Protein 3SC7 (pdb70)

B-factor: mean 19.29, std 8.74, range [8.64, 67.21]

Nearest PDB structures (foldseek):
  3sc7-assembly1_X  TM=1.002E+00  e=2.674E-98  Aspergillus ficuum
  8i12-assembly1_A  TM=9.121E-01  e=3.218E-48  Arthrobacter sp. MN8
  1y9m-assembly1_A  TM=9.118E-01  e=3.659E-46  Aspergillus awamori
  1w2t-assembly2_B  TM=8.747E-01  e=1.168E-33  Thermotoga maritima MSB8
  1uyp-assembly4_D  TM=8.658E-01  e=1.478E-32  Thermotoga maritima MSB8

Solvent-accessible surface area: 18169 Å² total; per-residue (Å²): 83,116,78,27,20,57,14,56,4,13,11,13,0,74,88,78,34,2,64,36,0,0,0,3,0,26,10,61,82,35,7,7,0,1,5,9,18,8,52,80,33,68,102,224,9,55,17,3,1,3,6,0,19,7,101,33,1,5,63,39,46,81,90,108,66,16,4,44,48,96,138,45,21,10,1,41,2,0,6,0,56,54,1,70,123,36,53,11,54,36,16,76,116,99,58,28,0,19,0,1,0,3,0,0,41,32,62,102,55,87,34,12,8,0,41,0,0,38,1,64,59,100,0,66,90,27,76,60,21,163,34,29,49,13,0,43,39,90,63,0,43,102,34,2,158,56,38,0,79,34,0,38,7,0,3,0,8,63,4,206,120,51,41,45,3,1,0,0,0,0,0,1,53,38,24,21,0,0,2,1,11,5,77,40,0,34,100,10,79,83,53,15,42,5,104,24,128,68,6,105,53,20,56,102,91,5,43,10,0,44,6,1,1,2,8,69,7,72,10,60,60,101,165,94,76,18,26,0,0,0,0,4,0,23,85,22,8,66,26,32,23,64,4,0,0,3,1,26,6,68,19,104,2,117,43,11,89,22,60,103,17,78,56,92,33,5,30,4,4,30,6,44,0,2,16,3,0,4,3,1,9,65,28,61,100,115,50,49,58,50,0,0,0,0,11,0,23,33,9,50,44,70,4,44,4,116,68,6,20,4,1,1,1,3,4,0,25,2,41,8,68,100,34,68,125,94,65,26,19,5,4,68,7,1,96,36,0,58,112,20,16,94,47,90,47,113,30,64,107,80,74,0,46,70,83,69,58,41,4,65,96,10,150,15,45,14,1,0,0,65,4,13,0,78,18,65,91,40,1,36,7,22,8,3,0,1,71,22,119,100,35,39,0,16,1,78,2,33,42,90,89,15,33,0,14,0,31,0,70,98,0,25,44,65,105,28,22,144,30,2,9,38,76,20,70,8,136,2,86,64,64,91,101,24,24,0,27,12,24,0,0,0,0,10,0,0,0,0,0,4,0,20,79,0,41,2,4,0,0,0,5,3,4,0,37,42,90,3,36,8,6,6,0,70,2,80,61,20,54,0,60,0,63,44,0,19,0,52,36,8,77,58,194

Foldseek 3Di:
DVVLLDWFWFDFAPFAEWAKWAAFADFVQKTKIWTFGFRVRDPPGATFIWIWIDNQLTDTHGAGTAGQQPPNWGWAHEYKDWDQVLLQVPEDNVFGKIKIKTWTQDVVVLFTAIWMWIDRPRRRHIGTDPPPPLGDLCNCCVPAVVSGNFWGHWAWDQDPLVQWIWIWIGGFQQAKIWIWTDNNVRHIDTFDIGHPVQAAQDDPQQTTWAQWYKDWADLPPPPDIWIKIKTWGQADALLTGTFIFMFTADDDNRDTRTDHDHPQAGTQAQAQFFHNKYWYPPDDVVVPFTKIKTKGDNPPSQDSGDGTYITIDQIWTWHWDDQPNDTHTFIDHDPSQVVQKDFPDKDAFDKADAPDKPQFVDFAQWKKKKWKKQFDAQKKKWKWFLADPQATWIWIQGQPQQKTKTFAQRHAPQPRDPSQGGMTIHHAHQGPVRMKMWIWGGTSFWIWIATDRGSHIHIHTGHHDSRSGGMIIHMPPGMMTTRMMTMIGGHDD

Secondary structure (DSSP, 8-state):
--STT--SSS---SSEEEEEEEEEEEETTEEEEEEEEETT-STTPPPEEEEEEESSSSSPEEEEEEE--BTTEEEEEEEEEE-TT-TTSSS-SSSPPEEEEEEEEETTTTEEEEEEEEESSTTS--EE-TT--SB-HHHHTTT-TTSSSS-EEEEEEEETTTTEEEEEEE-BTT-EEEEEEESSSSS-EEEEEEEGGGSTT--TT---B---EEEEEE-SSSS-EEEEEEE--SS--TTSSS--EEEEEEE-SS-EEEPPP-TTTSBS-SSSS-EEEEE-BS--TTT---EEEEEE--STT-SS-SSEE-EEPPPEEEEEEEETTEEEEEEEE-GGGGGGEEEEEEEEEEEE-TT--BSTT---SSEEEEEEEEEPTT-EEEEEEEE-SS--EEEEEETTTTEEEEE-TTSS---S-TTSSSEEEEE----TTS-EEEEEEEETTEEEEEETTTTEEEEEE----TT--EEEEEEESS-EEEEEEEEEEE---

Radius of gyration: 22.49 Å; Cα contacts (8 Å, |Δi|>4): 1456; chains: 1; bounding box: 63×49×57 Å

Sequence (493 aa):
QSNDYRPSYHFTPDQYWMNEPNGLIKIGSTWHLFFQHNPTANVWGNICWGHATSTDLMHWAHKPTAIADENGVEAFTGTAYYDPNNTSGLGDSANPPYLAWFTGYTTSSQTQDQRLAFSVDNGATWTKFQGNPIISTSQEAPHDITGGLESRDPKVFFHRQSGNWIMVLAHGGQDKLSFWTSADTINWTWQSDLKSTSINGLSSDITGWEVPDMFELPVEGTEETTWVVMMTPAEGSPAGGNGVLAITGSFDGKSFTADPVDASTMWLDNGRDFDGALSWVNVPASDGRRIIAAVMNSYGSNPPTTTWKGMLSFPRTLSLKKVGTQQHFVQQPITELDTISTSLQILANQTITPGQTLLSSIRGTALDVRVAFYPDAGSVLSLAVRKGASEQTVIKYTQSDATLSVDRTESGDISYDPAAGGVHTAKLEEDGTGLVSIRVLVDTCSVEVFGGQGEAVISDLIFPSDSSDGLALEVTGGNAVLQSVDVRSVSLE

Structure (mmC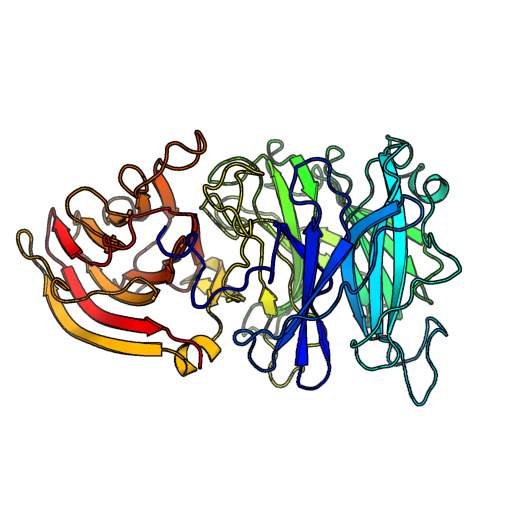IF, N/CA/C/O backbone):
data_3SC7
#
_entry.id   3SC7
#
_cell.length_a   95.090
_cell.length_b   95.090
_cell.length_c   130.560
_cell.angle_alpha   90.00
_cell.angle_beta   90.00
_cell.angle_gamma   120.00
#
_symmetry.space_group_name_H-M   'P 31 2 1'
#
loop_
_entity.id
_entity.type
_entity.pdbx_description
1 polymer Inulinase
2 branched alpha-D-mannopyranose-(1-3)-alpha-D-mannopyranose-(1-6)-alpha-D-mannopyranose
3 branched beta-D-mannopyranose-(1-4)-2-acetamido-2-deoxy-beta-D-glucopyranose-(1-4)-2-acetamido-2-deoxy-beta-D-glucopyranose
4 non-polymer '4-(2-HYDROXYETHYL)-1-PIPERAZINE ETHANESULFONIC ACID'
5 water water
#
loop_
_atom_site.group_PDB
_atom_site.id
_atom_site.type_symbol
_atom_site.label_atom_id
_atom_site.label_alt_id
_atom_site.label_comp_id
_atom_site.label_asym_id
_atom_site.label_entity_id
_atom_site.label_seq_id
_atom_site.pdbx_PDB_ins_code
_atom_site.Cartn_x
_atom_site.Cartn_y
_atom_site.Cartn_z
_atom_site.occupancy
_atom_site.B_iso_or_equiv
_atom_site.auth_seq_id
_atom_site.auth_comp_id
_atom_site.auth_asym_id
_atom_site.auth_atom_id
_atom_site.pdbx_PDB_model_num
ATOM 1 N N . GLN A 1 24 ? 42.187 -16.514 10.691 1.00 16.08 24 GLN X N 1
ATOM 2 C CA . GLN A 1 24 ? 40.819 -16.243 11.142 1.00 18.93 24 GLN X CA 1
ATOM 3 C C . GLN A 1 24 ? 40.819 -16.725 12.519 1.00 18.32 24 GLN X C 1
ATOM 4 O O . GLN A 1 24 ? 40.210 -17.707 12.882 1.00 23.49 24 GLN X O 1
ATOM 10 N N . SER A 1 25 ? 41.582 -15.996 13.276 1.00 20.01 25 SER X N 1
ATOM 11 C CA . SER A 1 25 ? 42.253 -16.542 14.339 1.00 18.03 25 SER X CA 1
ATOM 12 C C . SER A 1 25 ? 43.171 -17.650 13.781 1.00 15.95 25 SER X C 1
ATOM 13 O O . SER A 1 25 ? 44.339 -17.501 13.988 1.00 16.28 25 SER X O 1
ATOM 16 N N . ASN A 1 26 ? 42.731 -18.687 13.029 1.00 13.59 26 ASN X N 1
ATOM 17 C CA . ASN A 1 26 ? 43.726 -19.740 12.611 1.00 13.36 26 ASN X CA 1
ATOM 18 C C . ASN A 1 26 ? 43.916 -19.957 11.102 1.00 12.16 26 ASN X C 1
ATOM 19 O O . ASN A 1 26 ? 44.257 -21.067 10.651 1.00 11.47 26 ASN X O 1
ATOM 24 N N . ASP A 1 27 ? 43.703 -18.893 10.331 1.00 11.25 27 ASP X N 1
ATOM 25 C CA . ASP A 1 27 ? 43.910 -18.921 8.881 1.00 10.87 27 ASP X CA 1
ATOM 26 C C . ASP A 1 27 ? 43.039 -19.995 8.226 1.00 10.91 27 ASP X C 1
ATOM 27 O O . ASP A 1 27 ? 43.379 -20.552 7.182 1.00 11.19 27 ASP X O 1
ATOM 32 N N . TYR A 1 28 ? 41.894 -20.243 8.858 1.00 10.96 28 TYR X N 1
ATOM 33 C CA . TYR A 1 28 ? 40.913 -21.229 8.381 1.00 11.10 28 TYR X CA 1
ATOM 34 C C . TYR A 1 28 ? 41.485 -22.639 8.209 1.00 11.48 28 TYR X C 1
ATOM 35 O O . TYR A 1 28 ? 40.954 -23.430 7.434 1.00 11.44 28 TYR X O 1
ATOM 44 N N . ARG A 1 29 ? 42.560 -22.961 8.926 1.00 10.33 29 ARG X N 1
ATOM 45 C CA . ARG A 1 29 ? 43.181 -24.282 8.745 1.00 10.19 29 ARG X CA 1
ATOM 46 C C . ARG A 1 29 ? 42.175 -25.385 9.077 1.00 10.66 29 ARG X C 1
ATOM 47 O O . ARG A 1 29 ? 41.609 -25.393 10.166 1.00 11.21 29 ARG X O 1
ATOM 55 N N . PRO A 1 30 ? 41.966 -26.315 8.136 1.00 10.39 30 PRO X N 1
ATOM 56 C CA . PRO A 1 30 ? 41.159 -27.504 8.456 1.00 10.92 30 PRO X CA 1
ATOM 57 C C . PRO A 1 30 ? 41.780 -28.283 9.601 1.00 11.69 30 PRO X C 1
ATOM 58 O O . PRO A 1 30 ? 43.008 -28.367 9.700 1.00 12.28 30 PRO X O 1
ATOM 62 N N . SER A 1 31 ? 40.957 -28.866 10.465 1.00 11.97 31 SER X N 1
ATOM 63 C CA . SER A 1 31 ? 41.540 -29.624 11.553 1.00 12.54 31 SER X CA 1
ATOM 64 C C . SER A 1 31 ? 41.685 -31.108 11.252 1.00 12.60 31 SER X C 1
ATOM 65 O O . SER A 1 31 ? 42.473 -31.785 11.919 1.00 13.67 31 SER X O 1
ATOM 68 N N . TYR A 1 32 ? 40.972 -31.625 10.254 1.00 11.64 32 TYR X N 1
ATOM 69 C CA . TYR A 1 32 ? 41.144 -33.052 9.938 1.00 11.24 32 TYR X CA 1
ATOM 70 C C . TYR A 1 32 ? 41.223 -33.393 8.450 1.00 11.75 32 TYR X C 1
ATOM 71 O O . TYR A 1 32 ? 41.175 -34.571 8.090 1.00 12.21 32 TYR X O 1
ATOM 80 N N . HIS A 1 33 ? 41.348 -32.373 7.595 1.00 11.32 33 HIS X N 1
ATOM 81 C CA . HIS A 1 33 ? 41.653 -32.573 6.177 1.00 10.96 33 HIS X CA 1
ATOM 82 C C . HIS A 1 33 ? 43.093 -32.169 5.926 1.00 10.93 33 HIS X C 1
ATOM 83 O O . HIS A 1 33 ? 43.609 -31.269 6.598 1.00 11.13 33 HIS X O 1
ATOM 90 N N . PHE A 1 34 ? 43.722 -32.811 4.949 1.00 10.50 34 PHE X N 1
ATOM 91 C CA . PHE A 1 34 ? 45.089 -32.472 4.600 1.00 9.85 34 PHE X CA 1
ATOM 92 C C . PHE A 1 34 ? 45.208 -31.091 3.956 1.00 9.60 34 PHE X C 1
ATOM 93 O O . PHE A 1 34 ? 44.453 -30.743 3.043 1.00 10.02 34 PHE X O 1
ATOM 101 N N . THR A 1 35 ? 46.199 -30.340 4.417 1.00 10.53 35 THR X N 1
ATOM 102 C CA . THR A 1 35 ? 46.644 -29.152 3.708 1.00 10.79 35 THR X CA 1
ATOM 103 C C . THR A 1 35 ? 48.174 -29.192 3.687 1.00 10.93 35 THR X C 1
ATOM 104 O O . THR A 1 35 ? 48.791 -29.823 4.548 1.00 10.85 35 THR X O 1
ATOM 108 N N . PRO A 1 36 ? 48.802 -28.504 2.717 1.00 11.33 36 PRO X N 1
ATOM 109 C CA . PRO A 1 36 ? 50.271 -28.503 2.713 1.00 11.87 36 PRO X CA 1
ATOM 110 C C . PRO A 1 36 ? 50.793 -27.849 3.988 1.00 12.66 36 PRO X C 1
ATOM 111 O O . PRO A 1 36 ? 50.117 -27.002 4.577 1.00 13.19 36 PRO X O 1
ATOM 115 N N . ASP A 1 37 ? 52.004 -28.218 4.397 1.00 12.77 37 ASP X N 1
ATOM 116 C CA . ASP A 1 37 ? 52.564 -27.599 5.595 1.00 13.74 37 ASP X CA 1
ATOM 117 C C . ASP A 1 37 ? 52.652 -26.083 5.429 1.00 13.78 37 ASP X C 1
ATOM 118 O O . ASP A 1 37 ? 52.387 -25.324 6.366 1.00 13.95 37 ASP X O 1
ATOM 123 N N . GLN A 1 38 ? 53.009 -25.659 4.222 1.00 14.18 38 GLN X N 1
ATOM 124 C CA . GLN A 1 38 ? 52.934 -24.260 3.849 1.00 15.77 38 GLN X CA 1
ATOM 125 C C . GLN A 1 38 ? 52.639 -24.178 2.358 1.00 14.73 38 GLN X C 1
ATOM 126 O O . GLN A 1 38 ? 52.941 -25.090 1.590 1.00 14.10 38 GLN X O 1
ATOM 132 N N . TYR A 1 39 ? 52.048 -23.063 1.963 1.00 14.01 39 TYR X N 1
ATOM 133 C CA . TYR A 1 39 ? 51.906 -22.690 0.549 1.00 13.49 39 TYR X CA 1
ATOM 134 C C . TYR A 1 39 ? 50.755 -23.397 -0.155 1.00 12.81 39 TYR X C 1
ATOM 135 O O . TYR A 1 39 ? 49.807 -23.829 0.499 1.00 12.37 39 TYR X O 1
ATOM 144 N N . TRP A 1 40 ? 50.825 -23.507 -1.480 1.00 12.11 40 TRP X N 1
ATOM 145 C CA . TRP A 1 40 ? 49.631 -23.776 -2.256 1.00 12.39 40 TRP X CA 1
ATOM 146 C C . TRP A 1 40 ? 49.619 -25.167 -2.862 1.00 12.43 40 TRP X C 1
ATOM 147 O O . TRP A 1 40 ? 50.612 -25.607 -3.443 1.00 13.68 40 TRP X O 1
ATOM 158 N N . MET A 1 41 ? 48.484 -25.863 -2.747 1.00 11.83 41 MET X N 1
ATOM 159 C CA . MET A 1 41 ? 48.328 -27.154 -3.411 1.00 12.60 41 MET X CA 1
ATOM 160 C C . MET A 1 41 ? 47.219 -27.114 -4.453 1.00 11.96 41 MET X C 1
ATOM 161 O O . MET A 1 41 ? 46.165 -26.485 -4.241 1.00 12.68 41 MET X O 1
ATOM 166 N N . ASN A 1 42 ? 47.468 -27.800 -5.567 1.00 11.05 42 ASN X N 1
ATOM 167 C CA . ASN A 1 42 ? 46.420 -28.157 -6.521 1.00 11.46 42 ASN X CA 1
ATOM 168 C C . ASN A 1 42 ? 46.089 -29.648 -6.399 1.00 10.95 42 ASN X C 1
ATOM 169 O O . ASN A 1 42 ? 46.042 -30.152 -5.278 1.00 10.87 42 ASN X O 1
ATOM 174 N N . GLU A 1 43 ? 45.872 -30.342 -7.513 1.00 11.60 43 GLU X N 1
ATOM 175 C CA . GLU A 1 43 ? 45.368 -31.701 -7.449 1.00 11.66 43 GLU X CA 1
ATOM 176 C C . GLU A 1 43 ? 46.385 -32.693 -6.861 1.00 11.27 43 GLU X C 1
ATOM 177 O O . GLU A 1 43 ? 47.608 -32.496 -6.935 1.00 10.55 43 GLU X O 1
ATOM 183 N N . PRO A 1 44 ? 45.878 -33.779 -6.284 1.00 10.46 44 PRO X N 1
ATOM 184 C CA . PRO A 1 44 ? 46.770 -34.854 -5.839 1.00 10.91 44 PRO X CA 1
ATOM 185 C C . PRO A 1 44 ? 47.463 -35.521 -7.032 1.00 11.27 44 PRO X C 1
ATOM 186 O O . PRO A 1 44 ? 46.985 -35.433 -8.181 1.00 11.70 44 PRO X O 1
ATOM 190 N N . ASN A 1 45 ? 48.591 -36.165 -6.744 1.00 10.39 45 ASN X N 1
ATOM 191 C CA . ASN A 1 45 ? 49.400 -36.880 -7.729 1.00 10.67 45 ASN X CA 1
ATOM 192 C C . ASN A 1 45 ? 49.871 -38.189 -7.122 1.00 10.23 45 ASN X C 1
ATOM 193 O O . ASN A 1 45 ? 50.020 -38.301 -5.906 1.00 10.15 45 ASN X O 1
ATOM 198 N N . GLY A 1 46 ? 50.118 -39.173 -7.986 1.00 10.74 46 GLY X N 1
ATOM 199 C CA . GLY A 1 46 ? 50.900 -40.368 -7.600 1.00 11.56 46 GLY X CA 1
ATOM 200 C C . GLY A 1 46 ? 50.419 -41.145 -6.398 1.00 11.99 46 GLY X C 1
ATOM 201 O O . GLY A 1 46 ? 51.242 -41.701 -5.639 1.00 13.29 46 GLY X O 1
ATOM 202 N N . LEU A 1 47 ? 49.103 -41.199 -6.208 1.00 11.09 47 LEU X N 1
ATOM 203 C CA . LEU A 1 47 ? 48.550 -41.884 -5.023 1.00 11.45 47 LEU X CA 1
ATOM 204 C C . LEU A 1 47 ? 48.853 -43.373 -5.073 1.00 11.89 47 LEU X C 1
ATOM 205 O O . LEU A 1 47 ? 48.468 -44.078 -6.018 1.00 12.53 47 LEU X O 1
ATOM 210 N N . ILE A 1 48 ? 49.560 -43.837 -4.042 1.00 12.08 48 ILE X N 1
ATOM 211 C CA . ILE A 1 48 ? 49.974 -45.237 -3.981 1.00 12.82 48 ILE X CA 1
ATOM 212 C C . ILE A 1 48 ? 50.108 -45.700 -2.537 1.00 13.25 48 ILE X C 1
ATOM 213 O O . ILE A 1 48 ? 50.601 -44.953 -1.694 1.00 13.61 48 ILE X O 1
ATOM 218 N N . LYS A 1 49 ? 49.687 -46.943 -2.270 1.00 14.37 49 LYS X N 1
ATOM 219 C CA . LYS A 1 49 ? 49.999 -47.560 -0.978 1.00 15.65 49 LYS X CA 1
ATOM 220 C C . LYS A 1 49 ? 51.254 -48.418 -1.095 1.00 15.67 49 LYS X C 1
ATOM 221 O O . LYS A 1 49 ? 51.391 -49.202 -2.035 1.00 16.52 49 LYS X O 1
ATOM 227 N N . ILE A 1 50 ? 52.171 -48.237 -0.153 1.00 16.30 50 ILE X N 1
ATOM 228 C CA . ILE A 1 50 ? 53.439 -48.963 -0.161 1.00 16.67 50 ILE X CA 1
ATOM 229 C C . ILE A 1 50 ? 53.612 -49.571 1.219 1.00 17.71 50 ILE X C 1
ATOM 230 O O . ILE A 1 50 ? 53.878 -48.860 2.192 1.00 18.36 50 ILE X O 1
ATOM 235 N N . GLY A 1 51 ? 53.457 -50.894 1.302 1.00 17.75 51 GLY X N 1
ATOM 236 C CA . GLY A 1 51 ? 53.473 -51.552 2.604 1.00 18.38 51 GLY X CA 1
ATOM 237 C C . GLY A 1 51 ? 52.342 -51.019 3.466 1.00 17.58 51 GLY X C 1
ATOM 238 O O . GLY A 1 51 ? 51.190 -50.997 3.040 1.00 18.32 51 GLY X O 1
ATOM 239 N N . SER A 1 52 ? 52.668 -50.557 4.667 1.00 18.09 52 SER X N 1
ATOM 240 C CA . SER A 1 52 ? 51.643 -50.034 5.569 1.00 18.08 52 SER X CA 1
ATOM 241 C C . SER A 1 52 ? 51.426 -48.522 5.389 1.00 17.64 52 SER X C 1
ATOM 242 O O . SER A 1 52 ? 50.672 -47.914 6.148 1.00 18.37 52 SER X O 1
ATOM 245 N N . THR A 1 53 ? 52.081 -47.932 4.391 1.00 16.86 53 THR X N 1
ATOM 246 C CA . THR A 1 53 ? 52.077 -46.481 4.238 1.00 16.37 53 THR X CA 1
ATOM 247 C C . THR A 1 53 ? 51.306 -46.021 3.012 1.00 14.96 53 THR X C 1
ATOM 248 O O . THR A 1 53 ? 51.624 -46.401 1.883 1.00 15.58 53 THR X O 1
ATOM 252 N N . TRP A 1 54 ? 50.310 -45.172 3.253 1.00 13.99 54 TRP X N 1
ATOM 253 C CA . TRP A 1 54 ? 49.623 -44.451 2.183 1.00 13.07 54 TRP X CA 1
ATOM 254 C C . TRP A 1 54 ? 50.466 -43.245 1.804 1.00 12.32 54 TRP X C 1
ATOM 255 O O . TRP A 1 54 ? 50.808 -42.422 2.657 1.00 13.16 54 TRP X O 1
ATOM 266 N N . HIS A 1 55 ? 50.802 -43.156 0.523 1.00 11.66 55 HIS X N 1
ATOM 267 C CA . HIS A 1 55 ? 51.541 -42.014 -0.004 1.00 11.49 55 HIS X CA 1
ATOM 268 C C . HIS A 1 55 ? 50.626 -41.041 -0.710 1.00 11.01 55 HIS X C 1
ATOM 269 O O . HIS A 1 55 ? 49.806 -41.425 -1.545 1.00 11.71 55 HIS X O 1
ATOM 276 N N . LEU A 1 56 ? 50.807 -39.776 -0.359 1.00 10.51 56 LEU X N 1
ATOM 277 C CA . LEU A 1 56 ? 50.083 -38.668 -0.982 1.00 11.01 56 LEU X CA 1
ATOM 278 C C . LEU A 1 56 ? 51.103 -37.747 -1.624 1.00 10.06 56 LEU X C 1
ATOM 279 O O . LEU A 1 56 ? 51.985 -37.251 -0.948 1.00 11.37 56 LEU X O 1
ATOM 284 N N . PHE A 1 57 ? 51.009 -37.553 -2.935 1.00 10.93 57 PHE X N 1
ATOM 285 C CA . PHE A 1 57 ? 51.770 -36.474 -3.557 1.00 10.77 57 PHE X CA 1
ATOM 286 C C . PHE A 1 57 ? 50.751 -35.488 -4.076 1.00 10.51 57 PHE X C 1
ATOM 287 O O . PHE A 1 57 ? 49.552 -35.767 -4.088 1.00 10.58 57 PHE X O 1
ATOM 295 N N . PHE A 1 58 ? 51.225 -34.315 -4.474 1.00 10.68 58 PHE X N 1
ATOM 296 C CA . PHE A 1 58 ? 50.303 -33.286 -4.965 1.00 10.26 58 PHE X CA 1
ATOM 297 C C . PHE A 1 58 ? 51.053 -32.191 -5.680 1.00 10.15 58 PHE X C 1
ATOM 298 O O . PHE A 1 58 ? 52.237 -31.971 -5.452 1.00 9.45 58 PHE X O 1
ATOM 306 N N . GLN A 1 59 ? 50.337 -31.491 -6.550 1.00 9.96 59 GLN X N 1
ATOM 307 C CA . GLN A 1 59 ? 50.866 -30.296 -7.185 1.00 9.64 59 GLN X CA 1
ATOM 308 C C . GLN A 1 59 ? 51.093 -29.224 -6.122 1.00 10.32 59 GLN X C 1
ATOM 309 O O . GLN A 1 59 ? 50.148 -28.749 -5.490 1.00 11.22 59 GLN X O 1
ATOM 315 N N . HIS A 1 60 ? 52.352 -28.848 -5.923 1.00 10.18 60 HIS X N 1
ATOM 316 C CA . HIS A 1 60 ? 52.714 -27.916 -4.861 1.00 11.08 60 HIS X CA 1
ATOM 317 C C . HIS A 1 60 ? 53.387 -26.700 -5.473 1.00 11.98 60 HIS X C 1
ATOM 318 O O . HIS A 1 60 ? 54.259 -26.830 -6.328 1.00 11.73 60 HIS X O 1
ATOM 325 N N . ASN A 1 61 ? 52.972 -25.521 -5.004 1.00 12.49 61 ASN X N 1
ATOM 326 C CA . ASN A 1 61 ? 53.491 -24.223 -5.439 1.00 13.73 61 ASN X CA 1
ATOM 327 C C . ASN A 1 61 ? 54.044 -23.497 -4.210 1.00 14.62 61 ASN X C 1
ATOM 328 O O . ASN A 1 61 ? 53.321 -22.740 -3.566 1.00 14.36 61 ASN X O 1
ATOM 333 N N . PRO A 1 62 ? 55.311 -23.782 -3.829 1.00 15.09 62 PRO X N 1
ATOM 334 C CA . PRO A 1 62 ? 55.961 -23.130 -2.673 1.00 16.13 62 PRO X CA 1
ATOM 335 C C . PRO A 1 62 ? 56.218 -21.627 -2.786 1.00 16.90 62 PRO X C 1
ATOM 336 O O . PRO A 1 62 ? 56.458 -20.982 -1.770 1.00 17.42 62 PRO X O 1
ATOM 340 N N . THR A 1 63 ? 56.167 -21.082 -3.998 1.00 17.22 63 THR X N 1
ATOM 341 C CA . THR A 1 63 ? 56.322 -19.645 -4.242 1.00 18.48 63 THR X CA 1
ATOM 342 C C . THR A 1 63 ? 55.081 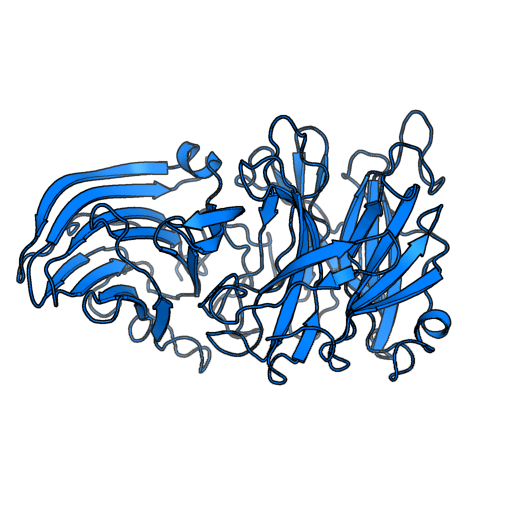-18.880 -3.780 1.00 18.26 63 THR X C 1
ATOM 343 O O . THR A 1 63 ? 55.144 -17.678 -3.489 1.00 18.17 63 THR X O 1
ATOM 347 N N . ALA A 1 64 ? 53.946 -19.580 -3.719 1.00 17.69 64 ALA X N 1
ATOM 348 C CA . ALA A 1 64 ? 52.705 -19.012 -3.194 1.00 17.64 64 ALA X CA 1
ATOM 349 C C . ALA A 1 64 ? 52.280 -17.718 -3.926 1.00 17.63 64 ALA X C 1
ATOM 350 O O . ALA A 1 64 ? 51.903 -16.713 -3.312 1.00 18.07 64 ALA X O 1
ATOM 352 N N . ASN A 1 65 ? 52.402 -17.751 -5.248 1.00 17.14 65 ASN X N 1
ATOM 353 C CA . ASN A 1 65 ? 51.680 -16.839 -6.126 1.00 17.50 65 ASN X CA 1
ATOM 354 C C . ASN A 1 65 ? 51.423 -17.549 -7.455 1.00 17.80 65 ASN X C 1
ATOM 355 O O . ASN A 1 65 ? 52.008 -18.599 -7.709 1.00 17.70 65 ASN X O 1
ATOM 360 N N . VAL A 1 66 ? 50.564 -16.983 -8.300 1.00 17.92 66 VAL X N 1
ATOM 361 C CA . VAL A 1 66 ? 50.120 -17.699 -9.505 1.00 18.76 66 VAL X CA 1
ATOM 362 C C . VAL A 1 66 ? 51.235 -18.033 -10.506 1.00 19.00 66 VAL X C 1
ATOM 363 O O . VAL A 1 66 ? 51.064 -18.906 -11.371 1.00 20.03 66 VAL X O 1
ATOM 367 N N . TRP A 1 67 ? 52.373 -17.354 -10.384 1.00 18.70 67 TRP X N 1
ATOM 368 C CA . TRP A 1 67 ? 53.490 -17.548 -11.310 1.00 18.35 67 TRP X CA 1
ATOM 369 C C . TRP A 1 67 ? 54.532 -18.532 -10.778 1.00 17.63 67 TRP X C 1
ATOM 370 O O . TRP A 1 67 ? 55.559 -18.757 -11.416 1.00 18.21 67 TRP X O 1
ATOM 381 N N . GLY A 1 68 ? 54.266 -19.112 -9.605 1.00 17.04 68 GLY X N 1
ATOM 382 C CA . GLY A 1 68 ? 55.180 -20.075 -8.998 1.00 16.64 68 GLY X CA 1
ATOM 383 C C . GLY A 1 68 ? 55.356 -21.361 -9.790 1.00 16.41 68 GLY X C 1
ATOM 384 O O . GLY A 1 68 ? 54.413 -21.850 -10.425 1.00 16.69 68 GLY X O 1
ATOM 385 N N . ASN A 1 69 ? 56.575 -21.891 -9.756 1.00 16.19 69 ASN X N 1
ATOM 386 C CA . ASN A 1 69 ? 56.887 -23.180 -10.373 1.00 16.18 69 ASN X CA 1
ATOM 387 C C . ASN A 1 69 ? 56.281 -24.329 -9.575 1.00 15.66 69 ASN X C 1
ATOM 388 O O . ASN A 1 69 ? 56.354 -24.346 -8.340 1.00 17.38 69 ASN X O 1
ATOM 393 N N . ILE A 1 70 ? 55.727 -25.305 -10.284 1.00 13.75 70 ILE X N 1
ATOM 394 C CA . ILE A 1 70 ? 55.111 -26.459 -9.628 1.00 13.50 70 ILE X CA 1
ATOM 395 C C . ILE A 1 70 ? 56.098 -27.616 -9.438 1.00 12.80 70 ILE X C 1
ATOM 396 O O . ILE A 1 70 ? 56.919 -27.926 -10.320 1.00 12.32 70 ILE X O 1
ATOM 401 N N . CYS A 1 71 ? 55.998 -28.249 -8.269 1.00 12.76 71 CYS X N 1
ATOM 402 C CA . CYS A 1 71 ? 56.731 -29.483 -7.961 1.00 12.56 71 CYS X CA 1
ATOM 403 C C . CYS A 1 71 ? 55.763 -30.490 -7.343 1.00 12.40 71 CYS X C 1
ATOM 404 O O . CYS A 1 71 ? 54.607 -30.140 -7.068 1.00 12.46 71 CYS X O 1
ATOM 407 N N . TRP A 1 72 ? 56.190 -31.740 -7.161 1.00 11.71 72 TRP X N 1
ATOM 408 C CA . TRP A 1 72 ? 55.363 -32.688 -6.395 1.00 11.15 72 TRP X CA 1
ATOM 409 C C . TRP A 1 72 ? 55.687 -32.590 -4.924 1.00 11.85 72 TRP X C 1
ATOM 410 O O . TRP A 1 72 ? 56.799 -32.932 -4.504 1.00 12.41 72 TRP X O 1
ATOM 421 N N . GLY A 1 73 ? 54.721 -32.166 -4.124 1.00 11.16 73 GLY X N 1
ATOM 422 C CA . GLY A 1 73 ? 54.861 -32.283 -2.672 1.00 11.40 73 GLY X CA 1
ATOM 423 C C . GLY A 1 73 ? 54.522 -33.706 -2.239 1.00 11.13 73 GLY X C 1
ATOM 424 O O . GLY A 1 73 ? 54.105 -34.542 -3.058 1.00 11.75 73 GLY X O 1
ATOM 425 N N . HIS A 1 74 ? 54.724 -33.988 -0.951 1.00 10.75 74 HIS X N 1
ATOM 426 C CA . HIS A 1 74 ? 54.647 -35.374 -0.460 1.00 11.39 74 HIS X CA 1
ATOM 427 C C . HIS A 1 74 ? 54.267 -35.397 1.002 1.00 11.11 74 HIS X C 1
ATOM 428 O O . HIS A 1 74 ? 54.766 -34.602 1.796 1.00 11.97 74 HIS X O 1
ATOM 435 N N . ALA A 1 75 ? 53.354 -36.302 1.342 1.00 11.28 75 ALA X N 1
ATOM 436 C CA . ALA A 1 75 ? 53.051 -36.603 2.734 1.00 11.20 75 ALA X CA 1
ATOM 437 C C . ALA A 1 75 ? 52.732 -38.087 2.845 1.00 11.81 75 ALA X C 1
ATOM 438 O O . ALA A 1 75 ? 52.357 -38.712 1.856 1.00 11.67 75 ALA X O 1
ATOM 440 N N . THR A 1 76 ? 52.888 -38.649 4.045 1.00 12.18 76 THR X N 1
ATOM 441 C CA . THR A 1 76 ? 52.569 -40.061 4.265 1.00 13.00 76 THR X CA 1
ATOM 442 C C . THR A 1 76 ? 51.714 -40.273 5.509 1.00 12.76 76 THR X C 1
ATOM 443 O O . THR A 1 76 ? 51.720 -39.460 6.427 1.00 13.05 76 THR X O 1
ATOM 447 N N . SER A 1 77 ? 50.979 -41.383 5.519 1.00 12.62 77 SER X N 1
ATOM 448 C CA . SER A 1 77 ? 50.184 -41.760 6.684 1.00 13.12 77 SER X CA 1
ATOM 449 C C . SER A 1 77 ? 50.011 -43.265 6.728 1.00 13.97 77 SER X C 1
ATOM 450 O O . SER A 1 77 ? 50.206 -43.946 5.727 1.00 13.87 77 SER X O 1
ATOM 453 N N . THR A 1 78 ? 49.620 -43.778 7.886 1.00 13.76 78 THR X N 1
ATOM 454 C CA . THR A 1 78 ? 49.242 -45.188 7.965 1.00 14.58 78 THR X CA 1
ATOM 455 C C . THR A 1 78 ? 47.720 -45.376 7.929 1.00 13.98 78 THR X C 1
ATOM 456 O O . THR A 1 78 ? 47.237 -46.505 7.788 1.00 15.30 78 THR X O 1
ATOM 460 N N . ASP A 1 79 ? 46.961 -44.277 8.043 1.00 13.29 79 ASP X N 1
ATOM 461 C CA . ASP A 1 79 ? 45.503 -44.344 8.188 1.00 12.49 79 ASP X CA 1
ATOM 462 C C . ASP A 1 79 ? 44.689 -43.380 7.320 1.00 12.05 79 ASP X C 1
ATOM 463 O O . ASP A 1 79 ? 43.491 -43.198 7.546 1.00 11.94 79 ASP X O 1
ATOM 468 N N . LEU A 1 80 ? 45.348 -42.764 6.338 1.00 11.87 80 LEU X N 1
ATOM 469 C CA . LEU A 1 80 ? 44.714 -41.800 5.426 1.00 12.40 80 LEU X CA 1
ATOM 470 C C . LEU A 1 80 ? 44.210 -40.529 6.124 1.00 12.35 80 LEU X C 1
ATOM 471 O O . LEU A 1 80 ? 43.433 -39.767 5.540 1.00 12.55 80 LEU X O 1
ATOM 476 N N . MET A 1 81 ? 44.664 -40.288 7.360 1.00 12.58 81 MET X N 1
ATOM 477 C CA . MET A 1 81 ? 44.155 -39.179 8.165 1.00 12.91 81 MET X CA 1
ATOM 478 C C . MET A 1 81 ? 45.242 -38.398 8.880 1.00 12.97 81 MET X C 1
ATOM 479 O O . MET A 1 81 ? 45.192 -37.166 8.896 1.00 12.47 81 MET X O 1
ATOM 484 N N . HIS A 1 82 ? 46.216 -39.098 9.478 1.00 12.46 82 HIS X N 1
ATOM 485 C CA . HIS A 1 82 ? 47.311 -38.425 10.189 1.00 12.83 82 HIS X CA 1
ATOM 486 C C . HIS A 1 82 ? 48.515 -38.339 9.272 1.00 12.80 82 HIS X C 1
ATOM 487 O O . HIS A 1 82 ? 49.279 -39.296 9.129 1.00 13.29 82 HIS X O 1
ATOM 494 N N . TRP A 1 83 ? 48.673 -37.188 8.628 1.00 12.31 83 TRP X N 1
ATOM 495 C CA . TRP A 1 83 ? 49.672 -37.027 7.565 1.00 12.66 83 TRP X CA 1
ATOM 496 C C . TRP A 1 83 ? 50.963 -36.433 8.086 1.00 13.01 83 TRP X C 1
ATOM 497 O O . TRP A 1 83 ? 50.954 -35.413 8.787 1.00 13.71 83 TRP X O 1
ATOM 508 N N . ALA A 1 84 ? 52.069 -37.070 7.715 1.00 12.86 84 ALA X N 1
ATOM 509 C CA . ALA A 1 84 ? 53.398 -36.577 8.032 1.00 13.45 84 ALA X CA 1
ATOM 510 C C . ALA A 1 84 ? 53.944 -35.901 6.789 1.00 12.73 84 ALA X C 1
ATOM 511 O O . ALA A 1 84 ? 54.055 -36.531 5.723 1.00 12.96 84 ALA X O 1
ATOM 513 N N . HIS A 1 85 ? 54.265 -34.617 6.911 1.00 12.75 85 HIS X N 1
ATOM 514 C CA . HIS A 1 85 ? 54.831 -33.863 5.805 1.00 13.03 85 HIS X CA 1
ATOM 515 C C . HIS A 1 85 ? 56.242 -34.296 5.467 1.00 13.56 85 HIS X C 1
ATOM 516 O O . HIS A 1 85 ? 57.077 -34.483 6.362 1.00 14.11 85 HIS X O 1
ATOM 523 N N . LYS A 1 86 ? 56.491 -34.440 4.172 1.00 13.55 86 LYS X N 1
ATOM 524 C CA . LYS A 1 86 ? 57.795 -34.850 3.657 1.00 14.09 86 LYS X CA 1
ATOM 525 C C . LYS A 1 86 ? 58.364 -33.772 2.729 1.00 14.75 86 LYS X C 1
ATOM 526 O O . LYS A 1 86 ? 57.662 -32.838 2.338 1.00 14.31 86 LYS X O 1
ATOM 532 N N . PRO A 1 87 ? 59.665 -33.865 2.408 1.00 15.02 87 PRO X N 1
ATOM 533 C CA . PRO A 1 87 ? 60.223 -32.902 1.462 1.00 15.19 87 PRO X CA 1
ATOM 534 C C . PRO A 1 87 ? 59.607 -33.047 0.069 1.00 14.45 87 PRO X C 1
ATOM 535 O O . PRO A 1 87 ? 58.913 -34.019 -0.217 1.00 14.25 87 PRO X O 1
ATOM 539 N N . THR A 1 88 ? 59.861 -32.074 -0.788 1.00 14.52 88 THR X N 1
ATOM 540 C CA . THR A 1 88 ? 59.502 -32.189 -2.190 1.00 14.25 88 THR X CA 1
ATOM 541 C C . THR A 1 88 ? 59.986 -33.531 -2.735 1.00 14.61 88 THR X C 1
ATOM 542 O O . THR A 1 88 ? 61.148 -33.907 -2.534 1.00 15.08 88 THR X O 1
ATOM 546 N N . ALA A 1 89 ? 59.094 -34.250 -3.412 1.00 14.04 89 ALA X N 1
ATOM 547 C CA . ALA A 1 89 ? 59.412 -35.552 -4.001 1.00 14.01 89 ALA X CA 1
ATOM 548 C C . ALA A 1 89 ? 60.033 -35.428 -5.384 1.00 14.72 89 ALA X C 1
ATOM 549 O O . ALA A 1 89 ? 60.990 -36.134 -5.704 1.00 15.14 89 ALA X O 1
ATOM 551 N N . ILE A 1 90 ? 59.451 -34.560 -6.215 1.00 14.06 90 ILE X N 1
ATOM 552 C CA . ILE A 1 90 ? 59.914 -34.347 -7.584 1.00 14.47 90 ILE X CA 1
ATOM 553 C C . ILE A 1 90 ? 59.975 -32.846 -7.838 1.00 14.97 90 ILE X C 1
ATOM 554 O O . ILE A 1 90 ? 58.945 -32.163 -7.856 1.00 15.11 90 ILE X O 1
ATOM 559 N N . ALA A 1 91 ? 61.185 -32.322 -8.014 1.00 15.17 91 ALA X N 1
ATOM 560 C CA . ALA A 1 91 ? 61.380 -30.880 -8.070 1.00 15.24 91 ALA X CA 1
ATOM 561 C C . ALA A 1 91 ? 61.193 -30.324 -9.474 1.00 16.12 91 ALA X C 1
ATOM 562 O O . ALA A 1 91 ? 61.439 -31.018 -10.466 1.00 16.49 91 ALA X O 1
ATOM 564 N N . ASP A 1 92 ? 60.766 -29.068 -9.553 1.00 16.30 92 ASP X N 1
ATOM 565 C CA . ASP A 1 92 ? 60.968 -28.295 -10.769 1.00 18.26 92 ASP X CA 1
ATOM 566 C C . ASP A 1 92 ? 62.470 -28.073 -10.905 1.00 19.15 92 ASP X C 1
ATOM 567 O O . ASP A 1 92 ? 63.159 -27.818 -9.911 1.00 20.07 92 ASP X O 1
ATOM 572 N N . GLU A 1 93 ? 62.974 -28.183 -12.128 1.00 20.51 93 GLU X N 1
ATOM 573 C CA . GLU A 1 93 ? 64.412 -28.131 -12.370 1.00 22.64 93 GLU X CA 1
ATOM 574 C C . GLU A 1 93 ? 64.626 -27.772 -13.824 1.00 22.42 93 GLU X C 1
ATOM 575 O O . GLU A 1 93 ? 63.990 -28.341 -14.705 1.00 21.87 93 GLU X O 1
ATOM 581 N N . ASN A 1 94 ? 65.496 -26.795 -14.058 1.00 23.05 94 ASN X N 1
ATOM 582 C CA . ASN A 1 94 ? 66.006 -26.496 -15.403 1.00 23.75 94 ASN X CA 1
ATOM 583 C C . ASN A 1 94 ? 65.099 -26.058 -16.603 1.00 23.18 94 ASN X C 1
ATOM 584 O O . ASN A 1 94 ? 65.121 -26.749 -17.601 1.00 23.79 94 ASN X O 1
ATOM 589 N N . GLY A 1 95 ? 64.223 -25.052 -16.563 1.00 23.68 95 GLY X N 1
ATOM 590 C CA . GLY A 1 95 ? 63.052 -24.941 -15.745 1.00 21.19 95 GLY X CA 1
ATOM 591 C C . GLY A 1 95 ? 61.945 -25.768 -16.430 1.00 18.52 95 GLY X C 1
ATOM 592 O O . GLY A 1 95 ? 61.174 -25.315 -17.330 1.00 17.71 95 GLY X O 1
ATOM 593 N N . VAL A 1 96 ? 61.895 -27.016 -16.001 1.00 16.52 96 VAL X N 1
ATOM 594 C CA . VAL A 1 96 ? 60.799 -27.918 -16.301 1.00 15.50 96 VAL X CA 1
ATOM 595 C C . VAL A 1 96 ? 60.064 -28.125 -14.979 1.00 14.70 96 VAL X C 1
ATOM 596 O O . VAL A 1 96 ? 60.655 -28.575 -13.995 1.00 15.01 96 VAL X O 1
ATOM 600 N N . GLU A 1 97 ? 58.785 -27.763 -14.957 1.00 12.63 97 GLU X N 1
ATOM 601 C CA . GLU A 1 97 ? 57.930 -27.933 -13.785 1.00 12.45 97 GLU X CA 1
ATOM 602 C C . GLU A 1 97 ? 57.389 -29.362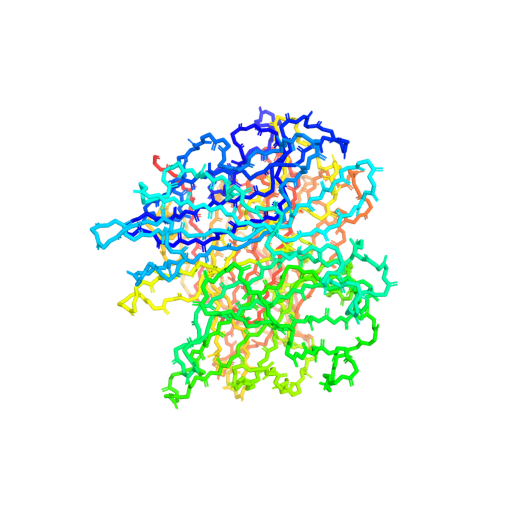 -13.778 1.00 11.39 97 GLU X C 1
ATOM 603 O O . GLU A 1 97 ? 57.241 -29.983 -14.841 1.00 11.51 97 GLU X O 1
ATOM 609 N N . ALA A 1 98 ? 57.134 -29.887 -12.580 1.00 11.40 98 ALA X N 1
ATOM 610 C CA . ALA A 1 98 ? 56.651 -31.252 -12.426 1.00 10.88 98 ALA X CA 1
ATOM 611 C C . ALA A 1 98 ? 55.123 -31.244 -12.299 1.00 10.90 98 ALA X C 1
ATOM 612 O O . ALA A 1 98 ? 54.563 -31.118 -11.197 1.00 11.03 98 ALA X O 1
ATOM 614 N N . PHE A 1 99 ? 54.475 -31.343 -13.456 1.00 10.54 99 PHE X N 1
ATOM 615 C CA . PHE A 1 99 ? 53.011 -31.349 -13.521 1.00 10.71 99 PHE X CA 1
ATOM 616 C C . PHE A 1 99 ? 52.464 -32.729 -13.131 1.00 10.99 99 PHE X C 1
ATOM 617 O O . PHE A 1 99 ? 53.216 -33.619 -12.712 1.00 11.09 99 PHE X O 1
ATOM 625 N N . THR A 1 100 ? 51.158 -32.890 -13.252 1.00 11.11 100 THR X N 1
ATOM 626 C CA . THR A 1 100 ? 50.450 -34.021 -12.673 1.00 10.95 100 THR X CA 1
ATOM 627 C C . THR A 1 100 ? 50.854 -35.369 -13.261 1.00 10.48 100 THR X C 1
ATOM 628 O O . THR A 1 100 ? 51.315 -35.458 -14.401 1.00 10.88 100 THR X O 1
ATOM 632 N N . GLY A 1 101 ? 50.677 -36.404 -12.454 1.00 10.24 101 GLY X N 1
ATOM 633 C CA . GLY A 1 101 ? 50.851 -37.768 -12.920 1.00 11.06 101 GLY X CA 1
ATOM 634 C C . GLY A 1 101 ? 50.487 -38.746 -11.825 1.00 11.64 101 GLY X C 1
ATOM 635 O O . GLY A 1 101 ? 49.879 -38.382 -10.810 1.00 11.28 101 GLY X O 1
ATOM 636 N N . THR A 1 102 ? 50.913 -39.995 -12.033 1.00 11.80 102 THR X N 1
ATOM 637 C CA . THR A 1 102 ? 50.458 -41.124 -11.223 1.00 12.50 102 THR X CA 1
ATOM 638 C C . THR A 1 102 ? 51.641 -42.044 -10.919 1.00 12.67 102 THR X C 1
ATOM 639 O O . THR A 1 102 ? 52.736 -41.848 -11.438 1.00 13.14 102 THR X O 1
ATOM 643 N N . ALA A 1 103 ? 51.414 -43.025 -10.049 1.00 13.08 103 ALA X N 1
ATOM 644 C CA . ALA A 1 103 ? 52.492 -43.925 -9.612 1.00 12.97 103 ALA X CA 1
ATOM 645 C C . ALA A 1 103 ? 52.052 -45.379 -9.744 1.00 13.17 103 ALA X C 1
ATOM 646 O O . ALA A 1 103 ? 50.862 -45.668 -9.857 1.00 12.85 103 ALA X O 1
ATOM 648 N N . TYR A 1 104 ? 53.032 -46.288 -9.742 1.00 13.96 104 TYR X N 1
ATOM 649 C CA . TYR A 1 104 ? 52.736 -47.709 -9.797 1.00 14.84 104 TYR X CA 1
ATOM 650 C C . TYR A 1 104 ? 53.980 -48.472 -9.392 1.00 14.66 104 TYR X C 1
ATOM 651 O O . TYR A 1 104 ? 55.094 -47.986 -9.562 1.00 14.86 104 TYR X O 1
ATOM 660 N N . TYR A 1 105 ? 53.762 -49.669 -8.854 1.00 16.71 105 TYR X N 1
ATOM 661 C CA . TYR A 1 105 ? 54.855 -50.570 -8.480 1.00 18.23 105 TYR X CA 1
ATOM 662 C C . TYR A 1 105 ? 55.292 -51.413 -9.675 1.00 18.30 105 TYR X C 1
ATOM 663 O O . TYR A 1 105 ? 54.455 -51.893 -10.434 1.00 19.08 105 TYR X O 1
ATOM 672 N N . ASP A 1 106 ? 56.608 -51.590 -9.799 1.00 18.85 106 ASP X N 1
ATOM 673 C CA . ASP A 1 106 ? 57.239 -52.384 -10.874 1.00 19.22 106 ASP X CA 1
ATOM 674 C C . ASP A 1 106 ? 57.953 -53.611 -10.258 1.00 20.07 106 ASP X C 1
ATOM 675 O O . ASP A 1 106 ? 59.185 -53.671 -10.260 1.00 20.09 106 ASP X O 1
ATOM 680 N N . PRO A 1 107 ? 57.173 -54.584 -9.739 1.00 21.18 107 PRO X N 1
ATOM 681 C CA . PRO A 1 107 ? 57.771 -55.668 -8.939 1.00 22.06 107 PRO X CA 1
ATOM 682 C C . PRO A 1 107 ? 58.756 -56.532 -9.719 1.00 23.01 107 PRO X C 1
ATOM 683 O O . PRO A 1 107 ? 59.687 -57.084 -9.125 1.00 23.34 107 PRO X O 1
ATOM 687 N N . ASN A 1 108 ? 58.552 -56.637 -11.029 1.00 23.70 108 ASN X N 1
ATOM 688 C CA . ASN A 1 108 ? 59.439 -57.424 -11.886 1.00 24.32 108 ASN X CA 1
ATOM 689 C C . ASN A 1 108 ? 60.617 -56.635 -12.457 1.00 24.07 108 ASN X C 1
ATOM 690 O O . ASN A 1 108 ? 61.386 -57.159 -13.262 1.00 24.63 108 ASN X O 1
ATOM 695 N N . ASN A 1 109 ? 60.765 -55.383 -12.021 1.00 23.69 109 ASN X N 1
ATOM 696 C CA . ASN A 1 109 ? 61.865 -54.517 -12.446 1.00 23.42 109 ASN X CA 1
ATOM 697 C C . ASN A 1 109 ? 61.971 -54.392 -13.972 1.00 23.02 109 ASN X C 1
ATOM 698 O O . ASN A 1 109 ? 63.076 -54.386 -14.541 1.00 23.17 109 ASN X O 1
ATOM 703 N N . THR A 1 110 ? 60.816 -54.266 -14.623 1.00 22.54 110 THR X N 1
ATOM 704 C CA . THR A 1 110 ? 60.758 -54.175 -16.088 1.00 21.91 110 THR X CA 1
ATOM 705 C C . THR A 1 110 ? 61.433 -52.895 -16.593 1.00 21.76 110 THR X C 1
ATOM 706 O O . THR A 1 110 ? 61.928 -52.846 -17.721 1.00 22.05 110 THR X O 1
ATOM 710 N N . SER A 1 111 ? 61.443 -51.863 -15.748 1.00 21.57 111 SER X N 1
ATOM 711 C CA . SER A 1 111 ? 62.137 -50.607 -16.022 1.00 21.51 111 SER X CA 1
ATOM 712 C C . SER A 1 111 ? 63.661 -50.699 -15.919 1.00 22.14 111 SER X C 1
ATOM 713 O O . SER A 1 111 ? 64.374 -49.848 -16.454 1.00 22.24 111 SER X O 1
ATOM 716 N N . GLY A 1 112 ? 64.144 -51.707 -15.188 1.00 22.33 112 GLY X N 1
ATOM 717 C CA . GLY A 1 112 ? 65.568 -51.849 -14.888 1.00 23.08 112 GLY X CA 1
ATOM 718 C C . GLY A 1 112 ? 66.135 -50.816 -13.932 1.00 23.47 112 GLY X C 1
ATOM 719 O O . GLY A 1 112 ? 67.356 -50.706 -13.773 1.00 23.94 112 GLY X O 1
ATOM 720 N N . LEU A 1 113 ? 65.257 -50.044 -13.288 1.00 23.60 113 LEU X N 1
ATOM 721 C CA . LEU A 1 113 ? 65.695 -48.927 -12.451 1.00 23.97 113 LEU X CA 1
ATOM 722 C C . LEU A 1 113 ? 65.940 -49.335 -10.999 1.00 24.44 113 LEU X C 1
ATOM 723 O O . LEU A 1 113 ? 66.594 -48.614 -10.251 1.00 24.38 113 LEU X O 1
ATOM 728 N N . GLY A 1 114 ? 65.417 -50.499 -10.629 1.00 25.32 114 GLY X N 1
ATOM 729 C CA . GLY A 1 114 ? 65.719 -51.118 -9.343 1.00 26.91 114 GLY X CA 1
ATOM 730 C C . GLY A 1 114 ? 66.549 -52.364 -9.580 1.00 28.41 114 GLY X C 1
ATOM 731 O O . GLY A 1 114 ? 67.371 -52.399 -10.496 1.00 28.07 114 GLY X O 1
ATOM 732 N N . ASP A 1 115 ? 66.330 -53.381 -8.750 1.00 29.99 115 ASP X N 1
ATOM 733 C CA . ASP A 1 115 ? 66.921 -54.706 -8.947 1.00 31.51 115 ASP X CA 1
ATOM 734 C C . ASP A 1 115 ? 65.999 -55.770 -8.356 1.00 32.22 115 ASP X C 1
ATOM 735 O O . ASP A 1 115 ? 64.924 -55.447 -7.852 1.00 32.37 115 ASP X O 1
ATOM 740 N N . SER A 1 116 ? 66.408 -57.038 -8.417 1.00 32.96 116 SER X N 1
ATOM 741 C CA . SER A 1 116 ? 65.585 -58.150 -7.920 1.00 33.68 116 SER X CA 1
ATOM 742 C C . SER A 1 116 ? 65.253 -58.084 -6.425 1.00 33.67 116 SER X C 1
ATOM 743 O O . SER A 1 116 ? 64.163 -58.493 -6.010 1.00 34.00 116 SER X O 1
ATOM 746 N N . ALA A 1 117 ? 66.190 -57.575 -5.625 1.00 33.38 117 ALA X N 1
ATOM 747 C CA . ALA A 1 117 ? 65.993 -57.453 -4.179 1.00 33.33 117 ALA X CA 1
ATOM 748 C C . ALA A 1 117 ? 65.255 -56.171 -3.832 1.00 32.83 117 ALA X C 1
ATOM 749 O O . ALA A 1 117 ? 64.715 -56.013 -2.729 1.00 33.64 117 ALA X O 1
ATOM 751 N N . ASN A 1 118 ? 65.236 -55.252 -4.789 1.00 31.88 118 ASN X N 1
ATOM 752 C CA . ASN A 1 118 ? 64.747 -53.923 -4.540 1.00 30.67 118 ASN X CA 1
ATOM 753 C C . ASN A 1 118 ? 64.068 -53.398 -5.802 1.00 29.15 118 ASN X C 1
ATOM 754 O O . ASN A 1 118 ? 64.619 -52.516 -6.465 1.00 29.55 118 ASN X O 1
ATOM 759 N N . PRO A 1 119 ? 62.887 -53.954 -6.149 1.00 27.54 119 PRO X N 1
ATOM 760 C CA . PRO A 1 119 ? 62.191 -53.488 -7.346 1.00 26.20 119 PRO X CA 1
ATOM 761 C C . PRO A 1 119 ? 61.727 -52.052 -7.124 1.00 24.55 119 PRO X C 1
ATOM 762 O O . PRO A 1 119 ? 61.450 -51.665 -5.986 1.00 24.36 119 PRO X O 1
ATOM 766 N N . PRO A 1 120 ? 61.659 -51.253 -8.202 1.00 22.72 120 PRO X N 1
ATOM 767 C CA . PRO A 1 120 ? 61.350 -49.841 -8.035 1.00 21.17 120 PRO X CA 1
ATOM 768 C C . PRO A 1 120 ? 59.857 -49.542 -7.979 1.00 19.66 120 PRO X C 1
ATOM 769 O O . PRO A 1 120 ? 59.038 -50.249 -8.572 1.00 18.95 120 PRO X O 1
ATOM 773 N N . TYR A 1 121 ? 59.529 -48.499 -7.224 1.00 17.97 121 TYR X N 1
ATOM 774 C CA . TYR A 1 121 ? 58.252 -47.802 -7.400 1.00 17.39 121 TYR X CA 1
ATOM 775 C C . TYR A 1 121 ? 58.498 -46.692 -8.404 1.00 16.40 121 TYR X C 1
ATOM 776 O O . TYR A 1 121 ? 59.561 -46.071 -8.407 1.00 16.24 121 TYR X O 1
ATOM 785 N N . LEU A 1 122 ? 57.518 -46.474 -9.279 1.00 16.03 122 LEU X N 1
ATOM 786 C CA . LEU A 1 122 ? 57.669 -45.531 -10.387 1.00 15.49 122 LEU X CA 1
ATOM 787 C C . LEU A 1 122 ? 56.582 -44.457 -10.367 1.00 14.83 122 LEU X C 1
ATOM 788 O O . LEU A 1 122 ? 55.469 -44.702 -9.914 1.00 14.42 122 LEU X O 1
ATOM 793 N N . ALA A 1 123 ? 56.934 -43.272 -10.854 1.00 14.49 123 ALA X N 1
ATOM 794 C CA . ALA A 1 123 ? 55.969 -42.174 -11.011 1.00 14.23 123 ALA X CA 1
ATOM 795 C C . ALA A 1 123 ? 56.163 -41.615 -12.408 1.00 14.34 123 ALA X C 1
ATOM 796 O O . ALA A 1 123 ? 57.300 -41.365 -12.831 1.00 13.78 123 ALA X O 1
ATOM 798 N N . TRP A 1 124 ? 55.054 -41.399 -13.114 1.00 13.59 124 TRP X N 1
ATOM 799 C CA . TRP A 1 124 ? 55.090 -40.764 -14.425 1.00 13.41 124 TRP X CA 1
ATOM 800 C C . TRP A 1 124 ? 54.428 -39.399 -14.272 1.00 13.23 124 TRP X C 1
ATOM 801 O O . TRP A 1 124 ? 53.365 -39.281 -13.653 1.00 13.59 124 TRP X O 1
ATOM 812 N N . PHE A 1 125 ? 55.065 -38.371 -14.822 1.00 12.67 125 PHE X N 1
ATOM 813 C CA . PHE A 1 125 ? 54.585 -37.000 -14.632 1.00 12.31 125 PHE X CA 1
ATOM 814 C C . PHE A 1 125 ? 54.825 -36.203 -15.885 1.00 11.96 125 PHE X C 1
ATOM 815 O O . PHE A 1 125 ? 55.756 -36.493 -16.647 1.00 11.87 125 PHE X O 1
ATOM 823 N N . THR A 1 126 ? 53.987 -35.194 -16.111 1.00 10.96 126 THR X N 1
ATOM 824 C CA . THR A 1 126 ? 54.210 -34.295 -17.222 1.00 10.96 126 THR X CA 1
ATOM 825 C C . THR A 1 126 ? 55.293 -33.282 -16.889 1.00 10.94 126 THR X C 1
ATOM 826 O O . THR A 1 126 ? 55.242 -32.600 -15.859 1.00 11.47 126 THR X O 1
ATOM 830 N N . GLY A 1 127 ? 56.292 -33.182 -17.760 1.00 10.78 127 GLY X N 1
ATOM 831 C CA . GLY A 1 127 ? 57.244 -32.094 -17.653 1.00 11.31 127 GLY X CA 1
ATOM 832 C C . GLY A 1 127 ? 56.748 -30.900 -18.438 1.00 11.16 127 GLY X C 1
ATOM 833 O O . GLY A 1 127 ? 56.560 -30.988 -19.658 1.00 11.25 127 GLY X O 1
ATOM 834 N N . TYR A 1 128 ? 56.524 -29.792 -17.734 1.00 11.48 128 TYR X N 1
ATOM 835 C CA . TYR A 1 128 ? 56.067 -28.551 -18.356 1.00 11.78 128 TYR X CA 1
ATOM 836 C C . TYR A 1 128 ? 57.227 -27.590 -18.471 1.00 11.80 128 TYR X C 1
ATOM 837 O O . TYR A 1 128 ? 57.729 -27.104 -17.471 1.00 12.63 128 TYR X O 1
ATOM 846 N N . THR A 1 129 ? 57.673 -27.333 -19.694 1.00 12.32 129 THR X N 1
ATOM 847 C CA . THR A 1 129 ? 58.765 -26.392 -19.877 1.00 13.24 129 THR X CA 1
ATOM 848 C C . THR A 1 129 ? 58.172 -24.993 -19.880 1.00 13.14 129 THR X C 1
ATOM 849 O O . THR A 1 129 ? 57.493 -24.595 -20.817 1.00 13.93 129 THR X O 1
ATOM 853 N N . THR A 1 130 ? 58.421 -24.256 -18.801 1.00 13.70 130 THR X N 1
ATOM 854 C CA . THR A 1 130 ? 57.795 -22.957 -18.576 1.00 14.70 130 THR X CA 1
ATOM 855 C C . THR A 1 130 ? 57.953 -21.986 -19.746 1.00 14.92 130 THR X C 1
ATOM 856 O O . THR A 1 130 ? 56.996 -21.329 -20.146 1.00 16.26 130 THR X O 1
ATOM 860 N N . SER A 1 131 ? 59.161 -21.908 -20.301 1.00 15.44 131 SER X N 1
ATOM 861 C CA . SER A 1 131 ? 59.458 -20.875 -21.302 1.00 16.33 131 SER X CA 1
ATOM 862 C C . SER A 1 131 ? 58.744 -21.099 -22.643 1.00 15.94 131 SER X C 1
ATOM 863 O O . SER A 1 131 ? 58.384 -20.137 -23.333 1.00 16.97 131 SER X O 1
ATOM 866 N N . SER A 1 132 ? 58.569 -22.368 -23.006 1.00 15.05 132 SER X N 1
ATOM 867 C CA . SER A 1 132 ? 57.987 -22.737 -24.297 1.00 15.05 132 SER X CA 1
ATOM 868 C C . SER A 1 132 ? 56.582 -23.321 -24.178 1.00 14.19 132 SER X C 1
ATOM 869 O O . SER A 1 132 ? 55.896 -23.468 -25.178 1.00 15.18 132 SER X O 1
ATOM 872 N N . GLN A 1 133 ? 56.181 -23.660 -22.949 1.00 14.15 133 GLN X N 1
ATOM 873 C CA . GLN A 1 133 ? 54.879 -24.268 -22.635 1.00 13.97 133 GLN X CA 1
ATOM 874 C C . GLN A 1 133 ? 54.728 -25.678 -23.162 1.00 12.73 133 GLN X C 1
ATOM 875 O O . GLN A 1 133 ? 53.627 -26.220 -23.202 1.00 12.38 133 GLN X O 1
ATOM 881 N N . THR A 1 134 ? 55.832 -26.316 -23.529 1.00 12.19 134 THR X N 1
ATOM 882 C CA . THR A 1 134 ? 55.716 -27.709 -23.963 1.00 11.91 134 THR X CA 1
ATOM 883 C C . THR A 1 134 ? 55.347 -28.632 -22.805 1.00 11.53 134 THR X C 1
ATOM 884 O O . THR A 1 134 ? 55.671 -28.369 -21.635 1.00 11.65 134 THR X O 1
ATOM 888 N N . GLN A 1 135 ? 54.662 -29.710 -23.156 1.00 10.95 135 GLN X N 1
ATOM 889 C CA . GLN A 1 135 ? 54.277 -30.750 -22.214 1.00 11.23 135 GLN X CA 1
ATOM 890 C C . GLN A 1 135 ? 54.763 -32.083 -22.744 1.00 11.78 135 GLN X C 1
ATOM 891 O O . GLN A 1 135 ? 54.372 -32.493 -23.830 1.00 12.45 135 GLN X O 1
ATOM 897 N N . ASP A 1 136 ? 55.666 -32.705 -21.993 1.00 11.59 136 ASP X N 1
ATOM 898 C CA . ASP A 1 136 ? 56.198 -34.017 -22.353 1.00 12.13 136 ASP X CA 1
ATOM 899 C C . ASP A 1 136 ? 56.004 -34.954 -21.161 1.00 11.94 136 ASP X C 1
ATOM 900 O O . ASP A 1 136 ? 55.561 -34.517 -20.107 1.00 11.93 136 ASP X O 1
ATOM 905 N N . GLN A 1 137 ? 56.308 -36.237 -21.332 1.00 12.19 137 GLN X N 1
ATOM 906 C CA . GLN A 1 137 ? 56.085 -37.189 -20.248 1.00 12.22 137 GLN X CA 1
ATOM 907 C C . GLN A 1 137 ? 57.401 -37.704 -19.728 1.00 13.00 137 GLN X C 1
ATOM 908 O O . GLN A 1 137 ? 58.304 -37.986 -20.502 1.00 14.00 137 GLN X O 1
ATOM 914 N N . ARG A 1 138 ? 57.468 -37.819 -18.408 1.00 12.57 138 ARG X N 1
ATOM 915 C CA . ARG A 1 138 ? 58.717 -38.069 -17.685 1.00 13.42 138 ARG X CA 1
ATOM 916 C C . ARG A 1 138 ? 58.514 -39.134 -16.623 1.00 13.56 138 ARG X C 1
ATOM 917 O O . ARG A 1 138 ? 57.393 -39.421 -16.223 1.00 13.06 138 ARG X O 1
ATOM 925 N N . LEU A 1 139 ? 59.629 -39.711 -16.176 1.00 13.96 139 LEU X N 1
ATOM 926 C CA . LEU A 1 139 ? 59.605 -40.813 -15.224 1.00 14.57 139 LEU X CA 1
ATOM 927 C C . LEU A 1 139 ? 60.479 -40.513 -14.017 1.00 14.65 139 LEU X C 1
ATOM 928 O O . LEU A 1 139 ? 61.502 -39.842 -14.120 1.00 14.59 139 LEU X O 1
ATOM 933 N N . ALA A 1 140 ? 60.047 -40.983 -12.851 1.00 14.86 140 ALA X N 1
ATOM 934 C CA . ALA A 1 140 ? 60.883 -40.921 -11.650 1.00 15.12 140 ALA X CA 1
ATOM 935 C C . ALA A 1 140 ? 60.778 -42.263 -10.944 1.00 15.24 140 ALA X C 1
ATOM 936 O O . ALA A 1 140 ? 59.806 -42.981 -11.132 1.00 15.30 140 ALA X O 1
ATOM 938 N N . PHE A 1 141 ? 61.780 -42.611 -10.135 1.00 15.96 141 PHE X N 1
ATOM 939 C CA . PHE A 1 141 ? 61.785 -43.935 -9.509 1.00 16.22 141 PHE X CA 1
ATOM 940 C C . PHE A 1 141 ? 62.277 -43.890 -8.071 1.00 15.61 141 PHE X C 1
ATOM 941 O O . PHE A 1 141 ? 63.101 -43.048 -7.716 1.00 15.51 141 PHE X O 1
ATOM 949 N N . SER A 1 142 ? 61.763 -44.812 -7.264 1.00 16.18 142 SER X N 1
ATOM 950 C CA . SER A 1 142 ? 62.168 -44.920 -5.868 1.00 16.93 142 SER X CA 1
ATOM 951 C C . SER A 1 142 ? 62.570 -46.347 -5.576 1.00 17.25 142 SER X C 1
ATOM 952 O O . SER A 1 142 ? 61.841 -47.284 -5.882 1.00 17.64 142 SER X O 1
ATOM 955 N N . VAL A 1 143 ? 63.735 -46.479 -4.944 1.00 18.15 143 VAL X N 1
ATOM 956 C CA . VAL A 1 143 ? 64.232 -47.784 -4.524 1.00 19.12 143 VAL X CA 1
ATOM 957 C C . VAL A 1 143 ? 64.314 -47.871 -3.000 1.00 19.72 143 VAL X C 1
ATOM 958 O O . VAL A 1 143 ? 64.907 -48.804 -2.442 1.00 19.68 143 VAL X O 1
ATOM 962 N N . ASP A 1 144 ? 63.729 -46.891 -2.321 1.00 19.01 144 ASP X N 1
ATOM 963 C CA . ASP A 1 144 ? 63.615 -46.929 -0.865 1.00 18.77 144 ASP X CA 1
ATOM 964 C C . ASP A 1 144 ? 62.146 -46.862 -0.409 1.00 18.35 144 ASP X C 1
ATOM 965 O O . ASP A 1 144 ? 61.823 -46.185 0.572 1.00 18.76 144 ASP X O 1
ATOM 970 N N . ASN A 1 145 ? 61.281 -47.596 -1.116 1.00 18.47 145 ASN X N 1
ATOM 971 C CA . ASN A 1 145 ? 59.865 -47.736 -0.766 1.00 19.10 145 ASN X CA 1
ATOM 972 C C . ASN A 1 145 ? 59.120 -46.401 -0.686 1.00 18.35 145 ASN X C 1
ATOM 973 O O . ASN A 1 145 ? 58.251 -46.214 0.178 1.00 18.94 145 ASN X O 1
ATOM 978 N N . GLY A 1 146 ? 59.484 -45.475 -1.570 1.00 18.25 146 GLY X N 1
ATOM 979 C CA . GLY A 1 146 ? 58.768 -44.198 -1.715 1.00 17.79 146 GLY X CA 1
ATOM 980 C C . GLY A 1 146 ? 59.312 -43.019 -0.935 1.00 18.09 146 GLY X C 1
ATOM 981 O O . GLY A 1 146 ? 58.806 -41.898 -1.054 1.00 17.12 146 GLY X O 1
ATOM 982 N N . ALA A 1 147 ? 60.335 -43.240 -0.118 1.00 17.42 147 ALA X N 1
ATOM 983 C CA . ALA A 1 147 ? 60.915 -42.144 0.649 1.00 17.56 147 ALA X CA 1
ATOM 984 C C . ALA A 1 147 ? 61.572 -41.071 -0.222 1.00 17.85 147 ALA X C 1
ATOM 985 O O . ALA A 1 147 ? 61.359 -39.868 -0.010 1.00 18.26 147 ALA X O 1
ATOM 987 N N . THR A 1 148 ? 62.379 -41.496 -1.196 1.00 17.85 148 THR X N 1
ATOM 988 C CA . THR A 1 148 ? 63.078 -40.558 -2.078 1.00 17.46 148 THR X CA 1
ATOM 989 C C . THR A 1 148 ? 62.901 -40.996 -3.520 1.00 17.12 148 THR X C 1
ATOM 990 O O . THR A 1 148 ? 62.758 -42.180 -3.805 1.00 15.99 148 THR X O 1
ATOM 994 N N . TRP A 1 149 ? 62.895 -40.026 -4.424 1.00 16.19 149 TRP X N 1
ATOM 995 C CA . TRP A 1 149 ? 62.601 -40.273 -5.820 1.00 16.46 149 TRP X CA 1
ATOM 996 C C . TRP A 1 149 ? 63.689 -39.633 -6.679 1.00 16.63 149 TRP X C 1
ATOM 997 O O . TRP A 1 149 ? 64.169 -38.541 -6.378 1.00 17.48 149 TRP X O 1
ATOM 1008 N N . THR A 1 150 ? 64.079 -40.335 -7.737 1.00 17.46 150 THR X N 1
ATOM 1009 C CA . THR A 1 150 ? 65.094 -39.847 -8.654 1.00 17.75 150 THR X CA 1
ATOM 1010 C C . THR A 1 150 ? 64.477 -39.767 -10.045 1.00 17.62 150 THR X C 1
ATOM 1011 O O . THR A 1 150 ? 63.803 -40.697 -10.484 1.00 17.30 150 THR X O 1
ATOM 1015 N N . LYS A 1 151 ? 64.708 -38.646 -10.721 1.00 18.26 151 LYS X N 1
ATOM 1016 C CA . LYS A 1 151 ? 64.210 -38.484 -12.078 1.00 19.61 151 LYS X CA 1
ATOM 1017 C C . LYS A 1 151 ? 65.044 -39.331 -13.010 1.00 20.06 151 LYS X C 1
ATOM 1018 O O . LYS A 1 151 ? 66.275 -39.334 -12.925 1.00 20.99 151 LYS X O 1
ATOM 1024 N N . PHE A 1 152 ? 64.367 -40.051 -13.890 1.00 19.81 152 PHE X N 1
ATOM 1025 C CA . PHE A 1 152 ? 65.023 -40.906 -14.872 1.00 19.90 152 PHE X CA 1
ATOM 1026 C C . PHE A 1 152 ? 65.975 -40.091 -15.751 1.00 20.64 152 PHE X C 1
ATOM 1027 O O . PHE A 1 152 ? 65.607 -39.046 -16.271 1.00 19.37 152 PHE X O 1
ATOM 1035 N N . GLN A 1 153 ? 67.214 -40.557 -15.897 1.00 21.29 153 GLN X N 1
ATOM 1036 C CA . GLN A 1 153 ? 68.197 -39.809 -16.686 1.00 22.46 153 GLN X CA 1
ATOM 1037 C C . GLN A 1 153 ? 67.778 -39.616 -18.153 1.00 21.77 153 GLN X C 1
ATOM 1038 O O . GLN A 1 153 ? 68.151 -38.626 -18.777 1.00 22.96 153 GLN X O 1
ATOM 1044 N N . GLY A 1 154 ? 66.992 -40.551 -18.681 1.00 21.22 154 GLY X N 1
ATOM 1045 C CA . GLY A 1 154 ? 66.579 -40.503 -20.087 1.00 20.84 154 GLY X CA 1
ATOM 1046 C C . GLY A 1 154 ? 65.311 -39.703 -20.341 1.00 20.08 154 GLY X C 1
ATOM 1047 O O . GLY A 1 154 ? 64.740 -39.778 -21.426 1.00 20.43 154 GLY X O 1
ATOM 1048 N N . ASN A 1 155 ? 64.853 -38.955 -19.339 1.00 19.18 155 ASN X N 1
ATOM 1049 C CA . ASN A 1 155 ? 63.677 -38.090 -19.528 1.00 17.93 155 ASN X CA 1
ATOM 1050 C C . ASN A 1 155 ? 63.891 -37.079 -20.660 1.00 17.69 155 ASN X C 1
ATOM 1051 O O . ASN A 1 155 ? 65.005 -36.581 -20.847 1.00 17.84 155 ASN X O 1
ATOM 1056 N N . PRO A 1 156 ? 62.819 -36.750 -21.411 1.00 17.16 156 PRO X N 1
ATOM 1057 C CA . PRO A 1 156 ? 61.471 -37.306 -21.301 1.00 17.14 156 PRO X CA 1
ATOM 1058 C C . PRO A 1 156 ? 61.320 -38.694 -21.928 1.00 17.17 156 PRO X C 1
ATOM 1059 O O . PRO A 1 156 ? 62.004 -39.024 -22.908 1.00 18.73 156 PRO X O 1
ATOM 1063 N N . ILE A 1 157 ? 60.429 -39.493 -21.358 1.00 16.74 157 ILE X N 1
ATOM 1064 C CA . ILE A 1 157 ? 60.138 -40.822 -21.896 1.00 16.98 157 ILE X CA 1
ATOM 1065 C C . ILE A 1 157 ? 59.159 -40.788 -23.076 1.00 16.48 157 ILE X C 1
ATOM 1066 O O . ILE A 1 157 ? 59.116 -41.722 -23.881 1.00 17.55 157 ILE X O 1
ATOM 1071 N N . ILE A 1 158 ? 58.375 -39.709 -23.175 1.00 15.71 158 ILE X N 1
ATOM 1072 C CA . ILE A 1 158 ? 57.625 -39.404 -24.390 1.00 15.26 158 ILE X CA 1
ATOM 1073 C C . ILE A 1 158 ? 57.902 -37.946 -24.723 1.00 14.95 158 ILE X C 1
ATOM 1074 O O . ILE A 1 158 ? 57.568 -37.044 -23.946 1.00 14.98 158 ILE X O 1
ATOM 1079 N N . SER A 1 159 ? 58.536 -37.733 -25.873 1.00 14.46 159 SER X N 1
ATOM 1080 C CA . SER A 1 159 ? 58.953 -36.407 -26.298 1.00 13.54 159 SER X CA 1
ATOM 1081 C C . SER A 1 159 ? 57.807 -35.679 -26.988 1.00 12.74 159 SER X C 1
ATOM 1082 O O . SER A 1 159 ? 56.827 -36.299 -27.384 1.00 12.54 159 SER X O 1
ATOM 1085 N N . THR A 1 160 ? 57.956 -34.363 -27.145 1.00 12.25 160 THR X N 1
ATOM 1086 C CA . THR A 1 160 ? 56.959 -33.610 -27.921 1.00 12.78 160 THR X CA 1
ATOM 1087 C C . THR A 1 160 ? 56.835 -34.175 -29.336 1.00 13.26 160 THR X C 1
ATOM 1088 O O . THR A 1 160 ? 55.736 -34.250 -29.877 1.00 13.06 160 THR X O 1
ATOM 1092 N N . SER A 1 161 ? 57.957 -34.580 -29.931 1.00 13.60 161 SER X N 1
ATOM 1093 C CA . SER A 1 161 ? 57.924 -35.152 -31.289 1.00 14.84 161 SER X CA 1
ATOM 1094 C C . SER A 1 161 ? 57.094 -36.425 -31.371 1.00 14.42 161 SER X C 1
ATOM 1095 O O . SER A 1 161 ? 56.419 -36.662 -32.370 1.00 14.74 161 SER X O 1
ATOM 1098 N N . GLN A 1 162 ? 57.148 -37.250 -30.319 1.00 14.35 162 GLN X N 1
ATOM 1099 C CA . GLN A 1 162 ? 56.354 -38.463 -30.285 1.00 15.03 162 GLN X CA 1
ATOM 1100 C C . GLN A 1 162 ? 54.877 -38.164 -30.045 1.00 13.75 162 GLN X C 1
ATOM 1101 O O . GLN A 1 162 ? 54.010 -38.912 -30.470 1.00 14.44 162 GLN X O 1
ATOM 1107 N N . GLU A 1 163 ? 54.617 -37.072 -29.326 1.00 13.03 163 GLU X N 1
ATOM 1108 C CA . GLU A 1 163 ? 53.245 -36.648 -29.088 1.00 12.49 163 GLU X CA 1
ATOM 1109 C C . GLU A 1 163 ? 52.611 -35.980 -30.298 1.00 11.74 163 GLU X C 1
ATOM 1110 O O . GLU A 1 163 ? 51.412 -36.088 -30.481 1.00 11.92 163 GLU X O 1
ATOM 1116 N N . ALA A 1 164 ? 53.423 -35.292 -31.096 1.00 11.91 164 ALA X N 1
ATOM 1117 C CA . ALA A 1 164 ? 52.904 -34.407 -32.147 1.00 12.30 164 ALA X CA 1
ATOM 1118 C C . ALA A 1 164 ? 51.913 -35.049 -33.150 1.00 12.58 164 ALA X C 1
ATOM 1119 O O . ALA A 1 164 ? 50.973 -34.382 -33.584 1.00 13.33 164 ALA X O 1
ATOM 1121 N N . PRO A 1 165 ? 52.122 -36.331 -33.552 1.00 13.36 165 PRO X N 1
ATOM 1122 C CA . PRO A 1 165 ? 51.120 -36.979 -34.419 1.00 13.84 165 PRO X CA 1
ATOM 1123 C C . PRO A 1 165 ? 49.741 -37.159 -33.779 1.00 13.89 165 PRO X C 1
ATOM 1124 O O . PRO A 1 165 ? 48.769 -37.424 -34.479 1.00 15.27 165 PRO X O 1
ATOM 1128 N N . HIS A 1 166 ? 49.669 -36.983 -32.459 1.00 13.98 166 HIS X N 1
ATOM 1129 C CA . HIS A 1 166 ? 48.463 -37.248 -31.676 1.00 14.21 166 HIS X CA 1
ATOM 1130 C C . HIS A 1 166 ? 47.956 -36.033 -30.917 1.00 14.04 166 HIS X C 1
ATOM 1131 O O . HIS A 1 166 ? 46.923 -36.096 -30.268 1.00 15.02 166 HIS X O 1
ATOM 1138 N N . ASP A 1 167 ? 48.697 -34.938 -31.007 1.00 12.99 167 ASP X N 1
ATOM 1139 C CA . ASP A 1 167 ? 48.376 -33.717 -30.293 1.00 12.65 167 ASP X CA 1
ATOM 1140 C C . ASP A 1 167 ? 48.523 -32.591 -31.315 1.00 12.02 167 ASP X C 1
ATOM 1141 O O . ASP A 1 167 ? 49.642 -32.283 -31.753 1.00 11.74 167 ASP X O 1
ATOM 1146 N N . ILE A 1 168 ? 47.399 -31.989 -31.723 1.00 11.84 168 ILE X N 1
ATOM 1147 C CA . ILE A 1 168 ? 47.430 -31.002 -32.816 1.00 11.86 168 ILE X CA 1
ATOM 1148 C C . ILE A 1 168 ? 48.199 -29.736 -32.477 1.00 11.36 168 ILE X C 1
ATOM 1149 O O . ILE A 1 168 ? 48.504 -28.947 -33.371 1.00 12.49 168 ILE X O 1
ATOM 1154 N N . THR A 1 169 ? 48.501 -29.537 -31.189 1.00 10.76 169 THR X N 1
ATOM 1155 C CA . THR A 1 169 ? 49.339 -28.413 -30.777 1.00 10.52 169 THR X CA 1
ATOM 1156 C C . THR A 1 169 ? 50.831 -28.702 -30.922 1.00 10.33 169 THR X C 1
ATOM 1157 O O . THR A 1 169 ? 51.645 -27.813 -30.660 1.00 11.82 169 THR X O 1
ATOM 1161 N N . GLY A 1 170 ? 51.188 -29.940 -31.298 1.00 9.73 170 GLY X N 1
ATOM 1162 C CA . GLY A 1 170 ? 52.598 -30.275 -31.531 1.00 10.96 170 GLY X CA 1
ATOM 1163 C C . GLY A 1 170 ? 53.342 -30.619 -30.254 1.00 10.61 170 GLY X C 1
ATOM 1164 O O . GLY A 1 170 ? 54.571 -30.739 -30.256 1.00 11.62 170 GLY X O 1
ATOM 1165 N N . GLY A 1 171 ? 52.608 -30.766 -29.152 1.00 10.87 171 GLY X N 1
ATOM 1166 C CA . GLY A 1 171 ? 53.216 -31.072 -27.863 1.00 10.84 171 GLY X CA 1
ATOM 1167 C C . GLY A 1 171 ? 53.012 -30.029 -26.791 1.00 11.02 171 GLY X C 1
ATOM 1168 O O . GLY A 1 171 ? 53.800 -29.946 -25.847 1.00 11.82 171 GLY X O 1
ATOM 1169 N N . LEU A 1 172 ? 51.944 -29.241 -26.916 1.00 10.34 172 LEU X N 1
ATOM 1170 C CA . LEU A 1 172 ? 51.586 -28.303 -25.845 1.00 10.72 172 LEU X CA 1
ATOM 1171 C C . LEU A 1 172 ? 50.386 -28.756 -25.029 1.00 10.70 172 LEU X C 1
ATOM 1172 O O . LEU A 1 172 ? 50.010 -28.065 -24.078 1.00 12.38 172 LEU X O 1
ATOM 1177 N N . GLU A 1 173 ? 49.787 -29.883 -25.406 1.00 10.49 173 GLU X N 1
ATOM 1178 C CA . GLU A 1 173 ? 48.506 -30.282 -24.835 1.00 10.88 173 GLU X CA 1
ATOM 1179 C C . GLU A 1 173 ? 48.426 -31.804 -24.757 1.00 10.62 173 GLU X C 1
ATOM 1180 O O . GLU A 1 173 ? 47.586 -32.450 -25.395 1.00 11.03 173 GLU X O 1
ATOM 1186 N N . SER A 1 174 ? 49.335 -32.353 -23.947 1.00 10.70 174 SER X N 1
ATOM 1187 C CA . SER A 1 174 ? 49.476 -33.790 -23.726 1.00 11.22 174 SER X CA 1
ATOM 1188 C C . SER A 1 174 ? 49.954 -33.897 -22.301 1.00 10.46 174 SER X C 1
ATOM 1189 O O . SER A 1 174 ? 51.075 -33.499 -21.982 1.00 10.77 174 SER X O 1
ATOM 1192 N N . ARG A 1 175 ? 49.104 -34.408 -21.420 1.00 10.99 175 ARG X N 1
ATOM 1193 C CA . ARG A 1 175 ? 49.449 -34.325 -20.001 1.00 10.64 175 ARG X CA 1
ATOM 1194 C C . ARG A 1 175 ? 48.700 -35.277 -19.088 1.00 10.84 175 ARG X C 1
ATOM 1195 O O . ARG A 1 175 ? 47.732 -35.939 -19.485 1.00 10.67 175 ARG X O 1
ATOM 1203 N N . ASP A 1 176 ? 49.192 -35.338 -17.855 1.00 10.66 176 ASP X N 1
ATOM 1204 C CA . ASP A 1 176 ? 48.549 -36.002 -16.727 1.00 10.83 176 ASP X CA 1
ATOM 1205 C C . ASP A 1 176 ? 48.526 -37.514 -16.899 1.00 11.25 176 ASP X C 1
ATOM 1206 O O . ASP A 1 176 ? 47.475 -38.125 -16.797 1.00 11.21 176 ASP X O 1
ATOM 1211 N N . PRO A 1 177 ? 49.693 -38.132 -17.126 1.00 11.65 177 PRO X N 1
ATOM 1212 C CA . PRO A 1 177 ? 49.703 -39.566 -17.436 1.00 11.94 177 PRO X CA 1
ATOM 1213 C C . PRO A 1 177 ? 49.238 -40.437 -16.286 1.00 12.10 177 PRO X C 1
ATOM 1214 O O . PRO A 1 177 ? 49.778 -40.357 -15.175 1.00 13.03 177 PRO X O 1
ATOM 1218 N N . LYS A 1 178 ? 48.245 -41.258 -16.587 1.00 11.87 178 LYS X N 1
ATOM 1219 C CA . LYS A 1 178 ? 47.829 -42.364 -15.728 1.00 11.93 178 LYS X CA 1
ATOM 1220 C C . LYS A 1 178 ? 48.495 -43.608 -16.269 1.00 12.38 178 LYS X C 1
ATOM 1221 O O . LYS A 1 178 ? 48.295 -43.967 -17.429 1.00 12.26 178 LYS X O 1
ATOM 1227 N N . VAL A 1 179 ? 49.283 -44.262 -15.422 1.00 12.84 179 VAL X N 1
ATOM 1228 C CA . VAL A 1 179 ? 49.976 -45.476 -15.831 1.00 13.75 179 VAL X CA 1
ATOM 1229 C C . VAL A 1 179 ? 49.646 -46.631 -14.908 1.00 14.40 179 VAL X C 1
ATOM 1230 O O . VAL A 1 179 ? 49.614 -46.487 -13.688 1.00 14.16 179 VAL X O 1
ATOM 1234 N N . PHE A 1 180 ? 49.389 -47.786 -15.516 1.00 15.22 180 PHE X N 1
ATOM 1235 C CA . PHE A 1 180 ? 49.177 -49.013 -14.749 1.00 16.59 180 PHE X CA 1
ATOM 1236 C C . PHE A 1 180 ? 49.645 -50.206 -15.562 1.00 18.21 180 PHE X C 1
ATOM 1237 O O . PHE A 1 180 ? 49.769 -50.128 -16.780 1.00 17.97 180 PHE X O 1
ATOM 1245 N N . PHE A 1 181 ? 49.911 -51.313 -14.876 1.00 19.56 181 PHE X N 1
ATOM 1246 C CA . PHE A 1 181 ? 50.259 -52.546 -15.569 1.00 21.25 181 PHE X CA 1
ATOM 1247 C C . PHE A 1 181 ? 49.000 -53.342 -15.852 1.00 22.20 181 PHE X C 1
ATOM 1248 O O . PHE A 1 181 ? 48.181 -53.582 -14.958 1.00 22.49 181 PHE X O 1
ATOM 1256 N N . HIS A 1 182 ? 48.845 -53.735 -17.111 1.00 22.95 182 HIS X N 1
ATOM 1257 C CA . HIS A 1 182 ? 47.668 -54.465 -17.557 1.00 24.64 182 HIS X CA 1
ATOM 1258 C C . HIS A 1 182 ? 48.031 -55.944 -17.659 1.00 25.91 182 HIS X C 1
ATOM 1259 O O . HIS A 1 182 ? 48.696 -56.362 -18.607 1.00 25.52 182 HIS X O 1
ATOM 1266 N N . ARG A 1 183 ? 47.600 -56.715 -16.663 1.00 27.57 183 ARG X N 1
ATOM 1267 C CA . ARG A 1 183 ? 47.968 -58.129 -16.547 1.00 29.78 183 ARG X CA 1
ATOM 1268 C C . ARG A 1 183 ? 47.465 -58.958 -17.728 1.00 29.78 183 ARG X C 1
ATOM 1269 O O . ARG A 1 183 ? 48.174 -59.840 -18.224 1.00 30.13 183 ARG X O 1
ATOM 1277 N N . GLN A 1 184 ? 46.252 -58.650 -18.184 1.00 29.92 184 GLN X N 1
ATOM 1278 C CA . GLN A 1 184 ? 45.605 -59.395 -19.266 1.00 30.09 184 GLN X CA 1
ATOM 1279 C C . GLN A 1 184 ? 46.394 -59.378 -20.575 1.00 29.76 184 GLN X C 1
ATOM 1280 O O . GLN A 1 184 ? 46.348 -60.352 -21.332 1.00 30.10 184 GLN X O 1
ATOM 1286 N N . SER A 1 185 ? 47.112 -58.280 -20.833 1.00 28.93 185 SER X N 1
ATOM 1287 C CA . SER A 1 185 ? 47.960 -58.159 -22.028 1.00 27.98 185 SER X CA 1
ATOM 1288 C C . SER A 1 185 ? 49.470 -58.156 -21.744 1.00 27.20 185 SER X C 1
ATOM 1289 O O . SER A 1 185 ? 50.276 -58.239 -22.675 1.00 27.94 185 SER X O 1
ATOM 1292 N N . GLY A 1 186 ? 49.864 -58.019 -20.479 1.00 26.28 186 GLY X N 1
ATOM 1293 C CA . GLY A 1 186 ? 51.283 -58.017 -20.125 1.00 24.91 186 GLY X CA 1
ATOM 1294 C C . GLY A 1 186 ? 52.041 -56.742 -20.465 1.00 23.86 186 GLY X C 1
ATOM 1295 O O . GLY A 1 186 ? 53.274 -56.732 -20.469 1.00 24.34 186 GLY X O 1
ATOM 1296 N N . ASN A 1 187 ? 51.298 -55.664 -20.730 1.00 22.60 187 ASN X N 1
ATOM 1297 C CA . ASN A 1 187 ? 51.880 -54.366 -21.071 1.00 21.59 187 ASN X CA 1
ATOM 1298 C C . ASN A 1 187 ? 51.566 -53.314 -20.018 1.00 20.30 187 ASN X C 1
ATOM 1299 O O . ASN A 1 187 ? 50.515 -53.367 -19.385 1.00 20.01 187 ASN X O 1
ATOM 1304 N N . TRP A 1 188 ? 52.483 -52.361 -19.864 1.00 18.92 188 TRP X N 1
ATOM 1305 C CA . TRP A 1 188 ? 52.201 -51.099 -19.176 1.00 18.14 188 TRP X CA 1
ATOM 1306 C C . TRP A 1 188 ? 51.289 -50.280 -20.072 1.00 17.97 188 TRP X C 1
ATOM 1307 O O . TRP A 1 188 ? 51.433 -50.305 -21.298 1.00 18.05 188 TRP X O 1
ATOM 1318 N N . ILE A 1 189 ? 50.332 -49.589 -19.461 1.00 17.25 189 ILE X N 1
ATOM 1319 C CA . ILE A 1 189 ? 49.377 -48.743 -20.181 1.00 16.50 189 ILE X CA 1
ATOM 1320 C C . ILE A 1 189 ? 49.550 -47.314 -19.690 1.00 16.13 189 ILE X C 1
ATOM 1321 O O . ILE A 1 189 ? 49.669 -47.085 -18.484 1.00 16.04 189 ILE X O 1
ATOM 1326 N N . MET A 1 190 ? 49.575 -46.362 -20.621 1.00 15.09 190 MET X N 1
ATOM 1327 C CA . MET A 1 190 ? 49.525 -44.946 -20.257 1.00 14.79 190 MET X CA 1
ATOM 1328 C C . MET A 1 190 ? 48.297 -44.325 -20.884 1.00 14.31 190 MET X C 1
ATOM 1329 O O . MET A 1 190 ? 48.071 -44.464 -22.095 1.00 14.60 190 MET X O 1
ATOM 1334 N N . VAL A 1 191 ? 47.525 -43.628 -20.055 1.00 13.89 191 VAL X N 1
ATOM 1335 C CA . VAL A 1 191 ? 46.373 -42.854 -20.508 1.00 13.83 191 VAL X CA 1
ATOM 1336 C C . VAL A 1 191 ? 46.767 -41.391 -20.357 1.00 13.58 191 VAL X C 1
ATOM 1337 O O . VAL A 1 191 ? 47.121 -40.949 -19.262 1.00 12.91 191 VAL X O 1
ATOM 1341 N N . LEU A 1 192 ? 46.725 -40.653 -21.464 1.00 13.50 192 LEU X N 1
ATOM 1342 C CA . LEU A 1 192 ? 47.205 -39.278 -21.487 1.00 13.59 192 LEU X CA 1
ATOM 1343 C C . LEU A 1 192 ? 46.058 -38.360 -21.894 1.00 12.69 192 LEU X C 1
ATOM 1344 O O . LEU A 1 192 ? 45.278 -38.710 -22.778 1.00 13.35 192 LEU X O 1
ATOM 1349 N N . ALA A 1 193 ? 45.931 -37.208 -21.233 1.00 11.74 193 ALA X N 1
ATOM 1350 C CA . ALA A 1 193 ? 44.833 -36.276 -21.526 1.00 11.35 193 ALA X CA 1
ATOM 1351 C C . ALA A 1 193 ? 45.261 -35.202 -22.515 1.00 11.04 193 ALA X C 1
ATOM 1352 O O . ALA A 1 193 ? 46.421 -34.761 -22.532 1.00 11.31 193 ALA X O 1
ATOM 1354 N N . HIS A 1 194 ? 44.317 -34.782 -23.352 1.00 10.67 194 HIS X N 1
ATOM 1355 C CA . HIS A 1 194 ? 44.642 -33.770 -24.352 1.00 10.76 194 HIS X CA 1
ATOM 1356 C C . HIS A 1 194 ? 43.758 -32.526 -24.287 1.00 10.31 194 HIS X C 1
ATOM 1357 O O . HIS A 1 194 ? 43.515 -31.892 -25.312 1.00 11.16 194 HIS X O 1
ATOM 1364 N N . GLY A 1 195 ? 43.281 -32.172 -23.091 1.00 11.00 195 GLY X N 1
ATOM 1365 C CA . GLY A 1 195 ? 42.672 -30.852 -22.896 1.00 11.05 195 GLY X CA 1
ATOM 1366 C C . GLY A 1 195 ? 41.533 -30.549 -23.857 1.00 11.17 195 GLY X C 1
ATOM 1367 O O . GLY A 1 195 ? 40.590 -31.335 -23.972 1.00 11.22 195 GLY X O 1
ATOM 1368 N N . GLY A 1 196 ? 41.656 -29.428 -24.562 1.00 11.53 196 GLY X N 1
ATOM 1369 C CA . GLY A 1 196 ? 40.620 -28.960 -25.478 1.00 12.05 196 GLY X CA 1
ATOM 1370 C C . GLY A 1 196 ? 40.406 -29.796 -26.718 1.00 12.19 196 GLY X C 1
ATOM 1371 O O . GLY A 1 196 ? 39.451 -29.555 -27.482 1.00 12.91 196 GLY X O 1
ATOM 1372 N N . GLN A 1 197 ? 41.290 -30.768 -26.940 1.00 11.62 197 GLN X N 1
ATOM 1373 C CA . GLN A 1 197 ? 41.080 -31.772 -27.982 1.00 11.79 197 GLN X CA 1
ATOM 1374 C C . GLN A 1 197 ? 40.037 -32.812 -27.553 1.00 12.27 197 GLN X C 1
ATOM 1375 O O . GLN A 1 197 ? 39.601 -33.625 -28.365 1.00 13.31 197 GLN X O 1
ATOM 1381 N N . ASP A 1 198 ? 39.657 -32.772 -26.275 1.00 12.24 198 ASP X N 1
ATOM 1382 C CA . ASP A 1 198 ? 38.536 -33.565 -25.771 1.00 13.02 198 ASP X CA 1
ATOM 1383 C C . ASP A 1 198 ? 38.715 -35.036 -26.110 1.00 13.26 198 ASP X C 1
ATOM 1384 O O . ASP A 1 198 ? 37.797 -35.689 -26.646 1.00 14.20 198 ASP X O 1
ATOM 1389 N N . LYS A 1 199 ? 39.909 -35.550 -25.807 1.00 13.04 199 LYS X N 1
ATOM 1390 C CA . LYS A 1 199 ? 40.215 -36.967 -25.939 1.00 12.88 199 LYS X CA 1
ATOM 1391 C C . LYS A 1 199 ? 41.280 -37.367 -24.928 1.00 13.53 199 LYS X C 1
ATOM 1392 O O . LYS A 1 199 ? 41.981 -36.511 -24.386 1.00 13.07 199 LYS X O 1
ATOM 1398 N N . LEU A 1 200 ? 41.350 -38.670 -24.673 1.00 13.42 200 LEU X N 1
ATOM 1399 C CA . LEU A 1 200 ? 42.476 -39.296 -24.002 1.00 13.29 200 LEU X CA 1
ATOM 1400 C C . LEU A 1 200 ? 43.177 -40.175 -25.025 1.00 13.50 200 LEU X C 1
ATOM 1401 O O . LEU A 1 200 ? 42.526 -40.732 -25.915 1.00 15.68 200 LEU X O 1
ATOM 1406 N N . SER A 1 201 ? 44.494 -40.271 -24.944 1.00 13.79 201 SER X N 1
ATOM 1407 C CA . SER A 1 201 ? 45.231 -41.239 -25.762 1.00 13.75 201 SER X CA 1
ATOM 1408 C C . SER A 1 201 ? 45.732 -42.394 -24.907 1.00 14.40 201 SER X C 1
ATOM 1409 O O . SER A 1 201 ? 45.986 -42.224 -23.709 1.00 14.17 201 SER X O 1
ATOM 1412 N N . PHE A 1 202 ? 45.848 -43.563 -25.545 1.00 14.64 202 PHE X N 1
ATOM 1413 C CA . PHE A 1 202 ? 46.254 -44.790 -24.894 1.00 15.04 202 PHE X CA 1
ATOM 1414 C C . PHE A 1 202 ? 47.536 -45.286 -25.530 1.00 15.04 202 PHE X C 1
ATOM 1415 O O . PHE A 1 202 ? 47.614 -45.375 -26.765 1.00 14.88 202 PHE X O 1
ATOM 1423 N N . TRP A 1 203 ? 48.523 -45.591 -24.687 1.00 15.53 203 TRP X N 1
ATOM 1424 C CA . TRP A 1 203 ? 49.856 -45.982 -25.106 1.00 15.87 203 TRP X CA 1
ATOM 1425 C C . TRP A 1 203 ? 50.251 -47.257 -24.368 1.00 16.93 203 TRP X C 1
ATOM 1426 O O . TRP A 1 203 ? 49.782 -47.495 -23.250 1.00 16.59 203 TRP X O 1
ATOM 1437 N N . THR A 1 204 ? 51.123 -48.057 -24.983 1.00 17.31 204 THR X N 1
ATOM 1438 C CA . THR A 1 204 ? 51.640 -49.286 -24.345 1.00 17.74 204 THR X CA 1
ATOM 1439 C C . THR A 1 204 ? 53.163 -49.302 -24.265 1.00 17.88 204 THR X C 1
ATOM 1440 O O . THR A 1 204 ? 53.841 -48.710 -25.103 1.00 17.70 204 THR X O 1
ATOM 1444 N N . SER A 1 205 ? 53.703 -50.017 -23.271 1.00 18.23 205 SER X N 1
ATOM 1445 C CA . SER A 1 205 ? 55.144 -50.152 -23.101 1.00 19.48 205 SER X CA 1
ATOM 1446 C C . SER A 1 205 ? 55.441 -51.480 -22.414 1.00 19.60 205 SER X C 1
ATOM 1447 O O . SER A 1 205 ? 54.646 -51.938 -21.593 1.00 20.49 205 SER X O 1
ATOM 1450 N N . ALA A 1 206 ? 56.582 -52.078 -22.752 1.00 20.06 206 ALA X N 1
ATOM 1451 C CA . ALA A 1 206 ? 57.059 -53.264 -22.035 1.00 20.29 206 ALA X CA 1
ATOM 1452 C C . ALA A 1 206 ? 57.925 -52.883 -20.838 1.00 20.84 206 ALA X C 1
ATOM 1453 O O . ALA A 1 206 ? 58.035 -53.646 -19.868 1.00 21.06 206 ALA X O 1
ATOM 1455 N N . ASP A 1 207 ? 58.536 -51.708 -20.898 1.00 20.38 207 ASP X N 1
ATOM 1456 C CA . ASP A 1 207 ? 59.611 -51.360 -19.978 1.00 20.55 207 ASP X CA 1
ATOM 1457 C C . ASP A 1 207 ? 59.420 -50.046 -19.213 1.00 20.09 207 ASP X C 1
ATOM 1458 O O . ASP A 1 207 ? 60.339 -49.614 -18.513 1.00 19.70 207 ASP X O 1
ATOM 1463 N N . THR A 1 208 ? 58.243 -49.425 -19.388 1.00 19.71 208 THR X N 1
ATOM 1464 C CA . THR A 1 208 ? 57.840 -48.131 -18.755 1.00 19.25 208 THR X CA 1
ATOM 1465 C C . THR A 1 208 ? 58.504 -46.894 -19.381 1.00 19.20 208 THR X C 1
ATOM 1466 O O . THR A 1 208 ? 58.200 -45.740 -19.010 1.00 18.01 208 THR X O 1
ATOM 1470 N N . ILE A 1 209 ? 59.396 -47.126 -20.340 1.00 18.92 209 ILE X N 1
ATOM 1471 C CA . ILE A 1 209 ? 60.260 -46.078 -20.863 1.00 19.46 209 ILE X CA 1
ATOM 1472 C C . ILE A 1 209 ? 60.001 -45.842 -22.348 1.00 19.29 209 ILE X C 1
ATOM 1473 O O . ILE A 1 209 ? 59.978 -44.698 -22.811 1.00 19.00 209 ILE X O 1
ATOM 1478 N N . ASN A 1 210 ? 59.835 -46.930 -23.092 1.00 18.76 210 ASN X N 1
ATOM 1479 C CA . ASN A 1 210 ? 59.593 -46.845 -24.528 1.00 18.78 210 ASN X CA 1
ATOM 1480 C C . ASN A 1 210 ? 58.144 -47.126 -24.829 1.00 18.18 210 ASN X C 1
ATOM 1481 O O . ASN A 1 210 ? 57.677 -48.254 -24.678 1.00 18.75 210 ASN X O 1
ATOM 1486 N N . TRP A 1 211 ? 57.434 -46.080 -25.257 1.00 16.75 211 TRP X N 1
ATOM 1487 C CA . TRP A 1 211 ? 55.987 -46.120 -25.399 1.00 16.02 211 TRP X CA 1
ATOM 1488 C C . TRP A 1 211 ? 55.533 -46.127 -26.855 1.00 15.88 211 TRP X C 1
ATOM 1489 O O . TRP A 1 211 ? 56.251 -45.644 -27.726 1.00 17.62 211 TRP X O 1
ATOM 1500 N N . THR A 1 212 ? 54.349 -46.684 -27.099 1.00 16.25 212 THR X N 1
ATOM 1501 C CA . THR A 1 212 ? 53.789 -46.762 -28.451 1.00 17.07 212 THR X CA 1
ATOM 1502 C C . THR A 1 212 ? 52.326 -46.382 -28.385 1.00 16.97 212 THR X C 1
ATOM 1503 O O . THR A 1 212 ? 51.558 -46.987 -27.650 1.00 17.60 212 THR X O 1
ATOM 1507 N N . TRP A 1 213 ? 51.931 -45.357 -29.146 1.00 16.52 213 TRP X N 1
ATOM 1508 C CA . TRP A 1 213 ? 50.521 -44.977 -29.212 1.00 16.38 213 TRP X CA 1
ATOM 1509 C C . TRP A 1 213 ? 49.661 -46.104 -29.791 1.00 17.00 213 TRP X C 1
ATOM 1510 O O . TRP A 1 213 ? 50.029 -46.732 -30.794 1.00 17.17 213 TRP X O 1
ATOM 1521 N N . GLN A 1 214 ? 48.516 -46.347 -29.166 1.00 16.73 214 GLN X N 1
ATOM 1522 C CA . GLN A 1 214 ? 47.603 -47.395 -29.628 1.00 17.80 214 GLN X CA 1
ATOM 1523 C C . GLN A 1 214 ? 46.258 -46.878 -30.122 1.00 17.75 214 GLN X C 1
ATOM 1524 O O . GLN A 1 214 ? 45.760 -47.342 -31.152 1.00 18.52 214 GLN X O 1
ATOM 1530 N N . SER A 1 215 ? 45.651 -45.942 -29.386 1.00 17.05 215 SER X N 1
ATOM 1531 C CA . SER A 1 215 ? 44.303 -45.472 -29.705 1.00 16.64 215 SER X CA 1
ATOM 1532 C C . SER A 1 215 ? 43.990 -44.160 -29.005 1.00 16.55 215 SER X C 1
ATOM 1533 O O . SER A 1 215 ? 44.680 -43.781 -28.059 1.00 16.31 215 SER X O 1
ATOM 1536 N N . ASP A 1 216 ? 42.931 -43.499 -29.472 1.00 16.77 216 ASP X N 1
ATOM 1537 C CA . ASP A 1 216 ? 42.347 -42.330 -28.813 1.00 17.54 216 ASP X CA 1
ATOM 1538 C C . ASP A 1 216 ? 40.935 -42.665 -28.344 1.00 18.03 216 ASP X C 1
ATOM 1539 O O . ASP A 1 216 ? 40.187 -43.404 -29.010 1.00 19.14 216 ASP X O 1
ATOM 1544 N N . LEU A 1 217 ? 40.577 -42.122 -27.187 1.00 17.74 217 LEU X N 1
ATOM 1545 C CA . LEU A 1 217 ? 39.201 -42.108 -26.711 1.00 18.10 217 LEU X CA 1
ATOM 1546 C C . LEU A 1 217 ? 38.661 -40.683 -26.872 1.00 18.53 217 LEU X C 1
ATOM 1547 O O . LEU A 1 217 ? 39.023 -39.808 -26.103 1.00 17.11 217 LEU X O 1
ATOM 1552 N N . LYS A 1 218 ? 37.808 -40.452 -27.877 1.00 19.26 218 LYS X N 1
ATOM 1553 C CA . LYS A 1 218 ? 37.199 -39.125 -28.158 1.00 21.36 218 LYS X CA 1
ATOM 1554 C C . LYS A 1 218 ? 35.864 -39.213 -27.410 1.00 22.25 218 LYS X C 1
ATOM 1555 O O . LYS A 1 218 ? 35.157 -40.178 -27.597 1.00 21.98 218 LYS X O 1
ATOM 1561 N N . SER A 1 219 ? 35.405 -38.228 -26.634 1.00 24.41 219 SER X N 1
ATOM 1562 C CA . SER A 1 219 ? 34.418 -37.216 -26.993 1.00 24.42 219 SER X CA 1
ATOM 1563 C C . SER A 1 219 ? 33.309 -37.764 -27.878 1.00 24.60 219 SER X C 1
ATOM 1564 O O . SER A 1 219 ? 32.287 -38.227 -27.367 1.00 23.72 219 SER X O 1
ATOM 1567 N N . THR A 1 220 ? 33.544 -37.763 -29.182 1.00 24.61 220 THR X N 1
ATOM 1568 C CA . THR A 1 220 ? 32.503 -38.118 -30.138 1.00 25.56 220 THR X CA 1
ATOM 1569 C C . THR A 1 220 ? 32.117 -39.594 -30.091 1.00 25.64 220 THR X C 1
ATOM 1570 O O . THR A 1 220 ? 31.076 -39.973 -30.631 1.00 26.38 220 THR X O 1
ATOM 1574 N N . SER A 1 221 ? 32.940 -40.424 -29.449 1.00 25.64 221 SER X N 1
ATOM 1575 C CA . SER A 1 221 ? 32.665 -41.862 -29.352 1.00 25.82 221 SER X CA 1
ATOM 1576 C C . SER A 1 221 ? 31.812 -42.228 -28.139 1.00 25.74 221 SER X C 1
ATOM 1577 O O . SER A 1 221 ? 31.328 -43.358 -28.032 1.00 25.94 221 SER X O 1
ATOM 1580 N N . ILE A 1 222 ? 31.648 -41.291 -27.209 1.00 25.25 222 ILE X N 1
ATOM 1581 C CA . ILE A 1 222 ? 30.959 -41.598 -25.957 1.00 24.85 222 ILE X CA 1
ATOM 1582 C C . ILE A 1 222 ? 29.508 -41.142 -26.003 1.00 25.26 222 ILE X C 1
ATOM 1583 O O . ILE A 1 222 ? 29.207 -39.953 -25.881 1.00 25.05 222 ILE X O 1
ATOM 1588 N N . ASN A 1 223 ? 28.612 -42.110 -26.180 1.00 25.44 223 ASN X N 1
ATOM 1589 C CA . ASN A 1 223 ? 27.181 -41.827 -26.243 1.00 26.01 223 ASN X CA 1
ATOM 1590 C C . ASN A 1 223 ? 26.665 -41.291 -24.921 1.00 25.33 223 ASN X C 1
ATOM 1591 O O . ASN A 1 223 ? 26.886 -41.894 -23.863 1.00 25.74 223 ASN X O 1
ATOM 1596 N N . GLY A 1 224 ? 25.986 -40.153 -24.982 1.00 25.09 224 GLY X N 1
ATOM 1597 C CA . GLY A 1 224 ? 25.409 -39.539 -23.796 1.00 24.54 224 GLY X CA 1
ATOM 1598 C C . GLY A 1 224 ? 26.288 -38.488 -23.154 1.00 24.67 224 GLY X C 1
ATOM 1599 O O . GLY A 1 224 ? 25.879 -37.843 -22.188 1.00 24.41 224 GLY X O 1
ATOM 1600 N N . LEU A 1 225 ? 27.505 -38.329 -23.675 1.00 24.74 225 LEU X N 1
ATOM 1601 C CA . LEU A 1 225 ? 28.416 -37.296 -23.177 1.00 25.14 225 LEU X CA 1
ATOM 1602 C C . LEU A 1 225 ? 28.225 -35.986 -23.940 1.00 25.45 225 LEU X C 1
ATOM 1603 O O . LEU A 1 225 ? 28.495 -35.914 -25.145 1.00 25.78 225 LEU X O 1
ATOM 1608 N N . SER A 1 226 ? 27.772 -34.957 -23.227 1.00 26.15 226 SER X N 1
ATOM 1609 C CA . SER A 1 226 ? 27.519 -33.632 -23.804 1.00 26.74 226 SER X CA 1
ATOM 1610 C C . SER A 1 226 ? 28.765 -32.996 -24.414 1.00 27.06 226 SER X C 1
ATOM 1611 O O . SER A 1 226 ? 29.876 -33.175 -23.912 1.00 26.20 226 SER X O 1
ATOM 1614 N N . SER A 1 227 ? 28.549 -32.243 -25.490 1.00 27.20 227 SER X N 1
ATOM 1615 C CA . SER A 1 227 ? 29.603 -31.522 -26.201 1.00 27.57 227 SER X CA 1
ATOM 1616 C C . SER A 1 227 ? 30.135 -30.365 -25.356 1.00 26.76 227 SER X C 1
ATOM 1617 O O . SER A 1 227 ? 31.202 -29.807 -25.631 1.00 27.32 227 SER X O 1
ATOM 1620 N N . ASP A 1 228 ? 29.368 -30.034 -24.323 1.00 25.69 228 ASP X N 1
ATOM 1621 C CA . ASP A 1 228 ? 29.675 -29.015 -23.336 1.00 24.99 228 ASP X CA 1
ATOM 1622 C C . ASP A 1 228 ? 30.856 -29.452 -22.452 1.00 22.51 228 ASP X C 1
ATOM 1623 O O . ASP A 1 228 ? 31.505 -28.617 -21.822 1.00 22.34 228 ASP X O 1
ATOM 1628 N N . ILE A 1 229 ? 31.131 -30.753 -22.420 1.00 20.24 229 ILE X N 1
ATOM 1629 C CA . ILE A 1 229 ? 32.154 -31.312 -21.525 1.00 18.39 229 ILE X CA 1
ATOM 1630 C C . ILE A 1 229 ? 33.509 -31.360 -22.222 1.00 17.69 229 ILE X C 1
ATOM 1631 O O . ILE A 1 229 ? 33.848 -32.317 -22.944 1.00 17.91 229 ILE X O 1
ATOM 1636 N N . THR A 1 230 ? 34.273 -30.296 -21.985 1.00 16.37 230 THR X N 1
ATOM 1637 C CA . THR A 1 230 ? 35.483 -30.020 -22.741 1.00 16.44 230 THR X CA 1
ATOM 1638 C C . THR A 1 230 ? 36.658 -29.823 -21.799 1.00 15.27 230 THR X C 1
ATOM 1639 O O . THR A 1 230 ? 36.483 -29.517 -20.619 1.00 14.65 230 THR X O 1
ATOM 1643 N N . GLY A 1 231 ? 37.867 -29.994 -22.325 1.00 13.79 231 GLY X N 1
ATOM 1644 C CA . GLY A 1 231 ? 39.070 -29.689 -21.550 1.00 12.76 231 GLY X CA 1
ATOM 1645 C C . GLY A 1 231 ? 39.433 -30.854 -20.659 1.00 12.51 231 GLY X C 1
ATOM 1646 O O . GLY A 1 231 ? 39.447 -30.732 -19.434 1.00 12.69 231 GLY X O 1
ATOM 1647 N N . TRP A 1 232 ? 39.713 -31.988 -21.284 1.00 11.68 232 TRP X N 1
ATOM 1648 C CA . TRP A 1 232 ? 39.894 -33.236 -20.553 1.00 11.50 232 TRP X CA 1
ATOM 1649 C C . TRP A 1 232 ? 41.235 -33.278 -19.842 1.00 10.87 232 TRP X C 1
ATOM 1650 O O . TRP A 1 232 ? 42.278 -33.084 -20.478 1.00 10.73 232 TRP X O 1
ATOM 1661 N N . GLU A 1 233 ? 41.192 -33.514 -18.531 1.00 11.09 233 GLU X N 1
ATOM 1662 C CA . GLU A 1 233 ? 42.401 -33.489 -17.685 1.00 11.41 233 GLU X CA 1
ATOM 1663 C C . GLU A 1 233 ? 42.326 -34.572 -16.612 1.00 11.17 233 GLU X C 1
ATOM 1664 O O . GLU A 1 233 ? 41.245 -35.090 -16.326 1.00 11.04 233 GLU X O 1
ATOM 1670 N N . VAL A 1 234 ? 43.478 -34.896 -16.024 1.00 10.60 234 VAL X N 1
ATOM 1671 C CA . VAL A 1 234 ? 43.585 -35.786 -14.849 1.00 10.98 234 VAL X CA 1
ATOM 1672 C C . VAL A 1 234 ? 42.839 -37.118 -14.978 1.00 11.21 234 VAL X C 1
ATOM 1673 O O . VAL A 1 234 ? 41.895 -37.398 -14.231 1.00 10.98 234 VAL X O 1
ATOM 1677 N N . PRO A 1 235 ? 43.252 -37.971 -15.920 1.00 10.91 235 PRO X N 1
ATOM 1678 C CA . PRO A 1 235 ? 42.623 -39.294 -16.007 1.00 10.98 235 PRO X CA 1
ATOM 1679 C C . PRO A 1 235 ? 43.107 -40.244 -14.915 1.00 11.50 235 PRO X C 1
ATOM 1680 O O . PRO A 1 235 ? 44.229 -40.136 -14.417 1.00 11.27 235 PRO X O 1
ATOM 1684 N N . ASP A 1 236 ? 42.227 -41.164 -14.557 1.00 11.71 236 ASP X N 1
ATOM 1685 C CA . ASP A 1 236 ? 42.586 -42.344 -13.770 1.00 11.73 236 ASP X CA 1
ATOM 1686 C C . ASP A 1 236 ? 41.821 -43.501 -14.408 1.00 12.82 236 ASP X C 1
ATOM 1687 O O . ASP A 1 236 ? 40.837 -43.288 -15.124 1.00 13.47 236 ASP X O 1
ATOM 1692 N N . MET A 1 237 ? 42.287 -44.718 -14.162 1.00 13.45 237 MET X N 1
ATOM 1693 C CA . MET A 1 237 ? 41.683 -45.892 -14.784 1.00 14.37 237 MET X CA 1
ATOM 1694 C C . MET A 1 237 ? 41.963 -47.096 -13.916 1.00 14.37 237 MET X C 1
ATOM 1695 O O . MET A 1 237 ? 43.088 -47.293 -13.445 1.00 14.35 237 MET X O 1
ATOM 1700 N N . PHE A 1 238 ? 40.924 -47.896 -13.712 1.00 15.61 238 PHE X N 1
ATOM 1701 C CA . PHE A 1 238 ? 41.028 -49.058 -12.834 1.00 16.39 238 PHE X CA 1
ATOM 1702 C C . PHE A 1 238 ? 39.854 -49.978 -13.052 1.00 17.46 238 PHE X C 1
ATOM 1703 O O . PHE A 1 238 ? 38.825 -49.571 -13.588 1.00 17.51 238 PHE X O 1
ATOM 1711 N N . GLU A 1 239 ? 40.015 -51.224 -12.619 1.00 19.26 239 GLU X N 1
ATOM 1712 C CA . GLU A 1 239 ? 38.893 -52.159 -12.607 1.00 21.05 239 GLU X CA 1
ATOM 1713 C C . GLU A 1 239 ? 38.119 -52.011 -11.307 1.00 21.43 239 GLU X C 1
ATOM 1714 O O . GLU A 1 239 ? 38.719 -51.861 -10.243 1.00 22.23 239 GLU X O 1
ATOM 1720 N N . LEU A 1 240 ? 36.795 -52.043 -11.398 1.00 22.39 240 LEU X N 1
ATOM 1721 C CA . LEU A 1 240 ? 35.917 -51.920 -10.233 1.00 24.00 240 LEU X CA 1
ATOM 1722 C C . LEU A 1 240 ? 34.923 -53.070 -10.188 1.00 25.38 240 LEU X C 1
ATOM 1723 O O . LEU A 1 240 ? 34.302 -53.373 -11.205 1.00 24.51 240 LEU X O 1
ATOM 1728 N N . PRO A 1 241 ? 34.751 -53.696 -9.007 1.00 26.76 241 PRO X N 1
ATOM 1729 C CA . PRO A 1 241 ? 33.625 -54.623 -8.855 1.00 28.63 241 PRO X CA 1
ATOM 1730 C C . PRO A 1 241 ? 32.290 -53.910 -9.071 1.00 30.53 241 PRO X C 1
ATOM 1731 O O . PRO A 1 241 ? 32.126 -52.759 -8.658 1.00 30.43 241 PRO X O 1
ATOM 1735 N N . VAL A 1 242 ? 31.349 -54.593 -9.718 1.00 33.26 242 VAL X N 1
ATOM 1736 C CA . VAL A 1 242 ? 30.064 -53.999 -10.117 1.00 36.00 242 VAL X CA 1
ATOM 1737 C C . VAL A 1 242 ? 29.000 -54.455 -9.120 1.00 37.80 242 VAL X C 1
ATOM 1738 O O . VAL A 1 242 ? 27.877 -54.816 -9.496 1.00 38.60 242 VAL X O 1
ATOM 1742 N N . GLU A 1 243 ? 29.357 -54.375 -7.837 1.00 39.74 243 GLU X N 1
ATOM 1743 C CA . GLU A 1 243 ? 28.949 -55.368 -6.843 1.00 41.56 243 GLU X CA 1
ATOM 1744 C C . GLU A 1 243 ? 29.855 -56.587 -7.162 1.00 42.46 243 GLU X C 1
ATOM 1745 O O . GLU A 1 243 ? 30.537 -56.572 -8.195 1.00 43.05 243 GLU X O 1
ATOM 1751 N N . GLY A 1 244 ? 29.843 -57.669 -6.381 1.00 43.33 244 GLY X N 1
ATOM 1752 C CA . GLY A 1 244 ? 28.648 -58.249 -5.801 1.00 44.02 244 GLY X CA 1
ATOM 1753 C C . GLY A 1 244 ? 28.398 -59.335 -6.835 1.00 44.44 244 GLY X C 1
ATOM 1754 O O . GLY A 1 244 ? 28.844 -60.497 -6.663 1.00 44.76 244 GLY X O 1
ATOM 1755 N N . THR A 1 245 ? 27.763 -58.915 -7.949 1.00 44.59 245 THR X N 1
ATOM 1756 C CA . THR A 1 245 ? 27.443 -59.796 -9.087 1.00 44.58 245 THR X CA 1
ATOM 1757 C C . THR A 1 245 ? 28.659 -60.477 -9.767 1.00 44.28 245 THR X C 1
ATOM 1758 O O . THR A 1 245 ? 28.568 -60.907 -10.922 1.00 44.57 245 THR X O 1
ATOM 1762 N N . GLU A 1 246 ? 29.778 -60.583 -9.044 1.00 43.83 246 GLU X N 1
ATOM 1763 C CA . GLU A 1 246 ? 31.028 -61.209 -9.536 1.00 43.25 246 GLU X CA 1
ATOM 1764 C C . GLU A 1 246 ? 31.654 -60.507 -10.752 1.00 42.25 246 GLU X C 1
ATOM 1765 O O . GLU A 1 246 ? 32.825 -60.728 -11.075 1.00 42.36 246 GLU X O 1
ATOM 1771 N N . GLU A 1 247 ? 30.860 -59.668 -11.414 1.00 40.87 247 GLU X N 1
ATOM 1772 C CA . GLU A 1 247 ? 31.305 -58.861 -12.547 1.00 39.43 247 GLU X CA 1
ATOM 1773 C C . GLU A 1 247 ? 32.251 -57.746 -12.083 1.00 37.37 247 GLU X C 1
ATOM 1774 O O . GLU A 1 247 ? 32.056 -57.158 -11.014 1.00 37.33 247 GLU X O 1
ATOM 1780 N N . THR A 1 248 ? 33.294 -57.493 -12.870 1.00 34.89 248 THR X N 1
ATOM 1781 C CA . THR A 1 248 ? 34.092 -56.274 -12.727 1.00 32.44 248 THR X CA 1
ATOM 1782 C C . THR A 1 248 ? 33.988 -55.487 -14.027 1.00 30.21 248 THR X C 1
ATOM 1783 O O . THR A 1 248 ? 33.694 -56.055 -15.084 1.00 30.08 248 THR X O 1
ATOM 1787 N N . THR A 1 249 ? 34.197 -54.179 -13.944 1.00 27.11 249 THR X N 1
ATOM 1788 C CA . THR A 1 249 ? 34.202 -53.338 -15.136 1.00 24.62 249 THR X CA 1
ATOM 1789 C C . THR A 1 249 ? 35.418 -52.429 -15.111 1.00 23.10 249 THR X C 1
ATOM 1790 O O . THR A 1 249 ? 36.006 -52.197 -14.059 1.00 22.93 249 THR X O 1
ATOM 1794 N N . TRP A 1 250 ? 35.814 -51.946 -16.278 1.00 21.31 250 TRP X N 1
ATOM 1795 C CA . TRP A 1 250 ? 36.827 -50.900 -16.332 1.00 19.81 250 TRP X CA 1
ATOM 1796 C C . TRP A 1 250 ? 36.161 -49.556 -16.114 1.00 19.16 250 TRP X C 1
ATOM 1797 O O . TRP A 1 250 ? 35.041 -49.322 -16.571 1.00 19.30 250 TRP X O 1
ATOM 1808 N N . VAL A 1 251 ? 36.848 -48.694 -15.365 1.00 17.62 251 VAL X N 1
ATOM 1809 C CA . VAL A 1 251 ? 36.387 -47.338 -15.099 1.00 16.93 251 VAL X CA 1
ATOM 1810 C C . VAL A 1 251 ? 37.479 -46.360 -15.532 1.00 15.62 251 VAL X C 1
ATOM 1811 O O . VAL A 1 251 ? 38.666 -46.564 -15.224 1.00 16.00 251 VAL X O 1
ATOM 1815 N N . VAL A 1 252 ? 37.062 -45.350 -16.296 1.00 15.18 252 VAL X N 1
ATOM 1816 C CA . VAL A 1 252 ? 37.868 -44.154 -16.534 1.00 14.93 252 VAL X CA 1
ATOM 1817 C C . VAL A 1 252 ? 37.236 -43.023 -15.761 1.00 14.50 252 VAL X C 1
ATOM 1818 O O . VAL A 1 252 ? 36.052 -42.717 -15.929 1.00 14.21 252 VAL X O 1
ATOM 1822 N N . MET A 1 253 ? 38.041 -42.421 -14.888 1.00 13.86 253 MET X N 1
ATOM 1823 C CA . MET A 1 253 ? 37.668 -41.213 -14.166 1.00 12.75 253 MET X CA 1
ATOM 1824 C C . MET A 1 253 ? 38.489 -40.044 -14.738 1.00 12.82 253 MET X C 1
ATOM 1825 O O . MET A 1 253 ? 39.652 -40.226 -15.122 1.00 12.60 253 MET X O 1
ATOM 1830 N N . MET A 1 254 ? 37.899 -38.861 -14.831 1.00 12.19 254 MET X N 1
ATOM 1831 C CA . MET A 1 254 ? 38.682 -37.697 -15.274 1.00 13.56 254 MET X CA 1
ATOM 1832 C C . MET A 1 254 ? 38.042 -36.415 -14.793 1.00 12.73 254 MET X C 1
ATOM 1833 O O . MET A 1 254 ? 36.914 -36.421 -14.314 1.00 12.12 254 MET X O 1
ATOM 1838 N N . THR A 1 255 ? 38.793 -35.325 -14.911 1.00 11.72 255 THR X N 1
ATOM 1839 C CA . THR A 1 255 ? 38.318 -34.009 -14.517 1.00 11.34 255 THR X CA 1
ATOM 1840 C C . THR A 1 255 ? 38.264 -33.099 -15.751 1.00 12.10 255 THR X C 1
ATOM 1841 O O . THR A 1 255 ? 39.238 -32.417 -16.059 1.00 11.02 255 THR X O 1
ATOM 1845 N N . PRO A 1 256 ? 37.127 -33.082 -16.458 1.00 11.93 256 PRO X N 1
ATOM 1846 C CA . PRO A 1 256 ? 36.970 -32.082 -17.519 1.00 12.31 256 PRO X CA 1
ATOM 1847 C C . PRO A 1 256 ? 36.961 -30.670 -16.930 1.00 12.77 256 PRO X C 1
ATOM 1848 O O . PRO A 1 256 ? 36.524 -30.453 -15.791 1.00 12.44 256 PRO X O 1
ATOM 1852 N N . ALA A 1 257 ? 37.444 -29.713 -17.709 1.00 13.24 257 ALA X N 1
ATOM 1853 C CA . ALA A 1 257 ? 37.518 -28.325 -17.276 1.00 13.46 257 ALA X CA 1
ATOM 1854 C C . ALA A 1 257 ? 36.164 -27.600 -17.322 1.00 14.08 257 ALA X C 1
ATOM 1855 O O . ALA A 1 257 ? 36.002 -26.553 -16.685 1.00 15.21 257 ALA X O 1
ATOM 1857 N N . GLU A 1 258 ? 35.219 -28.139 -18.092 1.00 14.33 258 GLU X N 1
ATOM 1858 C CA . GLU A 1 258 ? 33.897 -27.532 -18.222 1.00 14.97 258 GLU X CA 1
ATOM 1859 C C . GLU A 1 258 ? 32.812 -28.577 -18.189 1.00 15.28 258 GLU X C 1
ATOM 1860 O O . GLU A 1 258 ? 33.043 -29.715 -18.584 1.00 15.04 258 GLU X O 1
ATOM 1866 N N . GLY A 1 259 ? 31.635 -28.179 -17.722 1.00 15.71 259 GLY X N 1
ATOM 1867 C CA . GLY A 1 259 ? 30.444 -29.017 -17.858 1.00 15.91 259 GLY X CA 1
ATOM 1868 C C . GLY A 1 259 ? 29.861 -29.596 -16.577 1.00 16.33 259 GLY X C 1
ATOM 1869 O O . GLY A 1 259 ? 28.785 -30.206 -16.603 1.00 16.34 259 GLY X O 1
ATOM 1870 N N . SER A 1 260 ? 30.562 -29.415 -15.459 1.00 15.94 260 SER X N 1
ATOM 1871 C CA . SER A 1 260 ? 30.145 -30.025 -14.199 1.00 15.90 260 SER X CA 1
ATOM 1872 C C . SER A 1 260 ? 28.827 -29.442 -13.700 1.00 15.78 260 SER X C 1
ATOM 1873 O O . SER A 1 260 ? 28.476 -28.328 -14.082 1.00 16.32 260 SER X O 1
ATOM 1876 N N . PRO A 1 261 ? 28.101 -30.185 -12.833 1.00 15.42 261 PRO X N 1
ATOM 1877 C CA . PRO A 1 261 ? 26.836 -29.638 -12.304 1.00 15.41 261 PRO X CA 1
ATOM 1878 C C . PRO A 1 261 ? 26.925 -28.223 -11.703 1.00 15.11 261 PRO X C 1
ATOM 1879 O O . PRO A 1 261 ? 26.053 -27.390 -11.958 1.00 15.99 261 PRO X O 1
ATOM 1883 N N . ALA A 1 262 ? 27.965 -27.943 -10.919 1.00 14.88 262 ALA X N 1
ATOM 1884 C CA . ALA A 1 262 ? 28.103 -26.637 -10.271 1.00 14.96 262 ALA X CA 1
ATOM 1885 C C . ALA A 1 262 ? 28.793 -25.607 -11.169 1.00 15.14 262 ALA X C 1
ATOM 1886 O O . ALA A 1 262 ? 28.899 -24.429 -10.791 1.00 16.02 262 ALA X O 1
ATOM 1888 N N . GLY A 1 263 ? 29.268 -26.071 -12.331 1.00 15.33 263 GLY X N 1
ATOM 1889 C CA . GLY A 1 263 ? 29.886 -25.207 -13.334 1.00 15.81 263 GLY X CA 1
ATOM 1890 C C . GLY A 1 263 ? 31.390 -25.287 -13.278 1.00 15.80 263 GLY X C 1
ATOM 1891 O O . GLY A 1 263 ? 31.978 -25.350 -12.188 1.00 16.12 263 GLY X O 1
ATOM 1892 N N . GLY A 1 264 ? 32.019 -25.289 -14.452 1.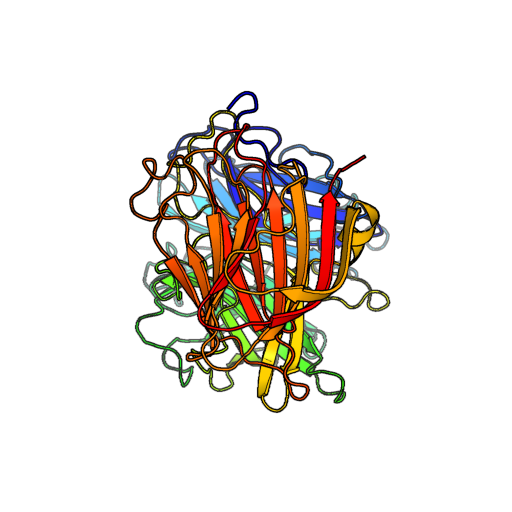00 15.34 264 GLY X N 1
ATOM 1893 C CA . GLY A 1 264 ? 33.468 -25.366 -14.540 1.00 14.84 264 GLY X CA 1
ATOM 1894 C C . GLY A 1 264 ? 33.948 -26.783 -14.324 1.00 14.83 264 GLY X C 1
ATOM 1895 O O . GLY A 1 264 ? 33.227 -27.747 -14.625 1.00 14.15 264 GLY X O 1
ATOM 1896 N N . ASN A 1 265 ? 35.167 -26.912 -13.801 1.00 14.05 265 ASN X N 1
ATOM 1897 C CA . ASN A 1 265 ? 35.825 -28.208 -13.663 1.00 14.21 265 ASN X CA 1
ATOM 1898 C C . ASN A 1 265 ? 35.009 -29.114 -12.761 1.00 13.32 265 ASN X C 1
ATOM 1899 O O . ASN A 1 265 ? 34.377 -28.654 -11.816 1.00 14.06 265 ASN X O 1
ATOM 1904 N N . GLY A 1 266 ? 35.059 -30.403 -13.027 1.00 12.51 266 GLY X N 1
ATOM 1905 C CA . GLY A 1 266 ? 34.449 -31.361 -12.108 1.00 11.74 266 GLY X CA 1
ATOM 1906 C C . GLY A 1 266 ? 34.917 -32.739 -12.460 1.00 11.70 266 GLY X C 1
ATOM 1907 O O . GLY A 1 266 ? 35.615 -32.934 -13.451 1.00 12.68 266 GLY X O 1
ATOM 1908 N N . VAL A 1 267 ? 34.520 -33.712 -11.652 1.00 11.48 267 VAL X N 1
ATOM 1909 C CA . VAL A 1 267 ? 34.994 -35.065 -11.815 1.00 11.81 267 VAL X CA 1
ATOM 1910 C C . VAL A 1 267 ? 33.859 -35.980 -12.261 1.00 12.31 267 VAL X C 1
ATOM 1911 O O . VAL A 1 267 ? 32.779 -35.939 -11.686 1.00 12.76 267 VAL X O 1
ATOM 1915 N N . LEU A 1 268 ? 34.120 -36.784 -13.287 1.00 12.43 268 LEU X N 1
ATOM 1916 C CA . LEU A 1 268 ? 33.141 -37.769 -13.742 1.00 13.49 268 LEU X CA 1
ATOM 1917 C C . LEU A 1 268 ? 33.813 -39.129 -13.899 1.00 13.61 268 LEU X C 1
ATOM 1918 O O . LEU A 1 268 ? 35.058 -39.241 -13.867 1.00 12.91 268 LEU X O 1
ATOM 1923 N N . ALA A 1 269 ? 32.995 -40.173 -14.005 1.00 14.05 269 ALA X N 1
ATOM 1924 C CA . ALA A 1 269 ? 33.501 -41.528 -14.207 1.00 15.05 269 ALA X CA 1
ATOM 1925 C C . ALA A 1 269 ? 32.663 -42.246 -15.265 1.00 16.27 269 ALA X C 1
ATOM 1926 O O . ALA A 1 269 ? 31.448 -42.060 -15.308 1.00 16.62 269 ALA X O 1
ATOM 1928 N N . ILE A 1 270 ? 33.343 -43.026 -16.107 1.00 16.87 270 ILE X N 1
ATOM 1929 C CA . ILE A 1 270 ? 32.762 -43.715 -17.276 1.00 18.81 270 ILE X CA 1
ATOM 1930 C C . ILE A 1 270 ? 33.078 -45.204 -17.120 1.00 18.11 270 ILE X C 1
ATOM 1931 O O . ILE A 1 270 ? 34.200 -45.565 -16.782 1.00 17.64 270 ILE X O 1
ATOM 1936 N N . THR A 1 271 ? 32.108 -46.084 -17.370 1.00 18.03 271 THR X N 1
ATOM 1937 C CA . THR A 1 271 ? 32.423 -47.517 -17.369 1.00 18.95 271 THR X CA 1
ATOM 1938 C C . THR A 1 271 ? 32.626 -47.982 -18.800 1.00 18.88 271 THR X C 1
ATOM 1939 O O . THR A 1 271 ? 32.162 -47.325 -19.735 1.00 19.00 271 THR X O 1
ATOM 1943 N N . GLY A 1 272 ? 33.351 -49.083 -18.967 1.00 19.32 272 GLY X N 1
ATOM 1944 C CA . GLY A 1 272 ? 33.512 -49.685 -20.293 1.00 20.28 272 GLY X CA 1
ATOM 1945 C C . GLY A 1 272 ? 34.400 -50.905 -20.317 1.00 20.79 272 GLY X C 1
ATOM 1946 O O . GLY A 1 272 ? 34.732 -51.474 -19.273 1.00 21.01 272 GLY X O 1
ATOM 1947 N N . SER A 1 273 ? 34.768 -51.323 -21.524 1.00 21.12 273 SER X N 1
ATOM 1948 C CA . SER A 1 273 ? 35.670 -52.453 -21.693 1.00 22.17 273 SER X CA 1
ATOM 1949 C C . SER A 1 273 ? 37.027 -51.990 -22.194 1.00 21.83 273 SER X C 1
ATOM 1950 O O . SER A 1 273 ? 37.149 -50.938 -22.832 1.00 21.86 273 SER X O 1
ATOM 1953 N N . PHE A 1 274 ? 38.040 -52.795 -21.908 1.00 21.20 274 PHE X N 1
ATOM 1954 C CA . PHE A 1 274 ? 39.413 -52.491 -22.262 1.00 21.92 274 PHE X CA 1
ATOM 1955 C C . PHE A 1 274 ? 40.150 -53.764 -22.667 1.00 22.59 274 PHE X C 1
ATOM 1956 O O . PHE A 1 274 ? 40.134 -54.771 -21.942 1.00 23.00 274 PHE X O 1
ATOM 1964 N N . ASP A 1 275 ? 40.791 -53.711 -23.831 1.00 23.04 275 ASP X N 1
ATOM 1965 C CA . ASP A 1 275 ? 41.450 -54.885 -24.407 1.00 23.52 275 ASP X CA 1
ATOM 1966 C C . ASP A 1 275 ? 42.975 -54.785 -24.415 1.00 23.50 275 ASP X C 1
ATOM 1967 O O . ASP A 1 275 ? 43.647 -55.582 -25.060 1.00 24.05 275 ASP X O 1
ATOM 1972 N N . GLY A 1 276 ? 43.520 -53.803 -23.700 1.00 23.10 276 GLY X N 1
ATOM 1973 C CA . GLY A 1 276 ? 44.963 -53.590 -23.670 1.00 22.59 276 GLY X CA 1
ATOM 1974 C C . GLY A 1 276 ? 45.412 -52.507 -24.637 1.00 22.24 276 GLY X C 1
ATOM 1975 O O . GLY A 1 276 ? 46.550 -52.035 -24.571 1.00 22.32 276 GLY X O 1
ATOM 1976 N N . LYS A 1 277 ? 44.515 -52.129 -25.543 1.00 22.13 277 LYS X N 1
ATOM 1977 C CA . LYS A 1 277 ? 44.851 -51.175 -26.603 1.00 22.74 277 LYS X CA 1
ATOM 1978 C C . LYS A 1 277 ? 43.836 -50.038 -26.707 1.00 22.31 277 LYS X C 1
ATOM 1979 O O . LYS A 1 277 ? 44.218 -48.878 -26.910 1.00 21.60 277 LYS X O 1
ATOM 1985 N N . SER A 1 278 ? 42.555 -50.365 -26.553 1.00 22.05 278 SER X N 1
ATOM 1986 C CA . SER A 1 278 ? 41.478 -49.383 -26.662 1.00 22.61 278 SER X CA 1
ATOM 1987 C C . SER A 1 278 ? 40.459 -49.547 -25.553 1.00 22.16 278 SER X C 1
ATOM 1988 O O . SER A 1 278 ? 40.097 -50.668 -25.191 1.00 21.63 278 SER X O 1
ATOM 1991 N N . PHE A 1 279 ? 39.987 -48.423 -25.024 1.00 21.74 279 PHE X N 1
ATOM 1992 C CA . PHE A 1 279 ? 38.861 -48.421 -24.109 1.00 21.45 279 PHE X CA 1
ATOM 1993 C C . PHE A 1 279 ? 37.599 -48.144 -24.909 1.00 21.92 279 PHE X C 1
ATOM 1994 O O . PHE A 1 279 ? 37.543 -47.175 -25.676 1.00 22.09 279 PHE X O 1
ATOM 2002 N N . THR A 1 280 ? 36.602 -49.010 -24.755 1.00 22.43 280 THR X N 1
ATOM 2003 C CA . THR A 1 280 ? 35.296 -48.797 -25.372 1.00 23.73 280 THR X CA 1
ATOM 2004 C C . THR A 1 280 ? 34.285 -48.411 -24.299 1.00 23.96 280 THR X C 1
ATOM 2005 O O . THR A 1 280 ? 33.904 -49.238 -23.468 1.00 24.00 280 THR X O 1
ATOM 2009 N N . ALA A 1 281 ? 33.860 -47.155 -24.325 1.00 24.30 281 ALA X N 1
ATOM 2010 C CA . ALA A 1 281 ? 32.948 -46.627 -23.321 1.00 25.01 281 ALA X CA 1
ATOM 2011 C C . ALA A 1 281 ? 31.545 -47.211 -23.435 1.00 25.77 281 ALA X C 1
ATOM 2012 O O . ALA A 1 281 ? 31.005 -47.335 -24.537 1.00 26.24 281 ALA X O 1
ATOM 2014 N N . ASP A 1 282 ? 30.965 -47.573 -22.295 1.00 26.20 282 ASP X N 1
ATOM 2015 C CA . ASP A 1 282 ? 29.526 -47.790 -22.208 1.00 26.86 282 ASP X CA 1
ATOM 2016 C C . ASP A 1 282 ? 28.840 -46.431 -22.402 1.00 27.68 282 ASP X C 1
ATOM 2017 O O . ASP A 1 282 ? 29.506 -45.388 -22.349 1.00 27.60 282 ASP X O 1
ATOM 2022 N N . PRO A 1 283 ? 27.514 -46.417 -22.632 1.00 28.61 283 PRO X N 1
ATOM 2023 C CA . PRO A 1 283 ? 26.848 -45.110 -22.627 1.00 29.21 283 PRO X CA 1
ATOM 2024 C C . PRO A 1 283 ? 26.901 -44.458 -21.234 1.00 29.61 283 PRO X C 1
ATOM 2025 O O . PRO A 1 283 ? 26.727 -45.158 -20.232 1.00 30.67 283 PRO X O 1
ATOM 2029 N N . VAL A 1 284 ? 27.035 -43.165 -21.211 1.00 29.86 284 VAL X N 1
ATOM 2030 C CA . VAL A 1 284 ? 26.947 -42.466 -20.008 1.00 29.82 284 VAL X CA 1
ATOM 2031 C C . VAL A 1 284 ? 25.595 -41.886 -19.885 1.00 30.23 284 VAL X C 1
ATOM 2032 O O . VAL A 1 284 ? 24.958 -41.589 -20.844 1.00 30.36 284 VAL X O 1
ATOM 2036 N N . ASP A 1 285 ? 25.190 -41.710 -18.648 1.00 30.96 285 ASP X N 1
ATOM 2037 C CA . ASP A 1 285 ? 24.045 -40.935 -18.299 1.00 30.86 285 ASP X CA 1
ATOM 2038 C C . ASP A 1 285 ? 24.501 -39.757 -17.499 1.00 30.70 285 ASP X C 1
ATOM 2039 O O . ASP A 1 285 ? 25.092 -39.929 -16.499 1.00 32.03 285 ASP X O 1
ATOM 2044 N N . ALA A 1 286 ? 24.187 -38.564 -17.967 1.00 30.42 286 ALA X N 1
ATOM 2045 C CA . ALA A 1 286 ? 24.633 -37.372 -17.310 1.00 29.25 286 ALA X CA 1
ATOM 2046 C C . ALA A 1 286 ? 24.183 -37.231 -15.899 1.00 28.24 286 ALA X C 1
ATOM 2047 O O . ALA A 1 286 ? 24.768 -36.506 -15.144 1.00 28.14 286 ALA X O 1
ATOM 2049 N N . SER A 1 287 ? 23.086 -37.879 -15.559 1.00 26.41 287 SER X N 1
ATOM 2050 C CA . SER A 1 287 ? 22.534 -37.759 -14.241 1.00 25.36 287 SER X CA 1
ATOM 2051 C C . SER A 1 287 ? 23.221 -38.692 -13.258 1.00 24.18 287 SER X C 1
ATOM 2052 O O . SER A 1 287 ? 22.955 -38.631 -12.090 1.00 24.45 287 SER X O 1
ATOM 2055 N N . THR A 1 288 ? 24.115 -39.528 -13.720 1.00 22.33 288 THR X N 1
ATOM 2056 C CA . THR A 1 288 ? 24.852 -40.403 -12.834 1.00 21.51 288 THR X CA 1
ATOM 2057 C C . THR A 1 288 ? 26.386 -40.403 -12.944 1.00 20.18 288 THR X C 1
ATOM 2058 O O . THR A 1 288 ? 27.044 -40.985 -12.124 1.00 20.43 288 THR X O 1
ATOM 2062 N N . MET A 1 289 ? 26.929 -39.751 -13.969 1.00 18.03 289 MET X N 1
ATOM 2063 C CA . MET A 1 289 ? 28.353 -39.846 -14.263 1.00 17.21 289 MET X CA 1
ATOM 2064 C C . MET A 1 289 ? 29.223 -38.910 -13.386 1.00 15.97 289 MET X C 1
ATOM 2065 O O . MET A 1 289 ? 30.340 -39.197 -13.160 1.00 15.51 289 MET X O 1
ATOM 2070 N N . TRP A 1 290 ? 28.643 -37.819 -12.918 1.00 15.10 290 TRP X N 1
ATOM 2071 C CA . TRP A 1 290 ? 29.438 -36.849 -12.138 1.00 14.28 290 TRP X CA 1
ATOM 2072 C C . TRP A 1 290 ? 29.593 -37.332 -10.707 1.00 14.08 290 TRP X C 1
ATOM 2073 O O . TRP A 1 290 ? 28.633 -37.843 -10.098 1.00 15.19 290 TRP X O 1
ATOM 2084 N N . LEU A 1 291 ? 30.805 -37.183 -10.173 1.00 13.27 291 LEU X N 1
ATOM 2085 C CA . LEU A 1 291 ? 31.092 -37.660 -8.822 1.00 12.69 291 LEU X CA 1
ATOM 2086 C C . LEU A 1 291 ? 30.922 -36.583 -7.764 1.00 12.91 291 LEU X C 1
ATOM 2087 O O . LEU A 1 291 ? 31.093 -36.856 -6.572 1.00 14.59 291 LEU X O 1
ATOM 2092 N N . ASP A 1 292 ? 30.618 -35.364 -8.186 1.00 11.56 292 ASP X N 1
ATOM 2093 C CA . ASP A 1 292 ? 30.346 -34.274 -7.235 1.00 11.61 292 ASP X CA 1
ATOM 2094 C C . ASP A 1 292 ? 29.499 -33.191 -7.870 1.00 11.78 292 ASP X C 1
ATOM 2095 O O . ASP A 1 292 ? 29.739 -32.805 -9.032 1.00 12.63 292 ASP X O 1
ATOM 2100 N N . ASN A 1 293 ? 28.502 -32.732 -7.121 1.00 11.90 293 ASN X N 1
ATOM 2101 C CA . ASN A 1 293 ? 27.614 -31.644 -7.539 1.00 12.47 293 ASN X CA 1
ATOM 2102 C C . ASN A 1 293 ? 27.946 -30.267 -6.934 1.00 11.82 293 ASN X C 1
ATOM 2103 O O . ASN A 1 293 ? 27.212 -29.288 -7.129 1.00 12.65 293 ASN X O 1
ATOM 2108 N N . GLY A 1 294 ? 29.052 -30.198 -6.185 1.00 11.13 294 GLY X N 1
ATOM 2109 C CA . GLY A 1 294 ? 29.516 -28.933 -5.624 1.00 11.56 294 GLY X CA 1
ATOM 2110 C C . GLY A 1 294 ? 30.669 -28.377 -6.439 1.00 11.58 294 GLY X C 1
ATOM 2111 O O . GLY A 1 294 ? 31.122 -29.007 -7.405 1.00 12.10 294 GLY X O 1
ATOM 2112 N N . ARG A 1 295 ? 31.120 -27.189 -6.050 1.00 11.32 295 ARG X N 1
ATOM 2113 C CA . ARG A 1 295 ? 32.183 -26.508 -6.779 1.00 11.42 295 ARG X CA 1
ATOM 2114 C C . ARG A 1 295 ? 33.542 -27.135 -6.517 1.00 11.54 295 ARG X C 1
ATOM 2115 O O . ARG A 1 295 ? 34.371 -27.217 -7.423 1.00 12.25 295 ARG X O 1
ATOM 2123 N N . ASP A 1 296 ? 33.762 -27.603 -5.288 1.00 11.44 296 ASP X N 1
ATOM 2124 C CA . ASP A 1 296 ? 35.133 -27.802 -4.804 1.00 10.88 296 ASP X CA 1
ATOM 2125 C C . ASP A 1 296 ? 35.504 -29.276 -4.661 1.00 10.73 296 ASP X C 1
ATOM 2126 O O . ASP A 1 296 ? 35.642 -29.816 -3.560 1.00 11.64 296 ASP X O 1
ATOM 2131 N N . PHE A 1 297 ? 35.615 -29.918 -5.815 1.00 10.79 297 PHE X N 1
ATOM 2132 C CA . PHE A 1 297 ? 36.085 -31.286 -5.900 1.00 10.88 297 PHE X CA 1
ATOM 2133 C C . PHE A 1 297 ? 36.569 -31.479 -7.316 1.00 11.74 297 PHE X C 1
ATOM 2134 O O . PHE A 1 297 ? 35.776 -31.681 -8.225 1.00 12.62 297 PHE X O 1
ATOM 2142 N N . ASP A 1 298 ? 37.882 -31.390 -7.501 1.00 11.95 298 ASP X N 1
ATOM 2143 C CA . ASP A 1 298 ? 38.461 -31.475 -8.845 1.00 12.94 298 ASP X CA 1
ATOM 2144 C C . ASP A 1 298 ? 39.779 -32.204 -8.834 1.00 11.83 298 ASP X C 1
ATOM 2145 O O . ASP A 1 298 ? 40.503 -32.142 -7.850 1.00 10.81 298 ASP X O 1
ATOM 2150 N N . GLY A 1 299 ? 40.092 -32.896 -9.924 1.00 10.58 299 GLY X N 1
ATOM 2151 C CA . GLY A 1 299 ? 41.394 -33.525 -10.053 1.00 10.18 299 GLY X CA 1
ATOM 2152 C C . GLY A 1 299 ? 41.538 -34.755 -9.182 1.00 10.94 299 GLY X C 1
ATOM 2153 O O . GLY A 1 299 ? 42.598 -34.990 -8.585 1.00 11.75 299 GLY X O 1
ATOM 2154 N N . ALA A 1 300 ? 40.464 -35.538 -9.106 1.00 10.78 300 ALA X N 1
ATOM 2155 C CA . ALA A 1 300 ? 40.467 -36.762 -8.291 1.00 10.33 300 ALA X CA 1
ATOM 2156 C C . ALA A 1 300 ? 41.403 -37.822 -8.853 1.00 11.01 300 ALA X C 1
ATOM 2157 O O . ALA A 1 300 ? 41.474 -38.019 -10.061 1.00 10.69 300 ALA X O 1
ATOM 2159 N N . LEU A 1 301 ? 42.098 -38.520 -7.953 1.00 10.85 301 LEU X N 1
ATOM 2160 C CA . LEU A 1 301 ? 42.858 -39.722 -8.288 1.00 11.33 301 LEU X CA 1
ATOM 2161 C C . LEU A 1 301 ? 42.551 -40.763 -7.228 1.00 10.72 301 LEU X C 1
ATOM 2162 O O . LEU A 1 301 ? 42.061 -40.437 -6.140 1.00 10.76 301 LEU X O 1
ATOM 2167 N N . SER A 1 302 ? 42.828 -42.020 -7.548 1.00 11.87 302 SER X N 1
ATOM 2168 C CA . SER A 1 302 ? 42.666 -43.098 -6.588 1.00 12.03 302 SER X CA 1
ATOM 2169 C C . SER A 1 302 ? 44.010 -43.689 -6.166 1.00 11.74 302 SER X C 1
ATOM 2170 O O . SER A 1 302 ? 45.008 -43.602 -6.883 1.00 12.07 302 SER X O 1
ATOM 2173 N N . TRP A 1 303 ? 44.021 -44.306 -4.984 1.00 11.97 303 TRP X N 1
ATOM 2174 C CA . TRP A 1 303 ? 45.195 -45.024 -4.497 1.00 12.21 303 TRP X CA 1
ATOM 2175 C C . TRP A 1 303 ? 45.372 -46.362 -5.187 1.00 12.44 303 TRP X C 1
ATOM 2176 O O . TRP A 1 303 ? 44.472 -47.207 -5.158 1.00 13.54 303 TRP X O 1
ATOM 2187 N N . VAL A 1 304 ? 46.531 -46.538 -5.812 1.00 12.93 304 VAL X N 1
ATOM 2188 C CA . VAL A 1 304 ? 46.865 -47.807 -6.454 1.00 13.15 304 VAL X CA 1
ATOM 2189 C C . VAL A 1 304 ? 47.632 -48.674 -5.456 1.00 13.93 304 VAL X C 1
ATOM 2190 O O . VAL A 1 304 ? 48.043 -48.205 -4.394 1.00 13.68 304 VAL X O 1
ATOM 2194 N N . ASN A 1 305 ? 47.782 -49.955 -5.802 1.00 14.76 305 ASN X N 1
ATOM 2195 C CA . ASN A 1 305 ? 48.572 -50.918 -5.013 1.00 15.94 305 ASN X CA 1
ATOM 2196 C C . ASN A 1 305 ? 47.952 -51.255 -3.644 1.00 16.34 305 ASN X C 1
ATOM 2197 O O . ASN A 1 305 ? 48.651 -51.692 -2.733 1.00 16.89 305 ASN X O 1
ATOM 2202 N N . VAL A 1 306 ? 46.649 -51.043 -3.506 1.00 16.83 306 VAL X N 1
ATOM 2203 C CA . VAL A 1 306 ? 45.958 -51.353 -2.247 1.00 17.84 306 VAL X CA 1
ATOM 2204 C C . VAL A 1 306 ? 45.814 -52.877 -2.203 1.00 18.74 306 VAL X C 1
ATOM 2205 O O . VAL A 1 306 ? 45.367 -53.467 -3.185 1.00 19.29 306 VAL X O 1
ATOM 2209 N N . PRO A 1 307 ? 46.202 -53.515 -1.077 1.00 19.80 307 PRO X N 1
ATOM 2210 C CA . PRO A 1 307 ? 46.087 -54.982 -1.040 1.00 20.91 307 PRO X CA 1
ATOM 2211 C C . PRO A 1 307 ? 44.650 -55.452 -1.186 1.00 21.38 307 PRO X C 1
ATOM 2212 O O . PRO A 1 307 ? 43.723 -54.798 -0.708 1.00 21.29 307 PRO X O 1
ATOM 2216 N N . ALA A 1 308 ? 44.461 -56.608 -1.807 1.00 20.00 308 ALA X N 1
ATOM 2217 C CA . ALA A 1 308 ? 43.129 -57.139 -2.072 1.00 20.00 308 ALA X CA 1
ATOM 2218 C C . ALA A 1 308 ? 42.383 -57.430 -0.774 1.00 20.00 308 ALA X C 1
ATOM 2219 O O . ALA A 1 308 ? 41.130 -57.399 -0.771 1.00 23.66 308 ALA X O 1
ATOM 2221 N N . SER A 1 309 ? 43.082 -57.733 0.309 1.00 23.57 309 SER X N 1
ATOM 2222 C CA . SER A 1 309 ? 42.454 -57.925 1.627 1.00 23.73 309 SER X CA 1
ATOM 2223 C C . SER A 1 309 ? 41.679 -56.681 2.086 1.00 23.32 309 SER X C 1
ATOM 2224 O O . SER A 1 309 ? 40.662 -56.783 2.779 1.00 23.82 309 SER X O 1
ATOM 2227 N N . ASP A 1 310 ? 42.167 -55.509 1.676 1.00 22.13 310 ASP X N 1
ATOM 2228 C CA . ASP A 1 310 ? 41.460 -54.249 1.862 1.00 21.34 310 ASP X CA 1
ATOM 2229 C C . ASP A 1 310 ? 40.463 -54.123 0.704 1.00 20.44 310 ASP X C 1
ATOM 2230 O O . ASP A 1 310 ? 39.249 -54.109 0.920 1.00 20.95 310 ASP X O 1
ATOM 2235 N N . GLY A 1 311 ? 40.987 -54.040 -0.521 1.00 19.98 311 GLY X N 1
ATOM 2236 C CA . GLY A 1 311 ? 40.172 -54.111 -1.729 1.00 19.36 311 GLY X CA 1
ATOM 2237 C C . GLY A 1 311 ? 39.412 -52.862 -2.135 1.00 18.65 311 GLY X C 1
ATOM 2238 O O . GLY A 1 311 ? 38.699 -52.864 -3.142 1.00 19.08 311 GLY X O 1
ATOM 2239 N N . ARG A 1 312 ? 39.558 -51.786 -1.362 1.00 17.29 312 ARG X N 1
ATOM 2240 C CA . ARG A 1 312 ? 38.806 -50.566 -1.623 1.00 16.00 312 ARG X CA 1
ATOM 2241 C C . ARG A 1 312 ? 39.404 -49.733 -2.744 1.00 14.64 312 ARG X C 1
ATOM 2242 O O . ARG A 1 312 ? 40.615 -49.684 -2.902 1.00 14.95 312 ARG X O 1
ATOM 2250 N N . ARG A 1 313 ? 38.529 -49.087 -3.506 1.00 14.23 313 ARG X N 1
ATOM 2251 C CA . ARG A 1 313 ? 38.929 -48.021 -4.419 1.00 13.11 313 ARG X CA 1
ATOM 2252 C C . ARG A 1 313 ? 38.666 -46.706 -3.690 1.00 12.85 313 ARG X C 1
ATOM 2253 O O . ARG A 1 313 ? 37.496 -46.343 -3.432 1.00 12.91 313 ARG X O 1
ATOM 2261 N N . ILE A 1 314 ? 39.750 -46.014 -3.353 1.00 12.01 314 ILE X N 1
ATOM 2262 C CA . ILE A 1 314 ? 39.671 -44.815 -2.515 1.00 12.09 314 ILE X CA 1
ATOM 2263 C C . ILE A 1 314 ? 40.165 -43.628 -3.332 1.00 11.49 314 ILE X C 1
ATOM 2264 O O . ILE A 1 314 ? 41.259 -43.693 -3.915 1.00 11.23 314 ILE X O 1
ATOM 2269 N N . ILE A 1 315 ? 39.355 -42.568 -3.379 1.00 11.21 315 ILE X N 1
ATOM 2270 C CA . ILE A 1 315 ? 39.683 -41.380 -4.165 1.00 11.66 315 ILE X CA 1
ATOM 2271 C C . ILE A 1 315 ? 39.787 -40.125 -3.296 1.00 11.11 315 ILE X C 1
ATOM 2272 O O . ILE A 1 315 ? 39.176 -40.024 -2.219 1.00 11.28 315 ILE X O 1
ATOM 2277 N N . ALA A 1 316 ? 40.601 -39.178 -3.768 1.00 10.99 316 ALA X N 1
ATOM 2278 C CA . ALA A 1 316 ? 40.685 -37.855 -3.147 1.00 10.87 316 ALA X CA 1
ATOM 2279 C C . ALA A 1 316 ? 40.970 -36.850 -4.240 1.00 10.44 316 ALA X C 1
ATOM 2280 O O . ALA A 1 316 ? 41.488 -37.199 -5.296 1.00 10.52 316 ALA X O 1
ATOM 2282 N N . ALA A 1 317 ? 40.584 -35.608 -3.981 1.00 9.94 317 ALA X N 1
ATOM 2283 C CA . ALA A 1 317 ? 40.693 -34.522 -4.952 1.00 10.09 317 ALA X CA 1
ATOM 2284 C C . ALA A 1 317 ? 41.058 -33.245 -4.218 1.00 10.77 317 ALA X C 1
ATOM 2285 O O . ALA A 1 317 ? 41.025 -33.188 -2.984 1.00 11.19 317 ALA X O 1
ATOM 2287 N N . VAL A 1 318 ? 41.413 -32.204 -4.958 1.00 10.24 318 VAL X N 1
ATOM 2288 C CA . VAL A 1 318 ? 41.599 -30.902 -4.300 1.00 10.48 318 VAL X CA 1
ATOM 2289 C C . VAL A 1 318 ? 40.257 -30.181 -4.170 1.00 10.48 318 VAL X C 1
ATOM 2290 O O . VAL A 1 318 ? 39.415 -30.295 -5.081 1.00 11.19 318 VAL X O 1
ATOM 2294 N N . MET A 1 319 ? 40.071 -29.476 -3.046 1.00 10.47 319 MET X N 1
ATOM 2295 C CA . MET A 1 319 ? 38.898 -28.620 -2.807 1.00 10.92 319 MET X CA 1
ATOM 2296 C C . MET A 1 319 ? 39.388 -27.178 -2.824 1.00 10.63 319 MET X C 1
ATOM 2297 O O . MET A 1 319 ? 39.838 -26.646 -1.816 1.00 11.68 319 MET X O 1
ATOM 2302 N N . ASN A 1 320 ? 39.314 -26.589 -4.013 1.00 10.72 320 ASN X N 1
ATOM 2303 C CA . ASN A 1 320 ? 39.549 -25.167 -4.244 1.00 10.51 320 ASN X CA 1
ATOM 2304 C C . ASN A 1 320 ? 39.375 -24.884 -5.726 1.00 10.90 320 ASN X C 1
ATOM 2305 O O . ASN A 1 320 ? 40.302 -25.045 -6.512 1.00 12.05 320 ASN X O 1
ATOM 2310 N N . SER A 1 321 ? 38.170 -24.465 -6.090 1.00 11.40 321 SER X N 1
ATOM 2311 C CA . SER A 1 321 ? 37.853 -24.119 -7.460 1.00 11.78 321 SER X CA 1
ATOM 2312 C C . SER A 1 321 ? 38.107 -22.628 -7.743 1.00 11.76 321 SER X C 1
ATOM 2313 O O . SER A 1 321 ? 37.735 -22.151 -8.825 1.00 12.73 321 SER X O 1
ATOM 2316 N N . TYR A 1 322 ? 38.724 -21.901 -6.797 1.00 11.45 322 TYR X N 1
ATOM 2317 C CA . TYR A 1 322 ? 38.766 -20.418 -6.859 1.00 11.31 322 TYR X CA 1
ATOM 2318 C C . TYR A 1 322 ? 40.170 -19.859 -7.069 1.00 12.03 322 TYR X C 1
ATOM 2319 O O . TYR A 1 322 ? 40.394 -18.668 -6.850 1.00 12.63 322 TYR X O 1
ATOM 2328 N N . GLY A 1 323 ? 41.102 -20.714 -7.489 1.00 12.53 323 GLY X N 1
ATOM 2329 C CA . GLY A 1 323 ? 42.482 -20.263 -7.725 1.00 12.92 323 GLY X CA 1
ATOM 2330 C C . GLY A 1 323 ? 43.077 -19.606 -6.493 1.00 12.93 323 GLY X C 1
ATOM 2331 O O . GLY A 1 323 ? 43.031 -20.154 -5.401 1.00 13.95 323 GLY X O 1
ATOM 2332 N N . SER A 1 324 ? 43.638 -18.410 -6.659 1.00 13.81 324 SER X N 1
ATOM 2333 C CA . SER A 1 324 ? 44.291 -17.731 -5.545 1.00 13.62 324 SER X CA 1
ATOM 2334 C C . SER A 1 324 ? 43.318 -17.043 -4.587 1.00 13.69 324 SER X C 1
ATOM 2335 O O . SER A 1 324 ? 43.744 -16.514 -3.556 1.00 14.19 324 SER X O 1
ATOM 2338 N N . ASN A 1 325 ? 42.025 -17.037 -4.927 1.00 13.24 325 ASN X N 1
ATOM 2339 C CA . ASN A 1 325 ? 41.019 -16.225 -4.213 1.00 13.09 325 ASN X CA 1
ATOM 2340 C C . ASN A 1 325 ? 40.631 -16.626 -2.772 1.00 13.11 325 ASN X C 1
ATOM 2341 O O . ASN A 1 325 ? 40.206 -15.767 -2.012 1.00 13.50 325 ASN X O 1
ATOM 2346 N N . PRO A 1 326 ? 40.744 -17.920 -2.389 1.00 12.34 326 PRO X N 1
ATOM 2347 C CA . PRO A 1 326 ? 40.316 -18.163 -0.991 1.00 12.49 326 PRO X CA 1
ATOM 2348 C C . PRO A 1 326 ? 41.078 -17.307 0.030 1.00 12.15 326 PRO X C 1
ATOM 2349 O O . PRO A 1 326 ? 42.276 -17.049 -0.163 1.00 12.72 326 PRO X O 1
ATOM 2353 N N . PRO A 1 327 ? 40.389 -16.866 1.099 1.00 12.34 327 PRO X N 1
ATOM 2354 C CA . PRO A 1 327 ? 40.971 -15.941 2.083 1.00 12.40 327 PRO X CA 1
ATOM 2355 C C . PRO A 1 327 ? 41.886 -16.643 3.096 1.00 12.64 327 PRO X C 1
ATOM 2356 O O . PRO A 1 327 ? 41.708 -16.502 4.310 1.00 13.33 327 PRO X O 1
ATOM 2360 N N . THR A 1 328 ? 42.851 -17.401 2.576 1.00 12.47 328 THR X N 1
ATOM 2361 C CA . THR A 1 328 ? 43.839 -18.126 3.383 1.00 12.96 328 THR X CA 1
ATOM 2362 C C . THR A 1 328 ? 45.228 -17.658 2.956 1.00 13.46 328 THR X C 1
ATOM 2363 O O . THR A 1 328 ? 45.506 -17.491 1.760 1.00 13.98 328 THR X O 1
ATOM 2367 N N . THR A 1 329 ? 46.094 -17.434 3.938 1.00 13.18 329 THR X N 1
ATOM 2368 C CA . THR A 1 329 ? 47.362 -16.746 3.698 1.00 14.65 329 THR X CA 1
ATOM 2369 C C . THR A 1 329 ? 48.576 -17.680 3.705 1.00 13.61 329 THR X C 1
ATOM 2370 O O . THR A 1 329 ? 49.418 -17.627 2.802 1.00 15.23 329 THR X O 1
ATOM 2374 N N . THR A 1 330 ? 48.672 -18.548 4.708 1.00 12.75 330 THR X N 1
ATOM 2375 C CA . THR A 1 330 ? 49.848 -19.395 4.849 1.00 12.02 330 THR X CA 1
ATOM 2376 C C . THR A 1 330 ? 49.738 -20.709 4.085 1.00 11.58 330 THR X C 1
ATOM 2377 O O . THR A 1 330 ? 50.688 -21.483 4.032 1.00 12.17 330 THR X O 1
ATOM 2381 N N . TRP A 1 331 ? 48.573 -20.936 3.474 1.00 10.95 331 TRP X N 1
ATOM 2382 C CA . TRP A 1 331 ? 48.307 -22.139 2.679 1.00 11.03 331 TRP X CA 1
ATOM 2383 C C . TRP A 1 331 ? 47.162 -21.813 1.740 1.00 10.38 331 TRP X C 1
ATOM 2384 O O . TRP A 1 331 ? 46.399 -20.871 1.983 1.00 11.58 331 TRP X O 1
ATOM 2395 N N . LYS A 1 332 ? 47.031 -22.605 0.673 1.00 10.67 332 LYS X N 1
ATOM 2396 C CA . LYS A 1 332 ? 45.823 -22.586 -0.168 1.00 11.47 332 LYS X CA 1
ATOM 2397 C C . LYS A 1 332 ? 45.632 -23.970 -0.736 1.00 11.24 332 LYS X C 1
ATOM 2398 O O . LYS A 1 332 ? 46.609 -24.636 -1.086 1.00 11.81 332 LYS X O 1
ATOM 2404 N N . GLY A 1 333 ? 44.374 -24.385 -0.842 1.00 11.15 333 GLY X N 1
ATOM 2405 C CA . GLY A 1 333 ? 44.052 -25.710 -1.365 1.00 10.89 333 GLY X CA 1
ATOM 2406 C C . GLY A 1 333 ? 44.062 -26.729 -0.245 1.00 11.47 333 GLY X C 1
ATOM 2407 O O . GLY A 1 333 ? 44.956 -26.725 0.606 1.00 11.29 333 GLY X O 1
ATOM 2408 N N . MET A 1 334 ? 43.051 -27.592 -0.238 1.00 11.25 334 MET X N 1
ATOM 2409 C CA . MET A 1 334 ? 42.957 -28.665 0.745 1.00 12.12 334 MET X CA 1
ATOM 2410 C C . MET A 1 334 ? 42.532 -29.942 0.058 1.00 11.08 334 MET X C 1
ATOM 2411 O O . MET A 1 334 ? 41.899 -29.900 -1.002 1.00 11.04 334 MET X O 1
ATOM 2416 N N . LEU A 1 335 ? 42.904 -31.080 0.639 1.00 9.90 335 LEU X N 1
ATOM 2417 C CA . LEU A 1 335 ? 42.450 -32.349 0.103 1.00 9.72 335 LEU X CA 1
ATOM 2418 C C . LEU A 1 335 ? 41.060 -32.665 0.643 1.00 9.88 335 LEU X C 1
ATOM 2419 O O . LEU A 1 335 ? 40.781 -32.462 1.821 1.00 10.89 335 LEU X O 1
ATOM 2424 N N . SER A 1 336 ? 40.204 -33.203 -0.232 1.00 9.51 336 SER X N 1
ATOM 2425 C CA . SER A 1 336 ? 38.932 -33.758 0.219 1.00 9.97 336 SER X CA 1
ATOM 2426 C C . SER A 1 336 ? 39.217 -34.884 1.195 1.00 10.37 336 SER X C 1
ATOM 2427 O O . SER A 1 336 ? 40.330 -35.437 1.224 1.00 10.78 336 SER X O 1
ATOM 2430 N N . PHE A 1 337 ? 38.222 -35.212 2.016 1.00 10.38 337 PHE X N 1
ATOM 2431 C CA . PHE A 1 337 ? 38.400 -36.333 2.911 1.00 10.06 337 PHE X CA 1
ATOM 2432 C C . PHE A 1 337 ? 38.327 -37.612 2.077 1.00 10.61 337 PHE X C 1
ATOM 2433 O O . PHE A 1 337 ? 37.386 -37.770 1.320 1.00 11.85 337 PHE X O 1
ATOM 2441 N N . PRO A 1 338 ? 39.311 -38.521 2.207 1.00 10.91 338 PRO X N 1
ATOM 2442 C CA . PRO A 1 338 ? 39.287 -39.717 1.334 1.00 11.16 338 PRO X CA 1
ATOM 2443 C C . PRO A 1 338 ? 37.969 -40.482 1.412 1.00 11.60 338 PRO X C 1
ATOM 2444 O O . PRO A 1 338 ? 37.370 -40.626 2.484 1.00 11.79 338 PRO X O 1
ATOM 2448 N N . ARG A 1 339 ? 37.511 -40.908 0.248 1.00 11.62 339 ARG X N 1
ATOM 2449 C CA . ARG A 1 339 ? 36.232 -41.583 0.163 1.00 12.42 339 ARG X CA 1
ATOM 2450 C C . ARG A 1 339 ? 36.326 -42.760 -0.789 1.00 12.51 339 ARG X C 1
ATOM 2451 O O . ARG A 1 339 ? 37.075 -42.729 -1.764 1.00 12.22 339 ARG X O 1
ATOM 2459 N N . THR A 1 340 ? 35.596 -43.822 -0.471 1.00 13.19 340 THR X N 1
ATOM 2460 C CA . THR A 1 340 ? 35.505 -44.947 -1.380 1.00 13.84 340 THR X CA 1
ATOM 2461 C C . THR A 1 340 ? 34.630 -44.598 -2.570 1.00 13.61 340 THR X C 1
ATOM 2462 O O . THR A 1 340 ? 33.681 -43.789 -2.464 1.00 14.08 340 THR X O 1
ATOM 2466 N N . LEU A 1 341 ? 34.961 -45.233 -3.690 1.00 13.66 341 LEU X N 1
ATOM 2467 C CA . LEU A 1 341 ? 34.148 -45.169 -4.897 1.00 14.35 341 LEU X CA 1
ATOM 2468 C C . LEU A 1 341 ? 33.726 -46.595 -5.211 1.00 14.98 341 LEU X C 1
ATOM 2469 O O . LEU A 1 341 ? 34.562 -47.491 -5.290 1.00 14.92 341 LEU X O 1
ATOM 2474 N N . SER A 1 342 ? 32.421 -46.793 -5.345 1.00 15.65 342 SER X N 1
ATOM 2475 C CA . SER A 1 342 ? 31.884 -48.122 -5.629 1.00 16.99 342 SER X CA 1
ATOM 2476 C C . SER A 1 342 ? 30.792 -48.017 -6.681 1.00 17.55 342 SER X C 1
ATOM 2477 O O . SER A 1 342 ? 30.238 -46.949 -6.909 1.00 16.86 342 SER X O 1
ATOM 2480 N N . LEU A 1 343 ? 30.490 -49.148 -7.314 1.00 18.69 343 LEU X N 1
ATOM 2481 C CA . LEU A 1 343 ? 29.333 -49.259 -8.186 1.00 20.87 343 LEU X CA 1
ATOM 2482 C C . LEU A 1 343 ? 28.354 -50.205 -7.523 1.00 22.32 343 LEU X C 1
ATOM 2483 O O . LEU A 1 343 ? 28.693 -51.352 -7.237 1.00 22.61 343 LEU X O 1
ATOM 2488 N N . LYS A 1 344 ? 27.180 -49.693 -7.245 1.00 24.78 344 LYS X N 1
ATOM 2489 C CA . LYS A 1 344 ? 26.127 -50.542 -6.765 1.00 27.43 344 LYS X CA 1
ATOM 2490 C C . LYS A 1 344 ? 24.782 -50.082 -7.181 1.00 28.47 344 LYS X C 1
ATOM 2491 O O . LYS A 1 344 ? 24.612 -48.972 -7.576 1.00 28.02 344 LYS X O 1
ATOM 2497 N N . LYS A 1 345 ? 23.821 -50.991 -7.107 1.00 20.00 345 LYS X N 1
ATOM 2498 C CA . LYS A 1 345 ? 22.432 -50.617 -7.229 1.00 20.00 345 LYS X CA 1
ATOM 2499 C C . LYS A 1 345 ? 21.945 -49.819 -6.056 1.00 20.00 345 LYS X C 1
ATOM 2500 O O . LYS A 1 345 ? 22.125 -50.199 -4.927 1.00 33.71 345 LYS X O 1
ATOM 2506 N N . VAL A 1 346 ? 21.317 -48.704 -6.342 1.00 50.16 346 VAL X N 1
ATOM 2507 C CA . VAL A 1 346 ? 20.545 -48.036 -5.353 1.00 51.77 346 VAL X CA 1
ATOM 2508 C C . VAL A 1 346 ? 19.104 -48.114 -5.775 1.00 52.75 346 VAL X C 1
ATOM 2509 O O . VAL A 1 346 ? 18.711 -47.527 -6.748 1.00 52.80 346 VAL X O 1
ATOM 2513 N N . GLY A 1 347 ? 18.347 -48.883 -5.012 1.00 53.04 347 GLY X N 1
ATOM 2514 C CA . GLY A 1 347 ? 17.281 -49.688 -5.540 1.00 53.91 347 GLY X CA 1
ATOM 2515 C C . GLY A 1 347 ? 17.668 -50.375 -6.831 1.00 54.18 347 GLY X C 1
ATOM 2516 O O . GLY A 1 347 ? 18.433 -51.306 -6.827 1.00 54.03 347 GLY X O 1
ATOM 2517 N N . THR A 1 348 ? 17.117 -49.930 -7.930 1.00 55.76 348 THR X N 1
ATOM 2518 C CA . THR A 1 348 ? 17.262 -50.665 -9.165 1.00 56.39 348 THR X CA 1
ATOM 2519 C C . THR A 1 348 ? 18.222 -50.055 -10.128 1.00 56.28 348 THR X C 1
ATOM 2520 O O . THR A 1 348 ? 18.450 -50.583 -11.178 1.00 55.89 348 THR X O 1
ATOM 2524 N N . GLN A 1 349 ? 18.794 -48.917 -9.767 1.00 55.32 349 GLN X N 1
ATOM 2525 C CA . GLN A 1 349 ? 19.592 -48.231 -10.737 1.00 54.20 349 GLN X CA 1
ATOM 2526 C C . GLN A 1 349 ? 21.032 -48.358 -10.287 1.00 52.10 349 GLN X C 1
ATOM 2527 O O . GLN A 1 349 ? 21.307 -48.072 -9.154 1.00 51.86 349 GLN X O 1
ATOM 2533 N N . GLN A 1 350 ? 21.926 -48.733 -11.182 1.00 32.85 350 GLN X N 1
ATOM 2534 C CA . GLN A 1 350 ? 23.363 -48.655 -10.920 1.00 30.65 350 GLN X CA 1
ATOM 2535 C C . GLN A 1 350 ? 23.930 -47.233 -10.816 1.00 28.52 350 GLN X C 1
ATOM 2536 O O . GLN A 1 350 ? 23.737 -46.401 -11.669 1.00 28.21 350 GLN X O 1
ATOM 2542 N N . HIS A 1 351 ? 24.596 -46.978 -9.712 1.00 25.66 351 HIS X N 1
ATOM 2543 C CA . HIS A 1 351 ? 25.205 -45.678 -9.473 1.00 23.67 351 HIS X CA 1
ATOM 2544 C C . HIS A 1 351 ? 26.638 -45.865 -9.033 1.00 21.17 351 HIS X C 1
ATOM 2545 O O . HIS A 1 351 ? 26.965 -46.843 -8.364 1.00 20.62 351 HIS X O 1
ATOM 2552 N N . PHE A 1 352 ? 27.481 -44.894 -9.379 1.00 19.34 352 PHE X N 1
ATOM 2553 C CA . PHE A 1 352 ? 28.687 -44.665 -8.602 1.00 17.49 352 PHE X CA 1
ATOM 2554 C C . PHE A 1 352 ? 28.270 -44.080 -7.266 1.00 16.96 352 PHE X C 1
ATOM 2555 O O . PHE A 1 352 ? 27.535 -43.097 -7.223 1.00 17.32 352 PHE X O 1
ATOM 2563 N N . VAL A 1 353 ? 28.722 -44.701 -6.185 1.00 16.71 353 VAL X N 1
ATOM 2564 C CA . VAL A 1 353 ? 28.429 -44.203 -4.847 1.00 16.12 353 VAL X CA 1
ATOM 2565 C C . VAL A 1 353 ? 29.726 -43.962 -4.099 1.00 15.20 353 VAL X C 1
ATOM 2566 O O . VAL A 1 353 ? 30.704 -44.700 -4.271 1.00 15.06 353 VAL X O 1
ATOM 2570 N N . GLN A 1 354 ? 29.708 -42.925 -3.267 1.00 14.36 354 GLN X N 1
ATOM 2571 C CA . GLN A 1 354 ? 30.900 -42.529 -2.533 1.00 13.72 354 GLN X CA 1
ATOM 2572 C C . GLN A 1 354 ? 30.566 -42.377 -1.065 1.00 12.94 354 GLN X C 1
ATOM 2573 O O . GLN A 1 354 ? 29.495 -41.899 -0.714 1.00 12.59 354 GLN X O 1
ATOM 2579 N N . GLN A 1 355 ? 31.493 -42.805 -0.218 1.00 13.55 355 GLN X N 1
ATOM 2580 C CA . GLN A 1 355 ? 31.325 -42.684 1.216 1.00 14.21 355 GLN X CA 1
ATOM 2581 C C . GLN A 1 355 ? 32.669 -42.401 1.870 1.00 13.62 355 GLN X C 1
ATOM 2582 O O . GLN A 1 355 ? 33.667 -42.977 1.469 1.00 13.88 355 GLN X O 1
ATOM 2588 N N . PRO A 1 356 ? 32.688 -41.553 2.914 1.00 13.16 356 PRO X N 1
ATOM 2589 C CA . PRO A 1 356 ? 33.946 -41.351 3.635 1.00 12.90 356 PRO X CA 1
ATOM 2590 C C . PRO A 1 356 ? 34.548 -42.681 4.081 1.00 12.96 356 PRO X C 1
ATOM 2591 O O . PRO A 1 356 ? 33.817 -43.606 4.454 1.00 13.43 356 PRO X O 1
ATOM 2595 N N . ILE A 1 357 ? 35.867 -42.787 4.044 1.00 12.36 357 ILE X N 1
ATOM 2596 C CA . ILE A 1 357 ? 36.522 -44.007 4.517 1.00 12.63 357 ILE X CA 1
ATOM 2597 C C . ILE A 1 357 ? 36.159 -44.308 5.974 1.00 13.26 357 ILE X C 1
ATOM 2598 O O . ILE A 1 357 ? 35.952 -43.408 6.780 1.00 13.03 357 ILE X O 1
ATOM 2603 N N . THR A 1 358 ? 36.081 -45.594 6.302 1.00 13.88 358 THR X N 1
ATOM 2604 C CA . THR A 1 358 ? 35.633 -45.971 7.639 1.00 15.36 358 THR X CA 1
ATOM 2605 C C . THR A 1 358 ? 36.638 -45.595 8.717 1.00 14.90 358 THR X C 1
ATOM 2606 O O . THR A 1 358 ? 36.271 -45.514 9.887 1.00 15.65 358 THR X O 1
ATOM 2610 N N . GLU A 1 359 ? 37.888 -45.338 8.330 1.00 13.97 359 GLU X N 1
ATOM 2611 C CA . GLU A 1 359 ? 38.922 -44.876 9.270 1.00 14.30 359 GLU X CA 1
ATOM 2612 C C . GLU A 1 359 ? 38.464 -43.648 10.056 1.00 14.33 359 GLU X C 1
ATOM 2613 O O . GLU A 1 359 ? 38.869 -43.458 11.199 1.00 14.13 359 GLU X O 1
ATOM 2619 N N . LEU A 1 360 ? 37.618 -42.820 9.443 1.00 14.62 360 LEU X N 1
ATOM 2620 C CA . LEU A 1 360 ? 37.117 -41.602 10.092 1.00 15.05 360 LEU X CA 1
ATOM 2621 C C . LEU A 1 360 ? 36.418 -41.915 11.416 1.00 15.93 360 LEU X C 1
ATOM 2622 O O . LEU A 1 360 ? 36.462 -41.129 12.362 1.00 15.47 360 LEU X O 1
ATOM 2627 N N . ASP A 1 361 ? 35.777 -43.075 11.481 1.00 16.50 361 ASP X N 1
ATOM 2628 C CA . ASP A 1 361 ? 34.996 -43.396 12.665 1.00 18.13 361 ASP X CA 1
ATOM 2629 C C . ASP A 1 361 ? 35.919 -43.547 13.890 1.00 18.59 361 ASP X C 1
ATOM 2630 O O . ASP A 1 361 ? 35.478 -43.353 15.030 1.00 19.67 361 ASP X O 1
ATOM 2635 N N . THR A 1 362 ? 37.205 -43.824 13.658 1.00 18.68 362 THR X N 1
ATOM 2636 C CA . THR A 1 362 ? 38.185 -43.978 14.750 1.00 19.48 362 THR X CA 1
ATOM 2637 C C . THR A 1 362 ? 38.627 -42.656 15.389 1.00 18.80 362 THR X C 1
ATOM 2638 O O . THR A 1 362 ? 39.176 -42.648 16.497 1.00 20.13 362 THR X O 1
ATOM 2642 N N . ILE A 1 363 ? 38.392 -41.540 14.702 1.00 17.93 363 ILE X N 1
ATOM 2643 C CA . ILE A 1 363 ? 38.774 -40.227 15.237 1.00 17.26 363 ILE X CA 1
ATOM 2644 C C . ILE A 1 363 ? 37.549 -39.362 15.549 1.00 17.13 363 ILE X C 1
ATOM 2645 O O . ILE A 1 363 ? 37.665 -38.162 15.806 1.00 15.89 363 ILE X O 1
ATOM 2650 N N . SER A 1 364 ? 36.369 -39.968 15.539 1.00 17.12 364 SER X N 1
ATOM 2651 C CA . SER A 1 364 ? 35.148 -39.217 15.825 1.00 17.60 364 SER X CA 1
ATOM 2652 C C . SER A 1 364 ? 34.488 -39.740 17.091 1.00 17.69 364 SER X C 1
ATOM 2653 O O . SER A 1 364 ? 34.647 -40.912 17.446 1.00 17.70 364 SER X O 1
ATOM 2656 N N . THR A 1 365 ? 33.761 -38.852 17.765 1.00 16.50 365 THR X N 1
ATOM 2657 C CA . THR A 1 365 ? 33.098 -39.171 19.030 1.00 16.81 365 THR X CA 1
ATOM 2658 C C . THR A 1 365 ? 31.742 -38.470 19.063 1.00 15.87 365 THR X C 1
ATOM 2659 O O . THR A 1 365 ? 31.655 -37.279 18.757 1.00 15.28 365 THR X O 1
ATOM 2663 N N . SER A 1 366 ? 30.683 -39.190 19.448 1.00 14.78 366 SER X N 1
ATOM 2664 C CA . SER A 1 366 ? 29.344 -38.594 19.461 1.00 14.60 366 SER X CA 1
ATOM 2665 C C . SER A 1 366 ? 29.159 -37.563 20.560 1.00 14.00 366 SER X C 1
ATOM 2666 O O . SER A 1 366 ? 29.424 -37.839 21.747 1.00 15.09 366 SER X O 1
ATOM 2669 N N . LEU A 1 367 ? 28.707 -36.379 20.154 1.00 13.13 367 LEU X N 1
ATOM 2670 C CA . LEU A 1 367 ? 28.297 -35.320 21.058 1.00 13.33 367 LEU X CA 1
ATOM 2671 C C . LEU A 1 367 ? 26.785 -35.372 21.290 1.00 13.04 367 LEU X C 1
ATOM 2672 O O . LEU A 1 367 ? 26.286 -34.930 22.322 1.00 12.19 367 LEU X O 1
ATOM 2677 N N . GLN A 1 368 ? 26.051 -35.855 20.294 1.00 12.86 368 GLN X N 1
ATOM 2678 C CA . GLN A 1 368 ? 24.593 -35.951 20.404 1.00 13.20 368 GLN X CA 1
ATOM 2679 C C . GLN A 1 368 ? 24.082 -37.047 19.489 1.00 13.66 368 GLN X C 1
ATOM 2680 O O . GLN A 1 368 ? 24.439 -37.117 18.311 1.00 13.97 368 GLN X O 1
ATOM 2686 N N . ILE A 1 369 ? 23.219 -37.895 20.037 1.00 13.69 369 ILE X N 1
ATOM 2687 C CA . ILE A 1 369 ? 22.547 -38.918 19.243 1.00 15.09 369 ILE X CA 1
ATOM 2688 C C . ILE A 1 369 ? 21.061 -38.759 19.516 1.00 14.20 369 ILE X C 1
ATOM 2689 O O . ILE A 1 369 ? 20.665 -38.510 20.656 1.00 14.46 369 ILE X O 1
ATOM 2694 N N . LEU A 1 370 ? 20.262 -38.870 18.459 1.00 13.48 370 LEU X N 1
ATOM 2695 C CA . LEU A 1 370 ? 18.798 -38.975 18.568 1.00 13.45 370 LEU X CA 1
ATOM 2696 C C . LEU A 1 370 ? 18.377 -40.275 17.887 1.00 13.79 370 LEU X C 1
ATOM 2697 O O . LEU A 1 370 ? 18.965 -40.688 16.878 1.00 13.98 370 LEU X O 1
ATOM 2702 N N . ALA A 1 371 ? 17.343 -40.919 18.431 1.00 13.83 371 ALA X N 1
ATOM 2703 C CA . ALA A 1 371 ? 16.732 -42.081 17.770 1.00 13.38 371 ALA X CA 1
ATOM 2704 C C . ALA A 1 371 ? 15.214 -41.954 17.823 1.00 13.28 371 ALA X C 1
ATOM 2705 O O . ALA A 1 371 ? 14.646 -41.694 18.888 1.00 12.31 371 ALA X O 1
ATOM 2707 N N . ASN A 1 372 ? 14.587 -42.118 16.665 1.00 13.42 372 ASN X N 1
ATOM 2708 C CA . ASN A 1 372 ? 13.121 -42.133 16.539 1.00 13.97 372 ASN X CA 1
ATOM 2709 C C . ASN A 1 372 ? 12.444 -40.936 17.172 1.00 14.39 372 ASN X C 1
ATOM 2710 O O . ASN A 1 372 ? 11.487 -41.060 17.935 1.00 15.12 372 ASN X O 1
ATOM 2715 N N . GLN A 1 373 ? 12.961 -39.760 16.849 1.00 13.72 373 GLN X N 1
ATOM 2716 C CA . GLN A 1 373 ? 12.458 -38.517 17.390 1.00 13.96 373 GLN X CA 1
ATOM 2717 C C . GLN A 1 373 ? 11.649 -37.789 16.350 1.00 15.26 373 GLN X C 1
ATOM 2718 O O . GLN A 1 373 ? 12.097 -37.597 15.225 1.00 14.84 373 GLN X O 1
ATOM 2724 N N . THR A 1 374 ? 10.457 -37.372 16.729 1.00 16.30 374 THR X N 1
ATOM 2725 C CA . THR A 1 374 ? 9.645 -36.580 15.832 1.00 17.83 374 THR X CA 1
ATOM 2726 C C . THR A 1 374 ? 10.054 -35.117 15.882 1.00 18.40 374 THR X C 1
ATOM 2727 O O . THR A 1 374 ? 10.236 -34.537 16.955 1.00 19.40 374 THR X O 1
ATOM 2731 N N . ILE A 1 375 ? 10.224 -34.531 14.706 1.00 18.55 375 ILE X N 1
ATOM 2732 C CA . ILE A 1 375 ? 10.460 -33.100 14.612 1.00 19.39 375 ILE X CA 1
ATOM 2733 C C . ILE A 1 375 ? 9.286 -32.436 13.891 1.00 19.53 375 ILE X C 1
ATOM 2734 O O . ILE A 1 375 ? 8.792 -32.958 12.893 1.00 19.29 375 ILE X O 1
ATOM 2739 N N . THR A 1 376 ? 8.849 -31.299 14.423 1.00 20.76 376 THR X N 1
ATOM 2740 C CA . THR A 1 376 ? 7.701 -30.558 13.906 1.00 21.82 376 THR X CA 1
ATOM 2741 C C . THR A 1 376 ? 8.109 -29.109 13.681 1.00 22.08 376 THR X C 1
ATOM 2742 O O . THR A 1 376 ? 9.057 -28.631 14.301 1.00 21.89 376 THR X O 1
ATOM 2746 N N . PRO A 1 377 ? 7.413 -28.407 12.774 1.00 22.60 377 PRO X N 1
ATOM 2747 C CA . PRO A 1 377 ? 7.719 -26.996 12.548 1.00 23.22 377 PRO X CA 1
ATOM 2748 C C . PRO A 1 377 ? 7.704 -26.167 13.832 1.00 23.92 377 PRO X C 1
ATOM 2749 O O . PRO A 1 377 ? 6.818 -26.343 14.675 1.00 24.83 377 PRO X O 1
ATOM 2753 N N . GLY A 1 378 ? 8.691 -25.287 13.977 1.00 24.40 378 GLY X N 1
ATOM 2754 C CA . GLY A 1 378 ? 8.808 -24.454 15.162 1.00 24.35 378 GLY X CA 1
ATOM 2755 C C . GLY A 1 378 ? 9.847 -24.961 16.141 1.00 24.55 378 GLY X C 1
ATOM 2756 O O . GLY A 1 378 ? 10.394 -24.177 16.920 1.00 25.67 378 GLY X O 1
ATOM 2757 N N . GLN A 1 379 ? 10.104 -26.270 16.112 1.00 24.10 379 GLN X N 1
ATOM 2758 C CA . GLN A 1 379 ? 11.147 -26.883 16.923 1.00 23.99 379 GLN X CA 1
ATOM 2759 C C . GLN A 1 379 ? 12.505 -26.644 16.284 1.00 22.71 379 GLN X C 1
ATOM 2760 O O . GLN A 1 379 ? 12.635 -26.678 15.060 1.00 22.96 379 GLN X O 1
ATOM 2766 N N . THR A 1 380 ? 13.516 -26.423 17.120 1.00 21.39 380 THR X N 1
ATOM 2767 C CA . THR A 1 380 ? 14.897 -26.390 16.654 1.00 20.16 380 THR X CA 1
ATOM 2768 C C . THR A 1 380 ? 15.716 -27.385 17.460 1.00 19.11 380 THR X C 1
ATOM 2769 O O . THR A 1 380 ? 15.858 -27.242 18.680 1.00 19.98 380 THR X O 1
ATOM 2773 N N . LEU A 1 381 ? 16.251 -28.400 16.787 1.00 17.80 381 LEU X N 1
ATOM 2774 C CA . LEU A 1 381 ? 17.058 -29.393 17.479 1.00 17.14 381 LEU X CA 1
ATOM 2775 C C . LEU A 1 381 ? 18.547 -29.161 17.233 1.00 16.67 381 LEU X C 1
ATOM 2776 O O . LEU A 1 381 ? 18.933 -28.396 16.342 1.00 16.01 381 LEU X O 1
ATOM 2781 N N . LEU A 1 382 ? 19.364 -29.833 18.039 1.00 16.05 382 LEU X N 1
ATOM 2782 C CA . LEU A 1 382 ? 20.832 -29.740 17.994 1.00 16.25 382 LEU X CA 1
ATOM 2783 C C . LEU A 1 382 ? 21.403 -28.399 18.467 1.00 16.82 382 LEU X C 1
ATOM 2784 O O . LEU A 1 382 ? 22.574 -28.106 18.208 1.00 17.13 382 LEU X O 1
ATOM 2789 N N . SER A 1 383 ? 20.594 -27.625 19.186 1.00 17.04 383 SER X N 1
ATOM 2790 C CA . SER A 1 383 ? 20.911 -26.242 19.561 1.00 17.94 383 SER X CA 1
ATOM 2791 C C . SER A 1 383 ? 22.049 -26.053 20.560 1.00 16.93 383 SER X C 1
ATOM 2792 O O . SER A 1 383 ? 22.556 -24.932 20.720 1.00 17.18 383 SER X O 1
ATOM 2795 N N . SER A 1 384 ? 22.420 -27.113 21.271 1.00 16.00 384 SER X N 1
ATOM 2796 C CA . SER A 1 384 ? 23.499 -26.990 22.253 1.00 14.97 384 SER X CA 1
ATOM 2797 C C . SER A 1 384 ? 24.880 -27.249 21.649 1.00 14.76 384 SER X C 1
ATOM 2798 O O . SER A 1 384 ? 25.890 -26.857 22.233 1.00 15.20 384 SER X O 1
ATOM 2801 N N . ILE A 1 385 ? 24.918 -27.899 20.484 1.00 13.92 385 ILE X N 1
ATOM 2802 C CA . ILE A 1 385 ? 26.188 -28.277 19.860 1.00 13.21 385 ILE X CA 1
ATOM 2803 C C . ILE A 1 385 ? 27.041 -27.063 19.529 1.00 13.46 385 ILE X C 1
ATOM 2804 O O . ILE A 1 385 ? 26.543 -26.089 18.983 1.00 14.37 385 ILE X O 1
ATOM 2809 N N . ARG A 1 386 ? 28.330 -27.156 19.857 1.00 13.26 386 ARG X N 1
ATOM 2810 C CA . ARG A 1 386 ? 29.307 -26.195 19.353 1.00 14.05 386 ARG X CA 1
ATOM 2811 C C . ARG A 1 386 ? 30.463 -26.973 18.767 1.00 13.64 386 ARG X C 1
ATOM 2812 O O . ARG A 1 386 ? 31.078 -27.799 19.442 1.00 14.64 386 ARG X O 1
ATOM 2820 N N . GLY A 1 387 ? 30.753 -26.719 17.498 1.00 13.36 387 GLY X N 1
ATOM 2821 C CA . GLY A 1 387 ? 31.904 -27.358 16.874 1.00 12.95 387 GLY X CA 1
ATOM 2822 C C . GLY A 1 387 ? 32.144 -26.894 15.459 1.00 13.05 387 GLY X C 1
ATOM 2823 O O . GLY A 1 387 ? 31.205 -26.597 14.707 1.00 13.77 387 GLY X O 1
ATOM 2824 N N . THR A 1 388 ? 33.422 -26.823 15.106 1.00 13.33 388 THR X N 1
ATOM 2825 C CA . THR A 1 388 ? 33.820 -26.496 13.741 1.00 12.72 388 THR X CA 1
ATOM 2826 C C . THR A 1 388 ? 34.256 -27.723 12.953 1.00 12.63 388 THR X C 1
ATOM 2827 O O . THR A 1 388 ? 34.357 -27.658 11.720 1.00 13.35 388 THR X O 1
ATOM 2831 N N . ALA A 1 389 ? 34.514 -28.834 13.664 1.00 11.71 389 ALA X N 1
ATOM 2832 C CA . ALA A 1 389 ? 34.930 -30.097 13.054 1.00 11.56 389 ALA X CA 1
ATOM 2833 C C . ALA A 1 389 ? 33.927 -31.165 13.472 1.00 11.21 389 ALA X C 1
ATOM 2834 O O . ALA A 1 389 ? 33.967 -31.665 14.602 1.00 10.99 389 ALA X O 1
ATOM 2836 N N . LEU A 1 390 ? 33.000 -31.465 12.561 1.00 11.05 390 LEU X N 1
ATOM 2837 C CA . LEU A 1 390 ? 31.868 -32.354 12.877 1.00 11.08 390 LEU X CA 1
ATOM 2838 C C . LEU A 1 390 ? 31.589 -33.343 11.764 1.00 11.72 390 LEU X C 1
ATOM 2839 O O . LEU A 1 390 ? 31.875 -33.091 10.593 1.00 11.75 390 LEU X O 1
ATOM 2844 N N . ASP A 1 391 ? 31.017 -34.481 12.141 1.00 11.92 391 ASP X N 1
ATOM 2845 C CA . ASP A 1 391 ? 30.584 -35.485 11.179 1.00 12.70 391 ASP X CA 1
ATOM 2846 C C . ASP A 1 391 ? 29.170 -35.746 11.619 1.00 12.54 391 ASP X C 1
ATOM 2847 O O . ASP A 1 391 ? 28.963 -36.290 12.702 1.00 13.17 391 ASP X O 1
ATOM 2852 N N . VAL A 1 392 ? 28.208 -35.257 10.842 1.00 12.74 392 VAL X N 1
ATOM 2853 C CA . VAL A 1 392 ? 26.813 -35.405 11.252 1.00 14.47 392 VAL X CA 1
ATOM 2854 C C . VAL A 1 392 ? 25.992 -36.231 10.291 1.00 14.38 392 VAL X C 1
ATOM 2855 O O . VAL A 1 392 ? 26.033 -36.031 9.082 1.00 14.24 392 VAL X O 1
ATOM 2859 N N . ARG A 1 393 ? 25.296 -37.208 10.869 1.00 13.80 393 ARG X N 1
ATOM 2860 C CA . ARG A 1 393 ? 24.446 -38.143 10.127 1.00 14.58 393 ARG X CA 1
ATOM 2861 C C . ARG A 1 393 ? 23.011 -37.852 10.506 1.00 14.96 393 ARG X C 1
ATOM 2862 O O . ARG A 1 393 ? 22.699 -37.670 11.691 1.00 14.02 393 ARG X O 1
ATOM 2870 N N . VAL A 1 394 ? 22.146 -37.749 9.504 1.00 15.08 394 VAL X N 1
ATOM 2871 C CA . VAL A 1 394 ? 20.697 -37.602 9.725 1.00 16.13 394 VAL X CA 1
ATOM 2872 C C . VAL A 1 394 ? 19.965 -38.559 8.804 1.00 16.14 394 VAL X C 1
ATOM 2873 O O . VAL A 1 394 ? 20.143 -38.520 7.590 1.00 17.30 394 VAL X O 1
ATOM 2877 N N . ALA A 1 395 ? 19.130 -39.415 9.376 1.00 15.51 395 ALA X N 1
ATOM 2878 C CA . ALA A 1 395 ? 18.335 -40.349 8.583 1.00 15.32 395 ALA X CA 1
ATOM 2879 C C . ALA A 1 395 ? 16.902 -40.213 9.051 1.00 15.01 395 ALA X C 1
ATOM 2880 O O . ALA A 1 395 ? 16.627 -40.265 10.253 1.00 14.82 395 ALA X O 1
ATOM 2882 N N . PHE A 1 396 ? 15.991 -40.009 8.108 1.00 14.61 396 PHE X N 1
ATOM 2883 C CA . PHE A 1 396 ? 14.661 -39.516 8.472 1.00 14.38 396 PHE X CA 1
ATOM 2884 C C . PHE A 1 396 ? 13.563 -39.883 7.475 1.00 14.34 396 PHE X C 1
ATOM 2885 O O . PHE A 1 396 ? 13.822 -40.125 6.298 1.00 14.49 396 PHE X O 1
ATOM 2893 N N . TYR A 1 397 ? 12.333 -39.921 7.981 1.00 14.94 397 TYR X N 1
ATOM 2894 C CA . TYR A 1 397 ? 11.159 -40.181 7.151 1.00 15.70 397 TYR X CA 1
ATOM 2895 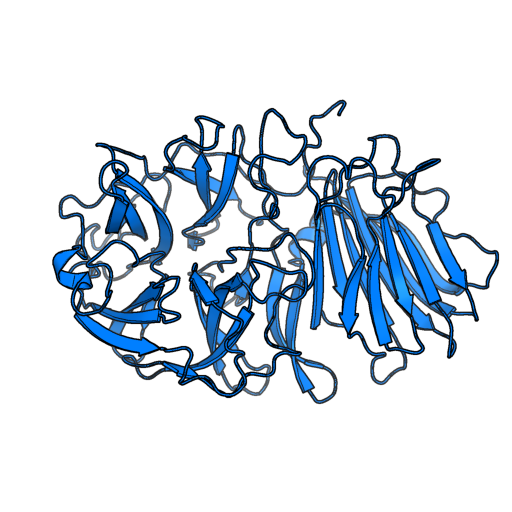C C . TYR A 1 397 ? 10.398 -38.874 7.046 1.00 16.25 397 TYR X C 1
ATOM 2896 O O . TYR A 1 397 ? 9.716 -38.477 7.997 1.00 16.49 397 TYR X O 1
ATOM 2905 N N . PRO A 1 398 ? 10.529 -38.171 5.908 1.00 16.65 398 PRO X N 1
ATOM 2906 C CA . PRO A 1 398 ? 9.859 -36.885 5.784 1.00 17.40 398 PRO X CA 1
ATOM 2907 C C . PRO A 1 398 ? 8.378 -37.038 5.440 1.00 18.17 398 PRO X C 1
ATOM 2908 O O . PRO A 1 398 ? 8.012 -37.923 4.673 1.00 19.19 398 PRO X O 1
ATOM 2912 N N . ASP A 1 399 ? 7.551 -36.165 5.997 1.00 18.91 399 ASP X N 1
ATOM 2913 C CA . ASP A 1 399 ? 6.178 -36.036 5.514 1.00 19.65 399 ASP X CA 1
ATOM 2914 C C . ASP A 1 399 ? 6.215 -35.552 4.070 1.00 20.25 399 ASP X C 1
ATOM 2915 O O . ASP A 1 399 ? 7.141 -34.845 3.665 1.00 20.82 399 ASP X O 1
ATOM 2920 N N . ALA A 1 400 ? 5.206 -35.930 3.291 1.00 21.03 400 ALA X N 1
ATOM 2921 C CA . ALA A 1 400 ? 5.029 -35.388 1.952 1.00 20.90 400 ALA X CA 1
ATOM 2922 C C . ALA A 1 400 ? 4.984 -33.864 2.027 1.00 21.10 400 ALA X C 1
ATOM 2923 O O . ALA A 1 400 ? 4.214 -33.302 2.810 1.00 21.73 400 ALA X O 1
ATOM 2925 N N . GLY A 1 401 ? 5.814 -33.196 1.222 1.00 20.88 401 GLY X N 1
ATOM 2926 C CA . GLY A 1 401 ? 5.799 -31.739 1.134 1.00 21.38 401 GLY X CA 1
ATOM 2927 C C . GLY A 1 401 ? 6.603 -31.029 2.210 1.00 21.27 401 GLY X C 1
ATOM 2928 O O . GLY A 1 401 ? 6.578 -29.794 2.299 1.00 22.62 401 GLY X O 1
ATOM 2929 N N . SER A 1 402 ? 7.300 -31.798 3.045 1.00 21.05 402 SER X N 1
ATOM 2930 C CA . SER A 1 402 ? 8.159 -31.212 4.074 1.00 20.56 402 SER X CA 1
ATOM 2931 C C . SER A 1 402 ? 9.527 -30.809 3.518 1.00 19.82 402 SER X C 1
ATOM 2932 O O . SER A 1 402 ? 9.965 -31.313 2.480 1.00 19.85 402 SER X O 1
ATOM 2935 N N . VAL A 1 403 ? 10.171 -29.877 4.210 1.00 19.47 403 VAL X N 1
ATOM 2936 C CA . VAL A 1 403 ? 11.547 -29.496 3.891 1.00 19.08 403 VAL X CA 1
ATOM 2937 C C . VAL A 1 403 ? 12.325 -29.606 5.198 1.00 18.54 403 VAL X C 1
ATOM 2938 O O . VAL A 1 403 ? 11.988 -28.939 6.181 1.00 18.89 403 VAL X O 1
ATOM 2942 N N . LEU A 1 404 ? 13.337 -30.470 5.216 1.00 17.66 404 LEU X N 1
ATOM 2943 C CA . LEU A 1 404 ? 14.206 -30.595 6.388 1.00 17.54 404 LEU X CA 1
ATOM 2944 C C . LEU A 1 404 ? 15.451 -29.772 6.150 1.00 17.32 404 LEU X C 1
ATOM 2945 O O . LEU A 1 404 ? 16.065 -29.887 5.085 1.00 17.43 404 LEU X O 1
ATOM 2950 N N . SER A 1 405 ? 15.816 -28.970 7.147 1.00 17.18 405 SER X N 1
ATOM 2951 C CA . SER A 1 405 ? 16.984 -28.096 7.068 1.00 17.00 405 SER X CA 1
ATOM 2952 C C . SER A 1 405 ? 17.973 -28.372 8.194 1.00 16.30 405 SER X C 1
ATOM 2953 O O . SER A 1 405 ? 17.606 -28.375 9.373 1.00 16.36 405 SER X O 1
ATOM 2956 N N . LEU A 1 406 ? 19.229 -28.596 7.812 1.00 15.01 406 LEU X N 1
ATOM 2957 C CA . LEU A 1 406 ? 20.327 -28.708 8.761 1.00 14.94 406 LEU X CA 1
ATOM 2958 C C . LEU A 1 406 ? 21.277 -27.556 8.474 1.00 14.15 406 LEU X C 1
ATOM 2959 O O . LEU A 1 406 ? 21.952 -27.538 7.432 1.00 14.57 406 LEU X O 1
ATOM 2964 N N . ALA A 1 407 ? 21.310 -26.599 9.391 1.00 13.78 407 ALA X N 1
ATOM 2965 C CA . ALA A 1 407 ? 22.250 -25.494 9.311 1.00 14.04 407 ALA X CA 1
ATOM 2966 C C . ALA A 1 407 ? 23.505 -25.886 10.056 1.00 13.70 407 ALA X C 1
ATOM 2967 O O . ALA A 1 407 ? 23.442 -26.285 11.221 1.00 13.54 407 ALA X O 1
ATOM 2969 N N . VAL A 1 408 ? 24.645 -25.801 9.372 1.00 12.96 408 VAL X N 1
ATOM 2970 C CA . VAL A 1 408 ? 25.949 -26.048 10.001 1.00 12.65 408 VAL X CA 1
ATOM 2971 C C . VAL A 1 408 ? 26.767 -24.764 10.001 1.00 12.49 408 VAL X C 1
ATOM 2972 O O . VAL A 1 408 ? 26.466 -23.830 9.254 1.00 12.54 408 VAL X O 1
ATOM 2976 N N . ARG A 1 409 ? 27.801 -24.731 10.840 1.00 12.58 409 ARG X N 1
ATOM 2977 C CA . ARG A 1 409 ? 28.622 -23.523 11.012 1.00 12.41 409 ARG X CA 1
ATOM 2978 C C . ARG A 1 409 ? 27.728 -22.291 11.173 1.00 13.55 409 ARG X C 1
ATOM 2979 O O . ARG A 1 409 ? 27.846 -21.278 10.458 1.00 13.00 409 ARG X O 1
ATOM 2987 N N . LYS A 1 410 ? 26.829 -22.398 12.143 1.00 14.03 410 LYS X N 1
ATOM 2988 C CA . LYS A 1 410 ? 25.811 -21.378 12.355 1.00 15.38 410 LYS X CA 1
ATOM 2989 C C . LYS A 1 410 ? 26.224 -20.398 13.450 1.00 15.79 410 LYS X C 1
ATOM 2990 O O . LYS A 1 410 ? 26.666 -20.807 14.526 1.00 16.08 410 LYS X O 1
ATOM 2996 N N . GLY A 1 411 ? 26.114 -19.107 13.136 1.00 17.24 411 GLY X N 1
ATOM 2997 C CA . GLY A 1 411 ? 26.343 -18.023 14.092 1.00 19.52 411 GLY X CA 1
ATOM 2998 C C . GLY A 1 411 ? 25.121 -17.131 14.119 1.00 21.57 411 GLY X C 1
ATOM 2999 O O . GLY A 1 411 ? 24.026 -17.558 13.725 1.00 23.21 411 GLY X O 1
ATOM 3000 N N . ALA A 1 412 ? 25.292 -15.893 14.578 1.00 22.72 412 ALA X N 1
ATOM 3001 C CA . ALA A 1 412 ? 24.167 -14.959 14.644 1.00 24.20 412 ALA X CA 1
ATOM 3002 C C . ALA A 1 412 ? 23.641 -14.583 13.257 1.00 24.64 412 ALA X C 1
ATOM 3003 O O . ALA A 1 412 ? 22.425 -14.451 13.072 1.00 26.10 412 ALA X O 1
ATOM 3005 N N . SER A 1 413 ? 24.559 -14.422 12.303 1.00 24.58 413 SER X N 1
ATOM 3006 C CA . SER A 1 413 ? 24.255 -13.917 10.960 1.00 24.09 413 SER X CA 1
ATOM 3007 C C . SER A 1 413 ? 24.886 -14.773 9.855 1.00 22.90 413 SER X C 1
ATOM 3008 O O . SER A 1 413 ? 24.960 -14.353 8.687 1.00 23.89 413 SER X O 1
ATOM 3011 N N . GLU A 1 414 ? 25.373 -15.952 10.230 1.00 19.79 414 GLU X N 1
ATOM 3012 C CA . GLU A 1 414 ? 25.976 -16.875 9.278 1.00 17.44 414 GLU X CA 1
ATOM 3013 C C . GLU A 1 414 ? 25.400 -18.270 9.446 1.00 16.45 414 GLU X C 1
ATOM 3014 O O . GLU A 1 414 ? 25.054 -18.690 10.548 1.00 16.04 414 GLU X O 1
ATOM 3020 N N . GLN A 1 415 ? 25.328 -18.992 8.339 1.00 15.26 415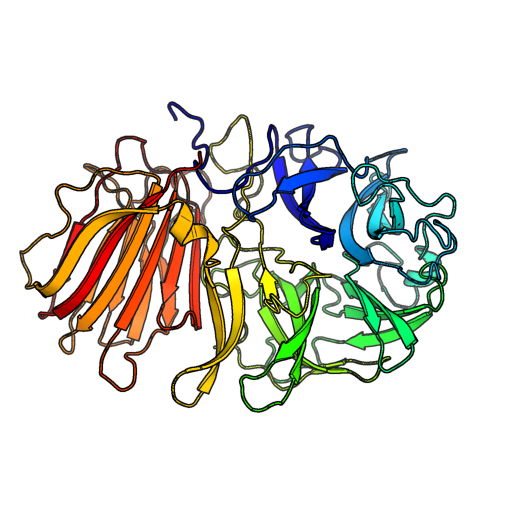 GLN X N 1
ATOM 3021 C CA . GLN A 1 415 ? 24.998 -20.407 8.362 1.00 15.51 415 GLN X CA 1
ATOM 3022 C C . GLN A 1 415 ? 25.194 -20.991 6.977 1.00 14.65 415 GLN X C 1
ATOM 3023 O O . GLN A 1 415 ? 25.096 -20.292 5.969 1.00 13.74 415 GLN X O 1
ATOM 3029 N N . THR A 1 416 ? 25.473 -22.289 6.945 1.00 13.56 416 THR X N 1
ATOM 3030 C CA . THR A 1 416 ? 25.531 -23.042 5.703 1.00 13.62 416 THR X CA 1
ATOM 3031 C C . THR A 1 416 ? 24.427 -24.072 5.797 1.00 14.17 416 THR X C 1
ATOM 3032 O O . THR A 1 416 ? 24.413 -24.881 6.718 1.00 13.71 416 THR X O 1
ATOM 3036 N N . VAL A 1 417 ? 23.468 -24.005 4.881 1.00 14.36 417 VAL X N 1
ATOM 3037 C CA . VAL A 1 417 ? 22.245 -24.776 5.063 1.00 15.39 417 VAL X CA 1
ATOM 3038 C C . VAL A 1 417 ? 22.144 -25.929 4.082 1.00 15.86 417 VAL X C 1
ATOM 3039 O O . VAL A 1 417 ? 22.193 -25.736 2.862 1.00 15.62 417 VAL X O 1
ATOM 3043 N N . ILE A 1 418 ? 21.992 -27.125 4.639 1.00 15.63 418 ILE X N 1
ATOM 3044 C CA . ILE A 1 418 ? 21.768 -28.334 3.876 1.00 16.37 418 ILE X CA 1
ATOM 3045 C C . ILE A 1 418 ? 20.272 -28.625 3.973 1.00 17.19 418 ILE X C 1
ATOM 3046 O O . ILE A 1 418 ? 19.732 -28.708 5.072 1.00 17.22 418 ILE X O 1
ATOM 3051 N N . LYS A 1 419 ? 19.605 -28.730 2.831 1.00 17.25 419 LYS X N 1
ATOM 3052 C CA . LYS A 1 419 ? 18.152 -28.930 2.830 1.00 17.83 419 LYS X CA 1
ATOM 3053 C C . LYS A 1 419 ? 17.764 -30.164 2.056 1.00 17.53 419 LYS X C 1
ATOM 3054 O O . LYS A 1 419 ? 18.353 -30.478 1.030 1.00 17.38 419 LYS X O 1
ATOM 3060 N N . TYR A 1 420 ? 16.743 -30.853 2.554 1.00 16.93 420 TYR X N 1
ATOM 3061 C CA . TYR A 1 420 ? 16.087 -31.871 1.771 1.00 16.87 420 TYR X CA 1
ATOM 3062 C C . TYR A 1 420 ? 14.642 -31.453 1.486 1.00 16.93 420 TYR X C 1
ATOM 3063 O O . TYR A 1 420 ? 13.850 -31.267 2.409 1.00 17.46 420 TYR X O 1
ATOM 3072 N N . THR A 1 421 ? 14.322 -31.282 0.206 1.00 17.41 421 THR X N 1
ATOM 3073 C CA . THR A 1 421 ? 12.986 -30.889 -0.206 1.00 19.05 421 THR X CA 1
ATOM 3074 C C . THR A 1 421 ? 12.317 -32.156 -0.709 1.00 19.22 421 THR X C 1
ATOM 3075 O O . THR A 1 421 ? 12.702 -32.729 -1.738 1.00 19.98 421 THR X O 1
ATOM 3079 N N . GLN A 1 422 ? 11.334 -32.620 0.053 1.00 20.38 422 GLN X N 1
ATOM 3080 C CA . GLN A 1 422 ? 10.715 -33.898 -0.241 1.00 20.74 422 GLN X CA 1
ATOM 3081 C C . GLN A 1 422 ? 10.011 -33.868 -1.604 1.00 21.30 422 GLN X C 1
ATOM 3082 O O . GLN A 1 422 ? 10.147 -34.809 -2.380 1.00 20.87 422 GLN X O 1
ATOM 3088 N N . SER A 1 423 ? 9.294 -32.779 -1.887 1.00 22.16 423 SER X N 1
ATOM 3089 C CA . SER A 1 423 ? 8.422 -32.723 -3.073 1.00 23.54 423 SER X CA 1
ATOM 3090 C C . SER A 1 423 ? 9.164 -32.841 -4.407 1.00 24.22 423 SER X C 1
ATOM 3091 O O . SER A 1 423 ? 8.618 -33.384 -5.380 1.00 24.92 423 SER X O 1
ATOM 3094 N N . ASP A 1 424 ? 10.405 -32.359 -4.464 1.00 24.12 424 ASP X N 1
ATOM 3095 C CA . ASP A 1 424 ? 11.178 -32.500 -5.702 1.00 24.59 424 ASP X CA 1
ATOM 3096 C C . ASP A 1 424 ? 12.419 -33.380 -5.548 1.00 23.79 424 ASP X C 1
ATOM 3097 O O . ASP A 1 424 ? 13.296 -33.373 -6.412 1.00 23.71 424 ASP X O 1
ATOM 3102 N N . ALA A 1 425 ? 12.474 -34.132 -4.447 1.00 22.65 425 ALA X N 1
ATOM 3103 C CA . ALA A 1 425 ? 13.560 -35.087 -4.168 1.00 21.82 425 ALA X CA 1
ATOM 3104 C C . ALA A 1 425 ? 14.936 -34.462 -4.412 1.00 21.20 425 ALA X C 1
ATOM 3105 O O . ALA A 1 425 ? 15.749 -34.987 -5.170 1.00 21.68 425 ALA X O 1
ATOM 3107 N N . THR A 1 426 ? 15.173 -33.327 -3.769 1.00 20.56 426 THR X N 1
ATOM 3108 C CA . THR A 1 426 ? 16.391 -32.569 -4.019 1.00 19.75 426 THR X CA 1
ATOM 3109 C C . THR A 1 426 ? 17.129 -32.273 -2.719 1.00 18.98 426 THR X C 1
ATOM 3110 O O . THR A 1 426 ? 16.548 -31.783 -1.749 1.00 18.84 426 THR X O 1
ATOM 3114 N N . LEU A 1 427 ? 18.417 -32.590 -2.736 1.00 17.90 427 LEU X N 1
ATOM 3115 C CA . LEU A 1 427 ? 19.356 -32.248 -1.676 1.00 17.32 427 LEU X CA 1
ATOM 3116 C C . LEU A 1 427 ? 20.048 -30.963 -2.106 1.00 16.93 427 LEU X C 1
ATOM 3117 O O . LEU A 1 427 ? 20.535 -30.887 -3.232 1.00 16.42 427 LEU X O 1
ATOM 3122 N N . SER A 1 428 ? 20.081 -29.958 -1.237 1.00 16.75 428 SER X N 1
ATOM 3123 C CA . SER A 1 428 ? 20.714 -28.690 -1.603 1.00 16.55 428 SER X CA 1
ATOM 3124 C C . SER A 1 428 ? 21.678 -28.231 -0.524 1.00 16.12 428 SER X C 1
ATOM 3125 O O . SER A 1 428 ? 21.498 -28.531 0.660 1.00 16.03 428 SER X O 1
ATOM 3128 N N . VAL A 1 429 ? 22.713 -27.515 -0.946 1.00 15.16 429 VAL X N 1
ATOM 3129 C CA . VAL A 1 429 ? 23.680 -26.883 -0.046 1.00 14.80 429 VAL X CA 1
ATOM 3130 C C . VAL A 1 429 ? 23.713 -25.401 -0.385 1.00 14.91 429 VAL X C 1
ATOM 3131 O O . VAL A 1 429 ? 24.129 -25.017 -1.483 1.00 15.21 429 VAL X O 1
ATOM 3135 N N . ASP A 1 430 ? 23.281 -24.583 0.568 1.00 14.36 430 ASP X N 1
ATOM 3136 C CA . ASP A 1 430 ? 23.071 -23.160 0.368 1.00 14.40 430 ASP X CA 1
ATOM 3137 C C . ASP A 1 430 ? 24.156 -22.390 1.123 1.00 14.09 430 ASP X C 1
ATOM 3138 O O . ASP A 1 430 ? 24.207 -22.432 2.364 1.00 13.65 430 ASP X O 1
ATOM 3143 N N . ARG A 1 431 ? 25.028 -21.713 0.369 1.00 13.98 431 ARG X N 1
ATOM 3144 C CA . ARG A 1 431 ? 26.123 -20.927 0.934 1.00 13.86 431 ARG X CA 1
ATOM 3145 C C . ARG A 1 431 ? 25.898 -19.418 0.873 1.00 14.16 431 ARG X C 1
ATOM 3146 O O . ARG A 1 431 ? 26.825 -18.631 1.097 1.00 15.34 431 ARG X O 1
ATOM 3154 N N . THR A 1 432 ? 24.650 -19.012 0.601 1.00 14.86 432 THR X N 1
ATOM 3155 C CA . THR A 1 432 ? 24.323 -17.576 0.492 1.00 16.21 432 THR X CA 1
ATOM 3156 C C . THR A 1 432 ? 24.657 -16.760 1.744 1.00 15.88 432 THR X C 1
ATOM 3157 O O . THR A 1 432 ? 24.930 -15.560 1.651 1.00 17.15 432 THR X O 1
ATOM 3161 N N . GLU A 1 433 ? 24.628 -17.406 2.910 1.00 15.62 433 GLU X N 1
ATOM 3162 C CA . GLU A 1 433 ? 24.943 -16.740 4.170 1.00 15.88 433 GLU X CA 1
ATOM 3163 C C . GLU A 1 433 ? 26.091 -17.421 4.908 1.00 15.11 433 GLU X C 1
ATOM 3164 O O . GLU A 1 433 ? 26.190 -17.312 6.131 1.00 15.40 433 GLU X O 1
ATOM 3170 N N . SER A 1 434 ? 26.972 -18.106 4.181 1.00 14.73 434 SER X N 1
ATOM 3171 C CA . SER A 1 434 ? 27.975 -18.949 4.853 1.00 14.57 434 SER X CA 1
ATOM 3172 C C . SER A 1 434 ? 29.019 -18.189 5.674 1.00 14.74 434 SER X C 1
ATOM 3173 O O . SER A 1 434 ? 29.590 -18.725 6.629 1.00 14.40 434 SER X O 1
ATOM 3176 N N . GLY A 1 435 ? 29.272 -16.942 5.294 1.00 14.56 435 GLY X N 1
ATOM 3177 C CA . GLY A 1 435 ? 30.328 -16.155 5.922 1.00 15.25 435 GLY X CA 1
ATOM 3178 C C . GLY A 1 435 ? 30.958 -15.262 4.871 1.00 15.70 435 GLY X C 1
ATOM 3179 O O . GLY A 1 435 ? 30.258 -14.466 4.235 1.00 16.50 435 GLY X O 1
ATOM 3180 N N . ASP A 1 436 ? 32.268 -15.396 4.670 1.00 15.26 436 ASP X N 1
ATOM 3181 C CA . ASP A 1 436 ? 32.954 -14.634 3.627 1.00 15.75 436 ASP X CA 1
ATOM 3182 C C . ASP A 1 436 ? 32.667 -15.303 2.290 1.00 15.69 436 ASP X C 1
ATOM 3183 O O . ASP A 1 436 ? 33.203 -16.377 2.001 1.00 15.41 436 ASP X O 1
ATOM 3188 N N . ILE A 1 437 ? 31.782 -14.690 1.500 1.00 16.02 437 ILE X N 1
ATOM 3189 C CA . ILE A 1 437 ? 31.548 -15.124 0.124 1.00 16.33 437 ILE X CA 1
ATOM 3190 C C . ILE A 1 437 ? 31.978 -14.027 -0.850 1.00 16.36 437 ILE X C 1
ATOM 3191 O O . ILE A 1 437 ? 31.633 -14.072 -2.032 1.00 17.64 437 ILE X O 1
ATOM 3196 N N . SER A 1 438 ? 32.764 -13.074 -0.344 1.00 17.29 438 SER X N 1
ATOM 3197 C CA . SER A 1 438 ? 33.205 -11.924 -1.145 1.00 17.67 438 SER X CA 1
ATOM 3198 C C . SER A 1 438 ? 34.384 -12.272 -2.042 1.00 17.44 438 SER X C 1
ATOM 3199 O O . SER A 1 438 ? 34.701 -11.551 -2.994 1.00 17.90 438 SER X O 1
ATOM 3202 N N . TYR A 1 439 ? 35.052 -13.375 -1.729 1.00 16.53 439 TYR X N 1
ATOM 3203 C CA . TYR A 1 439 ? 36.376 -13.652 -2.306 1.00 15.33 439 TYR X CA 1
ATOM 3204 C C . TYR A 1 439 ? 36.344 -14.146 -3.757 1.00 15.37 439 TYR X C 1
ATOM 3205 O O . TYR A 1 439 ? 37.345 -14.056 -4.466 1.00 16.21 439 TYR X O 1
ATOM 3214 N N . ASP A 1 440 ? 35.192 -14.655 -4.190 1.00 14.94 440 ASP X N 1
ATOM 3215 C CA . ASP A 1 440 ? 34.994 -15.129 -5.562 1.00 15.06 440 ASP X CA 1
ATOM 3216 C C . ASP A 1 440 ? 33.501 -15.079 -5.896 1.00 15.41 440 ASP X C 1
ATOM 3217 O O . ASP A 1 440 ? 32.659 -15.336 -5.027 1.00 15.62 440 ASP X O 1
ATOM 3222 N N . PRO A 1 441 ? 33.161 -14.712 -7.144 1.00 15.71 441 PRO X N 1
ATOM 3223 C CA . PRO A 1 441 ? 31.753 -14.712 -7.558 1.00 15.95 441 PRO X CA 1
ATOM 3224 C C . PRO A 1 441 ? 31.034 -16.052 -7.391 1.00 15.38 441 PRO X C 1
ATOM 3225 O O . PRO A 1 441 ? 29.801 -16.079 -7.285 1.00 16.46 441 PRO X O 1
ATOM 3229 N N . ALA A 1 442 ? 31.788 -17.147 -7.361 1.00 14.73 442 ALA X N 1
ATOM 3230 C CA . ALA A 1 442 ? 31.173 -18.474 -7.278 1.00 14.05 442 ALA X CA 1
ATOM 3231 C C . ALA A 1 442 ? 31.176 -19.061 -5.851 1.00 13.31 442 ALA X C 1
ATOM 3232 O O . ALA A 1 442 ? 30.819 -20.237 -5.651 1.00 13.22 442 ALA X O 1
ATOM 3234 N N . ALA A 1 443 ? 31.520 -18.224 -4.877 1.00 13.23 443 ALA X N 1
ATOM 3235 C CA . ALA A 1 443 ? 31.702 -18.654 -3.481 1.00 13.32 443 ALA X CA 1
ATOM 3236 C C . ALA A 1 443 ? 30.402 -18.937 -2.728 1.00 13.91 443 ALA X C 1
ATOM 3237 O O . ALA A 1 443 ? 30.438 -19.553 -1.663 1.00 13.77 443 ALA X O 1
ATOM 3239 N N . GLY A 1 444 ? 29.277 -18.428 -3.236 1.00 14.02 444 GLY X N 1
ATOM 3240 C CA . GLY A 1 444 ? 27.997 -18.571 -2.535 1.00 14.39 444 GLY X CA 1
ATOM 3241 C C . GLY A 1 444 ? 27.013 -19.421 -3.304 1.00 14.35 444 GLY X C 1
ATOM 3242 O O . GLY A 1 444 ? 27.336 -20.506 -3.782 1.00 15.08 444 GLY X O 1
ATOM 3243 N N . GLY A 1 445 ? 25.779 -18.932 -3.419 1.00 14.68 445 GLY X N 1
ATOM 3244 C CA . GLY A 1 445 ? 24.776 -19.631 -4.205 1.00 14.90 445 GLY X CA 1
ATOM 3245 C C . GLY A 1 445 ? 24.300 -20.932 -3.582 1.00 14.48 445 GLY X C 1
ATOM 3246 O O . GLY A 1 445 ? 24.547 -21.202 -2.393 1.00 15.37 445 GLY X O 1
ATOM 3247 N N . VAL A 1 446 ? 23.614 -21.732 -4.386 1.00 15.19 446 VAL X N 1
ATOM 3248 C CA . VAL A 1 446 ? 23.020 -22.985 -3.940 1.00 15.04 446 VAL X CA 1
ATOM 3249 C C . VAL A 1 446 ? 23.381 -24.093 -4.924 1.00 15.13 446 VAL X C 1
ATOM 3250 O O . VAL A 1 446 ? 23.238 -23.925 -6.144 1.00 16.78 446 VAL X O 1
ATOM 3254 N N . HIS A 1 447 ? 23.883 -25.213 -4.407 1.00 13.97 447 HIS X N 1
ATOM 3255 C CA . HIS A 1 447 ? 24.173 -26.378 -5.229 1.00 13.80 447 HIS X CA 1
ATOM 3256 C C . HIS A 1 447 ? 23.169 -27.462 -4.893 1.00 14.10 447 HIS X C 1
ATOM 3257 O O . HIS A 1 447 ? 22.685 -27.517 -3.759 1.00 14.64 447 HIS X O 1
ATOM 3264 N N . THR A 1 448 ? 22.872 -28.321 -5.866 1.00 14.70 448 THR X N 1
ATOM 3265 C CA . THR A 1 448 ? 21.784 -29.291 -5.724 1.00 15.70 448 THR X CA 1
ATOM 3266 C C . THR A 1 448 ? 22.153 -30.640 -6.315 1.00 15.54 448 THR X C 1
ATOM 3267 O O . THR A 1 448 ? 22.931 -30.729 -7.272 1.00 15.22 448 THR X O 1
ATOM 3271 N N . ALA A 1 449 ? 21.575 -31.694 -5.740 1.00 15.82 44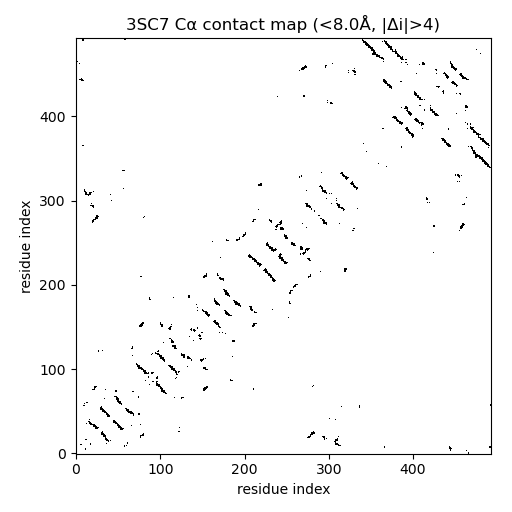9 ALA X N 1
ATOM 3272 C CA . ALA A 1 449 ? 21.657 -33.024 -6.299 1.00 15.65 449 ALA X CA 1
ATOM 3273 C C . ALA A 1 449 ? 20.336 -33.750 -6.074 1.00 16.94 449 ALA X C 1
ATOM 3274 O O . ALA A 1 449 ? 19.642 -33.490 -5.090 1.00 16.75 449 ALA X O 1
ATOM 3276 N N . LYS A 1 450 ? 20.005 -34.650 -6.993 1.00 17.62 450 LYS X N 1
ATOM 3277 C CA . LYS A 1 450 ? 18.839 -35.515 -6.831 1.00 18.79 450 LYS X CA 1
ATOM 3278 C C . LYS A 1 450 ? 19.102 -36.538 -5.732 1.00 18.51 450 LYS X C 1
ATOM 3279 O O . LYS A 1 450 ? 20.154 -37.189 -5.705 1.00 18.19 450 LYS X O 1
ATOM 3285 N N . LEU A 1 451 ? 18.138 -36.666 -4.822 1.00 18.27 451 LEU X N 1
ATOM 3286 C CA . LEU A 1 451 ? 18.204 -37.641 -3.743 1.00 18.37 451 LEU X CA 1
ATOM 3287 C C . LEU A 1 451 ? 16.796 -38.169 -3.439 1.00 18.80 451 LEU X C 1
ATOM 3288 O O . LEU A 1 451 ? 15.912 -37.405 -3.067 1.00 18.81 451 LEU X O 1
ATOM 3293 N N . GLU A 1 452 ? 16.607 -39.469 -3.622 1.00 19.25 452 GLU X N 1
ATOM 3294 C CA . GLU A 1 452 ? 15.289 -40.080 -3.402 1.00 20.80 452 GLU X CA 1
ATOM 3295 C C . GLU A 1 452 ? 15.207 -40.782 -2.050 1.00 20.83 452 GLU X C 1
ATOM 3296 O O . GLU A 1 452 ? 16.217 -41.221 -1.494 1.00 20.19 452 GLU X O 1
ATOM 3302 N N . GLU A 1 453 ? 13.989 -40.885 -1.524 1.00 21.20 453 GLU X N 1
ATOM 3303 C CA . GLU A 1 453 ? 13.721 -41.805 -0.423 1.00 22.16 453 GLU X CA 1
ATOM 3304 C C . GLU A 1 453 ? 14.105 -43.207 -0.878 1.00 21.62 453 GLU X C 1
ATOM 3305 O O . GLU A 1 453 ? 13.980 -43.534 -2.070 1.00 22.42 453 GLU X O 1
ATOM 3311 N N . ASP A 1 454 ? 14.589 -44.039 0.036 1.00 20.85 454 ASP X N 1
ATOM 3312 C CA . ASP A 1 454 ? 14.818 -45.435 -0.320 1.00 20.33 454 ASP X CA 1
ATOM 3313 C C . ASP A 1 454 ? 13.503 -46.219 -0.274 1.00 19.63 454 ASP X C 1
ATOM 3314 O O . ASP A 1 454 ? 12.441 -45.639 -0.048 1.00 19.62 454 ASP X O 1
ATOM 3319 N N . GLY A 1 455 ? 13.584 -47.526 -0.503 1.00 19.16 455 GLY X N 1
ATOM 3320 C CA . GLY A 1 455 ? 12.386 -48.373 -0.534 1.00 19.06 455 GLY X CA 1
ATOM 3321 C C . GLY A 1 455 ? 11.666 -48.521 0.799 1.00 19.09 455 GLY X C 1
ATOM 3322 O O . GLY A 1 455 ? 10.613 -49.165 0.855 1.00 19.33 455 GLY X O 1
ATOM 3323 N N . THR A 1 456 ? 12.239 -47.972 1.877 1.00 18.36 456 THR X N 1
ATOM 3324 C CA . THR A 1 456 ? 11.577 -47.976 3.196 1.00 17.86 456 THR X CA 1
ATOM 3325 C C . THR A 1 456 ? 11.021 -46.597 3.533 1.00 17.47 456 THR X C 1
ATOM 3326 O O . THR A 1 456 ? 10.433 -46.409 4.601 1.00 17.87 456 THR X O 1
ATOM 3330 N N . GLY A 1 457 ? 11.224 -45.629 2.641 1.00 17.11 457 GLY X N 1
ATOM 3331 C CA . GLY A 1 457 ? 10.779 -44.256 2.858 1.00 16.21 457 GLY X CA 1
ATOM 3332 C C . GLY A 1 457 ? 11.832 -43.369 3.521 1.00 15.48 457 GLY X C 1
ATOM 3333 O O . GLY A 1 457 ? 11.559 -42.203 3.815 1.00 15.79 457 GLY X O 1
ATOM 3334 N N . LEU A 1 458 ? 13.012 -43.935 3.760 1.00 15.49 458 LEU X N 1
ATOM 3335 C CA . LEU A 1 458 ? 14.071 -43.252 4.513 1.00 14.56 458 LEU X CA 1
ATOM 3336 C C . LEU A 1 458 ? 14.922 -42.377 3.612 1.00 14.55 458 LEU X C 1
ATOM 3337 O O . LEU A 1 458 ? 15.311 -42.792 2.518 1.00 15.53 458 LEU X O 1
ATOM 3342 N N . VAL A 1 459 ? 15.233 -41.177 4.097 1.00 14.25 459 VAL X N 1
ATOM 3343 C CA . VAL A 1 459 ? 16.209 -40.297 3.429 1.00 14.50 459 VAL X CA 1
ATOM 3344 C C . VAL A 1 459 ? 17.426 -40.179 4.337 1.00 14.66 459 VAL X C 1
ATOM 3345 O O . VAL A 1 459 ? 17.280 -39.991 5.542 1.00 14.68 459 VAL X O 1
ATOM 3349 N N . SER A 1 460 ? 18.618 -40.340 3.770 1.00 14.96 460 SER X N 1
ATOM 3350 C CA . SER A 1 460 ? 19.845 -40.303 4.574 1.00 14.93 460 SER X CA 1
ATOM 3351 C C . SER A 1 460 ? 20.763 -39.204 4.068 1.00 14.82 460 SER X C 1
ATOM 3352 O O . SER A 1 460 ? 20.974 -39.064 2.856 1.00 14.33 460 SER X O 1
ATOM 3355 N N . ILE A 1 461 ? 21.279 -38.415 5.006 1.00 14.93 461 ILE X N 1
ATOM 3356 C CA . ILE A 1 461 ? 22.215 -37.329 4.699 1.00 15.25 461 ILE X CA 1
ATOM 3357 C C . ILE A 1 461 ? 23.368 -37.368 5.688 1.00 14.46 461 ILE X C 1
ATOM 3358 O O . ILE A 1 461 ? 23.170 -37.565 6.890 1.00 14.85 461 ILE X O 1
ATOM 3363 N N . ARG A 1 462 ? 24.579 -37.211 5.184 1.00 14.36 462 ARG X N 1
ATOM 3364 C CA . ARG A 1 462 ? 25.726 -37.113 6.058 1.00 13.91 462 ARG X CA 1
ATOM 3365 C C . ARG A 1 462 ? 26.549 -35.912 5.624 1.00 13.49 462 ARG X C 1
ATOM 3366 O O . ARG A 1 462 ? 26.704 -35.660 4.432 1.00 13.02 462 ARG X O 1
ATOM 3374 N N . VAL A 1 463 ? 27.045 -35.160 6.597 1.00 13.12 463 VAL X N 1
ATOM 3375 C CA . VAL A 1 463 ? 27.850 -33.994 6.291 1.00 13.32 463 VAL X CA 1
ATOM 3376 C C . VAL A 1 463 ? 29.117 -33.980 7.128 1.00 11.63 463 VAL X C 1
ATOM 3377 O O . VAL A 1 463 ? 29.065 -34.057 8.358 1.00 10.57 463 VAL X O 1
ATOM 3381 N N . LEU A 1 464 ? 30.255 -33.902 6.434 1.00 11.15 464 LEU X N 1
ATOM 3382 C CA . LEU A 1 464 ? 31.528 -33.611 7.072 1.00 10.70 464 LEU X CA 1
ATOM 3383 C C . LEU A 1 464 ? 31.726 -32.126 7.091 1.00 10.33 464 LEU X C 1
ATOM 3384 O O . LEU A 1 464 ? 31.763 -31.487 6.030 1.00 10.70 464 LEU X O 1
ATOM 3389 N N . VAL A 1 465 ? 31.857 -31.589 8.301 1.00 10.07 465 VAL X N 1
ATOM 3390 C CA . VAL A 1 465 ? 32.084 -30.156 8.509 1.00 10.46 465 VAL X CA 1
ATOM 3391 C C . VAL A 1 465 ? 33.516 -29.980 9.026 1.00 10.07 465 VAL X C 1
ATOM 3392 O O . VAL A 1 465 ? 33.936 -30.679 9.944 1.00 10.54 465 VAL X O 1
ATOM 3396 N N . ASP A 1 466 ? 34.261 -29.042 8.436 1.00 10.35 466 ASP X N 1
ATOM 3397 C CA . ASP A 1 466 ? 35.583 -28.675 8.969 1.00 9.92 466 ASP X CA 1
ATOM 3398 C C . ASP A 1 466 ? 35.709 -27.153 8.880 1.00 10.00 466 ASP X C 1
ATOM 3399 O O . ASP A 1 466 ? 34.745 -26.462 8.523 1.00 10.24 466 ASP X O 1
ATOM 3404 N N . THR A 1 467 ? 36.886 -26.636 9.208 1.00 9.81 467 THR X N 1
ATOM 3405 C CA . THR A 1 467 ? 37.036 -25.195 9.397 1.00 9.56 467 THR X CA 1
ATOM 3406 C C . THR A 1 467 ? 36.572 -24.394 8.191 1.00 9.70 467 THR X C 1
ATOM 3407 O O . THR A 1 467 ? 36.011 -23.305 8.348 1.00 10.06 467 THR X O 1
ATOM 3411 N N . CYS A 1 468 ? 36.809 -24.910 6.989 1.00 9.48 468 CYS X N 1
ATOM 3412 C CA . CYS A 1 468 ? 36.382 -24.187 5.800 1.00 9.88 468 CYS X CA 1
ATOM 3413 C C . CYS A 1 468 ? 35.778 -25.070 4.726 1.00 9.58 468 CYS X C 1
ATOM 3414 O O . CYS A 1 468 ? 35.958 -24.817 3.533 1.00 9.70 468 CYS X O 1
ATOM 3417 N N . SER A 1 469 ? 35.043 -26.106 5.139 1.00 9.63 469 SER X N 1
ATOM 3418 C CA . SER A 1 469 ? 34.480 -27.014 4.145 1.00 9.52 469 SER X CA 1
ATOM 3419 C C . SER A 1 469 ? 33.248 -27.752 4.632 1.00 9.50 469 SER X C 1
ATOM 3420 O O . SER A 1 469 ? 33.099 -27.999 5.834 1.00 9.51 469 SER X O 1
ATOM 3423 N N . VAL A 1 470 ? 32.404 -28.111 3.662 1.00 10.15 470 VAL X N 1
ATOM 3424 C CA . VAL A 1 470 ? 31.372 -29.130 3.849 1.00 10.79 470 VAL X CA 1
ATOM 3425 C C . VAL A 1 470 ? 31.489 -30.162 2.740 1.00 11.00 470 VAL X C 1
ATOM 3426 O O . VAL A 1 470 ? 31.740 -29.831 1.574 1.00 11.47 470 VAL X O 1
ATOM 3430 N N . GLU A 1 471 ? 31.285 -31.415 3.111 1.00 10.47 471 GLU X N 1
ATOM 3431 C CA . GLU A 1 471 ? 31.175 -32.505 2.145 1.00 10.37 471 GLU X CA 1
ATOM 3432 C C . GLU A 1 471 ? 29.909 -33.246 2.522 1.00 10.52 471 GLU X C 1
ATOM 3433 O O . GLU A 1 471 ? 29.808 -33.786 3.626 1.00 11.30 471 GLU X O 1
ATOM 3439 N N . VAL A 1 472 ? 28.942 -33.214 1.614 1.00 10.88 472 VAL X N 1
ATOM 3440 C CA . VAL A 1 472 ? 27.583 -33.679 1.908 1.00 11.37 472 VAL X CA 1
ATOM 3441 C C . VAL A 1 472 ? 27.290 -34.919 1.063 1.00 11.54 472 VAL X C 1
ATOM 3442 O O . VAL A 1 472 ? 27.397 -34.889 -0.159 1.00 11.78 472 VAL X O 1
ATOM 3446 N N . PHE A 1 473 ? 26.913 -36.011 1.725 1.00 12.61 473 PHE X N 1
ATOM 3447 C CA . PHE A 1 473 ? 26.660 -37.290 1.059 1.00 13.08 473 PHE X CA 1
ATOM 3448 C C . PHE A 1 473 ? 25.202 -37.677 1.233 1.00 13.78 473 PHE X C 1
ATOM 3449 O O . PHE A 1 473 ? 24.710 -37.768 2.354 1.00 14.54 473 PHE X O 1
ATOM 3457 N N . GLY A 1 474 ? 24.531 -37.932 0.123 1.00 14.06 474 GLY X N 1
ATOM 3458 C CA . GLY A 1 474 ? 23.106 -38.263 0.164 1.00 14.02 474 GLY X CA 1
ATOM 3459 C C . GLY A 1 474 ? 22.894 -39.728 -0.121 1.00 14.86 474 GLY X C 1
ATOM 3460 O O . GLY A 1 474 ? 23.547 -40.300 -0.990 1.00 14.70 474 GLY X O 1
ATOM 3461 N N . GLY A 1 475 ? 21.963 -40.332 0.619 1.00 15.39 475 GLY X N 1
ATOM 3462 C CA . GLY A 1 475 ? 21.531 -41.691 0.345 1.00 16.57 475 GLY X CA 1
ATOM 3463 C C . GLY A 1 475 ? 22.635 -42.661 0.690 1.00 16.53 475 GLY X C 1
ATOM 3464 O O . GLY A 1 475 ? 23.184 -42.613 1.795 1.00 17.51 475 GLY X O 1
ATOM 3465 N N . GLN A 1 476 ? 22.945 -43.541 -0.258 1.00 17.54 476 GLN X N 1
ATOM 3466 C CA . GLN A 1 476 ? 24.063 -44.465 -0.129 1.00 18.35 476 GLN X CA 1
ATOM 3467 C C . GLN A 1 476 ? 25.354 -43.834 -0.640 1.00 17.33 476 GLN X C 1
ATOM 3468 O O . GLN A 1 476 ? 26.394 -44.490 -0.693 1.00 17.78 476 GLN X O 1
ATOM 3474 N N . GLY A 1 477 ? 25.267 -42.559 -1.003 1.00 16.29 477 GLY X N 1
ATOM 3475 C CA . GLY A 1 477 ? 26.400 -41.831 -1.571 1.00 15.68 477 GLY X CA 1
ATOM 3476 C C . GLY A 1 477 ? 26.285 -41.601 -3.063 1.00 15.80 477 GLY X C 1
ATOM 3477 O O . GLY A 1 477 ? 27.282 -41.283 -3.724 1.00 15.07 477 GLY X O 1
ATOM 3478 N N . GLU A 1 478 ? 25.081 -41.767 -3.609 1.00 15.54 478 GLU X N 1
ATOM 3479 C CA . GLU A 1 478 ? 24.850 -41.455 -5.019 1.00 15.72 478 GLU X CA 1
ATOM 3480 C C . GLU A 1 478 ? 24.782 -39.947 -5.280 1.00 15.84 478 GLU X C 1
ATOM 3481 O O . GLU A 1 478 ? 24.849 -39.502 -6.431 1.00 16.99 478 GLU X O 1
ATOM 3487 N N . ALA A 1 479 ? 24.636 -39.166 -4.216 1.00 14.96 479 ALA X N 1
ATOM 3488 C CA . ALA A 1 479 ? 24.593 -37.717 -4.313 1.00 14.45 479 ALA X CA 1
ATOM 3489 C C . ALA A 1 479 ? 25.692 -37.192 -3.400 1.00 14.49 479 ALA X C 1
ATOM 3490 O O . ALA A 1 479 ? 25.733 -37.532 -2.220 1.00 13.78 479 ALA X O 1
ATOM 3492 N N . VAL A 1 480 ? 26.595 -36.382 -3.955 1.00 13.51 480 VAL X N 1
ATOM 3493 C CA . VAL A 1 480 ? 27.684 -35.773 -3.174 1.00 13.25 480 VAL X CA 1
ATOM 3494 C C . VAL A 1 480 ? 27.842 -34.308 -3.578 1.00 12.77 480 VAL X C 1
ATOM 3495 O O . VAL A 1 480 ? 27.872 -33.988 -4.767 1.00 12.98 480 VAL X O 1
ATOM 3499 N N . ILE A 1 481 ? 27.922 -33.425 -2.590 1.00 12.25 481 ILE X N 1
ATOM 3500 C CA . ILE A 1 481 ? 28.188 -31.994 -2.828 1.00 12.32 481 ILE X CA 1
ATOM 3501 C C . ILE A 1 481 ? 29.313 -31.550 -1.891 1.00 11.93 481 ILE X C 1
ATOM 3502 O O . ILE A 1 481 ? 29.156 -31.590 -0.666 1.00 12.17 481 ILE X O 1
ATOM 3507 N N . SER A 1 482 ? 30.450 -31.164 -2.479 1.00 11.60 482 SER X N 1
ATOM 3508 C CA . SER A 1 482 ? 31.622 -30.715 -1.709 1.00 10.73 482 SER X CA 1
ATOM 3509 C C . SER A 1 482 ? 31.917 -29.261 -2.020 1.00 10.77 482 SER X C 1
ATOM 3510 O O . SER A 1 482 ? 32.021 -28.878 -3.199 1.00 11.12 482 SER X O 1
ATOM 3513 N N . ASP A 1 483 ? 32.028 -28.449 -0.973 1.00 10.26 483 ASP X N 1
ATOM 3514 C CA . ASP A 1 483 ? 32.198 -27.008 -1.145 1.00 10.52 483 ASP X CA 1
ATOM 3515 C C . ASP A 1 483 ? 33.009 -26.384 -0.030 1.00 10.38 483 ASP X C 1
ATOM 3516 O O . ASP A 1 483 ? 32.867 -26.752 1.146 1.00 11.09 483 ASP X O 1
ATOM 3521 N N . LEU A 1 484 ? 33.834 -25.401 -0.389 1.00 10.92 484 LEU X N 1
ATOM 3522 C CA . LEU A 1 484 ? 34.466 -24.564 0.619 1.00 10.98 484 LEU X CA 1
ATOM 3523 C C . LEU A 1 484 ? 33.471 -23.561 1.180 1.00 11.42 484 LEU X C 1
ATOM 3524 O O . LEU A 1 484 ? 32.560 -23.117 0.476 1.00 11.87 484 LEU X O 1
ATOM 3529 N N . ILE A 1 485 ? 33.664 -23.223 2.450 1.00 11.29 485 ILE X N 1
ATOM 3530 C CA . ILE A 1 485 ? 32.913 -22.177 3.143 1.00 11.46 485 ILE X CA 1
ATOM 3531 C C . ILE A 1 485 ? 33.882 -21.450 4.053 1.00 11.55 485 ILE X C 1
ATOM 3532 O O . ILE A 1 485 ? 34.831 -22.071 4.541 1.00 10.30 485 ILE X O 1
ATOM 3537 N N . PHE A 1 486 ? 33.645 -20.157 4.295 1.00 11.74 486 PHE X N 1
ATOM 3538 C CA . PHE A 1 486 ? 34.508 -19.360 5.156 1.00 11.79 486 PHE X CA 1
ATOM 3539 C C . PHE A 1 486 ? 33.717 -18.609 6.241 1.00 12.64 486 PHE X C 1
ATOM 3540 O O . PHE A 1 486 ? 33.630 -17.376 6.231 1.00 13.30 486 PHE X O 1
ATOM 3548 N N . PRO A 1 487 ? 33.165 -19.372 7.204 1.00 12.52 487 PRO X N 1
ATOM 3549 C CA . PRO A 1 487 ? 32.437 -18.794 8.317 1.00 12.81 487 PRO X CA 1
ATOM 3550 C C . PRO A 1 487 ? 33.393 -18.234 9.356 1.00 13.33 487 PRO X C 1
ATOM 3551 O O . PRO A 1 487 ? 34.570 -18.636 9.416 1.00 13.82 487 PRO X O 1
ATOM 3555 N N . SER A 1 488 ? 32.879 -17.332 10.183 1.00 13.81 488 SER X N 1
ATOM 3556 C CA . SER A 1 488 ? 33.599 -16.875 11.368 1.00 15.03 488 SER X CA 1
ATOM 3557 C C . SER A 1 488 ? 33.867 -18.064 12.271 1.00 15.02 488 SER X C 1
ATOM 3558 O O . SER A 1 488 ? 33.093 -19.041 12.297 1.00 14.29 488 SER X O 1
ATOM 3561 N N . ASP A 1 489 ? 34.957 -17.991 13.019 1.00 15.45 489 ASP X N 1
ATOM 3562 C CA . ASP A 1 489 ? 35.261 -19.047 13.987 1.00 16.20 489 ASP X CA 1
ATOM 3563 C C . ASP A 1 489 ? 34.131 -19.235 14.989 1.00 16.18 489 ASP X C 1
ATOM 3564 O O . ASP A 1 489 ? 33.893 -20.352 15.441 1.00 15.70 489 ASP X O 1
ATOM 3569 N N . SER A 1 490 ? 33.445 -18.142 15.321 1.00 16.57 490 SER X N 1
ATOM 3570 C CA . SER A 1 490 ? 32.330 -18.162 16.279 1.00 16.92 490 SER X CA 1
ATOM 3571 C C . SER A 1 490 ? 31.036 -18.751 15.701 1.00 1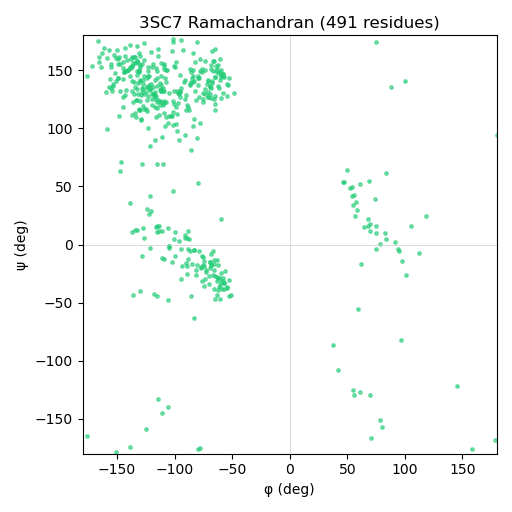6.39 490 SER X C 1
ATOM 3572 O O . SER A 1 490 ? 30.060 -18.978 16.442 1.00 16.72 490 SER X O 1
ATOM 3575 N N . SER A 1 491 ? 31.002 -18.968 14.385 1.00 14.82 491 SER X N 1
ATOM 3576 C CA . SER A 1 491 ? 29.856 -19.612 13.766 1.00 13.92 491 SER X CA 1
ATOM 3577 C C . SER A 1 491 ? 30.063 -21.118 13.863 1.00 13.84 491 SER X C 1
ATOM 3578 O O . SER A 1 491 ? 30.521 -21.761 12.920 1.00 14.11 491 SER X O 1
ATOM 3581 N N . ASP A 1 492 ? 29.731 -21.663 15.031 1.00 13.64 492 ASP X N 1
ATOM 3582 C CA . ASP A 1 492 ? 30.058 -23.033 15.367 1.00 13.85 492 ASP X CA 1
ATOM 3583 C C . ASP A 1 492 ? 28.839 -23.824 15.835 1.00 13.86 492 ASP X C 1
ATOM 3584 O O . ASP A 1 492 ? 28.982 -24.923 16.382 1.00 13.92 492 ASP X O 1
ATOM 3589 N N . GLY A 1 493 ? 27.649 -23.282 15.603 1.00 13.51 493 GLY X N 1
ATOM 3590 C CA . GLY A 1 493 ? 26.428 -23.993 15.996 1.00 14.28 493 GLY X CA 1
ATOM 3591 C C . GLY A 1 493 ? 25.801 -24.833 14.907 1.00 14.32 493 GLY X C 1
ATOM 3592 O O . GLY A 1 493 ? 26.258 -24.846 13.751 1.00 14.35 493 GLY X O 1
ATOM 3593 N N . LEU A 1 494 ? 24.737 -25.541 15.300 1.00 14.53 494 LEU X N 1
ATOM 3594 C CA . LEU A 1 494 ? 23.910 -26.327 14.387 1.00 14.33 494 LEU X CA 1
ATOM 3595 C C . LEU A 1 494 ? 22.467 -25.966 14.636 1.00 14.73 494 LEU X C 1
ATOM 3596 O O . LEU A 1 494 ? 22.119 -25.567 15.739 1.00 15.18 494 LEU X O 1
ATOM 3601 N N . ALA A 1 495 ? 21.631 -26.137 13.619 1.00 15.08 495 ALA X N 1
ATOM 3602 C CA . ALA A 1 495 ? 20.182 -26.071 13.814 1.00 15.04 495 ALA X CA 1
ATOM 3603 C C . ALA A 1 495 ? 19.513 -27.073 12.886 1.00 15.25 495 ALA X C 1
ATOM 3604 O O . ALA A 1 495 ? 19.755 -27.076 11.683 1.00 15.37 495 ALA X O 1
ATOM 3606 N N . LEU A 1 496 ? 18.675 -27.940 13.451 1.00 14.81 496 LEU X N 1
ATOM 3607 C CA . LEU A 1 496 ? 17.902 -28.876 12.651 1.00 15.29 496 LEU X CA 1
ATOM 3608 C C . LEU A 1 496 ? 16.425 -28.488 12.777 1.00 15.86 496 LEU X C 1
ATOM 3609 O O . LEU A 1 496 ? 15.907 -28.407 13.886 1.00 15.89 496 LEU X O 1
ATOM 3614 N N . GLU A 1 497 ? 15.781 -28.232 11.639 1.00 16.48 497 GLU X N 1
ATOM 3615 C CA . GLU A 1 497 ? 14.410 -27.728 11.598 1.00 18.24 497 GLU X CA 1
ATOM 3616 C C . GLU A 1 497 ? 13.656 -28.371 10.450 1.00 18.07 497 GLU X C 1
ATOM 3617 O O . GLU A 1 497 ? 14.258 -28.890 9.514 1.00 18.18 497 GLU X O 1
ATOM 3623 N N . VAL A 1 498 ? 12.326 -28.360 10.540 1.00 18.16 498 VAL X N 1
ATOM 3624 C CA . VAL A 1 498 ? 11.490 -28.846 9.450 1.00 18.73 498 VAL X CA 1
ATOM 3625 C C . VAL A 1 498 ? 10.384 -27.834 9.191 1.00 19.27 498 VAL X C 1
ATOM 3626 O O . VAL A 1 498 ? 9.936 -27.156 10.111 1.00 19.17 498 VAL X O 1
ATOM 3630 N N . THR A 1 499 ? 9.999 -27.699 7.926 1.00 20.17 499 THR X N 1
ATOM 3631 C CA . THR A 1 499 ? 8.854 -26.877 7.560 1.00 21.30 499 THR X CA 1
ATOM 3632 C C . THR A 1 499 ? 7.964 -27.653 6.606 1.00 21.31 499 THR X C 1
ATOM 3633 O O . THR A 1 499 ? 8.412 -28.601 5.941 1.00 20.24 499 THR X O 1
ATOM 3637 N N . GLY A 1 500 ? 6.693 -27.245 6.557 1.00 22.27 500 GLY X N 1
ATOM 3638 C CA . GLY A 1 500 ? 5.732 -27.789 5.599 1.00 22.69 500 GLY X CA 1
ATOM 3639 C C . GLY A 1 500 ? 5.246 -29.186 5.930 1.00 22.77 500 GLY X C 1
ATOM 3640 O O . GLY A 1 500 ? 4.561 -29.827 5.123 1.00 23.98 500 GLY X O 1
ATOM 3641 N N . GLY A 1 501 ? 5.587 -29.649 7.131 1.00 22.43 501 GLY X N 1
ATOM 3642 C CA . GLY A 1 501 ? 5.223 -30.978 7.597 1.00 22.06 501 GLY X CA 1
ATOM 3643 C C . GLY A 1 501 ? 6.148 -31.419 8.715 1.00 21.91 501 GLY X C 1
ATOM 3644 O O . GLY A 1 501 ? 7.003 -30.654 9.166 1.00 22.12 501 GLY X O 1
ATOM 3645 N N . ASN A 1 502 ? 5.906 -32.592 9.074 1.00 20.00 502 ASN X N 1
ATOM 3646 C CA . ASN A 1 502 ? 6.751 -33.167 10.114 1.00 20.00 502 ASN X CA 1
ATOM 3647 C C . ASN A 1 502 ? 7.811 -34.104 9.543 1.00 20.00 502 ASN X C 1
ATOM 3648 O O . ASN A 1 502 ? 7.773 -34.385 8.314 1.00 19.61 502 ASN X O 1
ATOM 3653 N N . ALA A 1 503 ? 8.776 -34.644 10.343 1.00 18.66 503 ALA X N 1
ATOM 3654 C CA . ALA A 1 503 ? 9.625 -35.762 9.960 1.00 18.07 503 ALA X CA 1
ATOM 3655 C C . ALA A 1 503 ? 9.879 -36.618 11.196 1.00 17.38 503 ALA X C 1
ATOM 3656 O O . ALA A 1 503 ? 9.903 -36.109 12.332 1.00 18.18 503 ALA X O 1
ATOM 3658 N N . VAL A 1 504 ? 10.036 -37.912 10.986 1.00 16.16 504 VAL X N 1
ATOM 3659 C CA . VAL A 1 504 ? 10.528 -38.775 12.049 1.00 16.17 504 VAL X CA 1
ATOM 3660 C C . VAL A 1 504 ? 12.022 -38.972 11.797 1.00 15.24 504 VAL X C 1
ATOM 3661 O O . VAL A 1 504 ? 12.443 -39.492 10.757 1.00 14.59 504 VAL X O 1
ATOM 3665 N N . LEU A 1 505 ? 12.822 -38.528 12.756 1.00 14.20 505 LEU X N 1
ATOM 3666 C CA . LEU A 1 505 ? 14.266 -38.701 12.671 1.00 13.65 505 LEU X CA 1
ATOM 3667 C C . LEU A 1 505 ? 14.605 -40.087 13.179 1.00 13.58 505 LEU X C 1
ATOM 3668 O O . LEU A 1 505 ? 14.593 -40.337 14.388 1.00 13.46 505 LEU X O 1
ATOM 3673 N N . GLN A 1 506 ? 14.864 -41.010 12.261 1.00 13.78 506 GLN X N 1
ATOM 3674 C CA . GLN A 1 506 ? 15.213 -42.361 12.637 1.00 14.61 506 GLN X CA 1
ATOM 3675 C C . GLN A 1 506 ? 16.489 -42.315 13.461 1.00 14.49 506 GLN X C 1
ATOM 3676 O O . GLN A 1 506 ? 16.585 -42.913 14.522 1.00 14.20 506 GLN X O 1
ATOM 3682 N N . SER A 1 507 ? 17.468 -41.564 12.966 1.00 14.17 507 SER X N 1
ATOM 3683 C CA . SER A 1 507 ? 18.730 -41.424 13.685 1.00 14.88 507 SER X CA 1
ATOM 3684 C C . SER A 1 507 ? 19.391 -40.115 13.340 1.00 14.64 507 SER X C 1
ATOM 3685 O O . SER A 1 507 ? 19.396 -39.686 12.188 1.00 15.08 507 SER X O 1
ATOM 3688 N N . VAL A 1 508 ? 19.926 -39.474 14.365 1.00 14.21 508 VAL X N 1
ATOM 3689 C CA . VAL A 1 508 ? 20.836 -38.340 14.175 1.00 14.10 508 VAL X CA 1
ATOM 3690 C C . VAL A 1 508 ? 22.064 -38.657 15.000 1.00 14.17 508 VAL X C 1
ATOM 3691 O O . VAL A 1 508 ? 21.941 -39.102 16.135 1.00 14.01 508 VAL X O 1
ATOM 3695 N N . ASP A 1 509 ? 23.252 -38.456 14.440 1.00 13.11 509 ASP X N 1
ATOM 3696 C CA . ASP A 1 509 ? 24.483 -38.669 15.205 1.00 13.05 509 ASP X CA 1
ATOM 3697 C C . ASP A 1 509 ? 25.376 -37.509 14.855 1.00 12.25 509 ASP X C 1
ATOM 3698 O O . ASP A 1 509 ? 25.765 -37.375 13.704 1.00 12.43 509 ASP X O 1
ATOM 3703 N N . VAL A 1 510 ? 25.609 -36.639 15.830 1.00 11.71 510 VAL X N 1
ATOM 3704 C CA . VAL A 1 510 ? 26.532 -35.508 15.661 1.00 11.68 510 VAL X CA 1
ATOM 3705 C C . VAL A 1 510 ? 27.813 -35.888 16.347 1.00 11.78 510 VAL X C 1
ATOM 3706 O O . VAL A 1 510 ? 27.834 -36.042 17.568 1.00 11.81 510 VAL X O 1
ATOM 3710 N N . ARG A 1 511 ? 28.870 -36.052 15.561 1.00 12.37 511 ARG X N 1
ATOM 3711 C CA . ARG A 1 511 ? 30.167 -36.452 16.096 1.00 13.03 511 ARG X CA 1
ATOM 3712 C C . ARG A 1 511 ? 31.167 -35.323 15.972 1.00 12.96 511 ARG X C 1
ATOM 3713 O O . ARG A 1 511 ? 31.235 -34.660 14.944 1.00 13.49 511 ARG X O 1
ATOM 3721 N N . SER A 1 512 ? 31.952 -35.119 17.017 1.00 13.37 512 SER X N 1
ATOM 3722 C CA . SER A 1 512 ? 33.110 -34.223 16.899 1.00 14.11 512 SER X CA 1
ATOM 3723 C C . SER A 1 512 ? 34.275 -35.024 16.316 1.00 13.76 512 SER X C 1
ATOM 3724 O O . SER A 1 512 ? 34.425 -36.221 16.585 1.00 14.52 512 SER X O 1
ATOM 3727 N N . VAL A 1 513 ? 35.096 -34.376 15.489 1.00 12.57 513 VAL X N 1
ATOM 3728 C CA . VAL A 1 513 ? 36.230 -35.048 14.857 1.00 13.08 513 VAL X CA 1
ATOM 3729 C C . VAL A 1 513 ? 37.518 -34.394 15.333 1.00 13.54 513 VAL X C 1
ATOM 3730 O O . VAL A 1 513 ? 37.621 -33.172 15.325 1.00 14.12 513 VAL X O 1
ATOM 3734 N N . SER A 1 514 ? 38.480 -35.209 15.759 1.00 14.58 514 SER X N 1
ATOM 3735 C CA . SER A 1 514 ? 39.773 -34.694 16.195 1.00 16.40 514 SER X CA 1
ATOM 3736 C C . SER A 1 514 ? 40.856 -35.679 15.872 1.00 16.30 514 SER X C 1
ATOM 3737 O O . SER A 1 514 ? 40.729 -36.868 16.163 1.00 16.88 514 SER X O 1
ATOM 3740 N N . LEU A 1 515 ? 41.928 -35.172 15.283 1.00 16.64 515 LEU X N 1
ATOM 3741 C CA . LEU A 1 515 ? 43.135 -35.961 15.093 1.00 17.62 515 LEU X CA 1
ATOM 3742 C C . LEU A 1 515 ? 43.823 -36.119 16.445 1.00 19.07 515 LEU X C 1
ATOM 3743 O O . LEU A 1 515 ? 43.591 -35.326 17.371 1.00 19.05 515 LEU X O 1
ATOM 3748 N N . GLU A 1 516 ? 44.659 -37.140 16.578 1.00 21.14 516 GLU X N 1
ATOM 3749 C CA . GLU A 1 516 ? 45.482 -37.242 17.787 1.00 24.01 516 GLU X CA 1
ATOM 3750 C C . GLU A 1 516 ? 46.929 -36.805 17.564 1.00 24.28 516 GLU X C 1
ATOM 3751 O O . GLU A 1 516 ? 47.353 -36.606 16.427 1.00 24.46 516 GLU X O 1
#